Protein AF-0000000086525522 (afdb_homodimer)

InterPro domains:
  IPR031339 Domain of unknown function DUF4942 [PF13708] (82-260)

Nearest PDB structures (foldseek):
  6p7e-assembly4_D  TM=1.520E-01  e=8.022E+00  Escherichia phage T7

Foldseek 3Di:
DLPLPQPPLVNLQVLQVVLVVVLVVVLVVLVVLVVVCVVCVVVVHDDDWDWDPDQQLNPDTQTSDDDPHDSVSNSVVVSLLVQLVSVVVSCVVRLLVLLAAPVRVVVSVVCSSNSPADRSHSVSVVVVSCVSVVCSVVRLLVLLVVLLVQWADPVVDLDASADDQKTKQPQCDDPRAGDPVSQVSQLSVQSSLCVLVVHGRDDPCPTSRCQCVVCVVVPHQWGDDPFWIWGDDPNNMIMIGGPDVVSRVVSRVSSCVVCVPRNVVVVD/DLPLPQPPLVNLQVLQVVLVVVLVVVLVVLVVLVVVCVVCVVVVHDDDWDWDPDCQLNPDTQTSDDDPHDSVSNSVVVSLLVQLVSVVVSCVVRLLVLLAAPVRVVVSVVCSSNSPADRSHSVSVVVVSCVSVVCSVVRLLVLLVVLLVQWAPPVPPLDASADDQKTKQPQCDDPRAGDPVSQVSQLSVQSSLCVLVVHGRDDPCPTSRCQCVVCVVVPHQWGDDPFWIWGDDPNNMIMIGGPDVVSRVVSRVSSCVVVVPRNVVVVD

Solvent-accessible surface area (backbone atoms only — not comparable to full-atom values): 28432 Å² total; per-residue (Å²): 132,86,74,73,63,52,64,52,66,68,54,42,49,48,48,22,50,51,47,49,53,26,51,53,28,46,51,52,20,51,51,30,43,51,51,22,43,54,51,20,52,75,64,51,30,29,65,57,34,31,26,41,70,62,56,65,58,39,93,58,63,52,34,62,35,52,95,81,37,44,73,67,57,31,49,52,56,43,50,42,39,25,29,40,36,32,50,54,41,48,36,63,71,30,48,56,53,56,48,42,27,71,67,55,45,51,51,48,50,49,26,52,48,50,52,66,62,73,68,62,39,51,66,49,50,51,50,51,50,49,52,51,61,68,42,28,64,61,28,47,49,50,40,50,53,49,40,40,62,72,48,57,58,52,80,83,49,92,59,70,79,54,78,63,68,55,40,59,36,71,50,38,30,48,97,88,34,78,24,66,69,44,24,49,49,46,38,51,45,52,36,53,50,20,58,77,66,74,41,77,60,72,63,78,80,66,30,46,52,45,50,54,52,56,32,43,72,72,73,41,56,57,42,84,50,93,56,30,39,42,35,52,49,92,86,17,32,26,43,37,34,59,65,46,64,71,59,50,50,51,51,35,52,51,46,40,71,76,38,55,67,59,51,51,58,65,80,97,133,86,75,72,63,54,63,54,66,69,56,42,49,49,47,22,50,50,46,51,54,26,50,53,27,45,51,52,18,50,51,28,44,51,50,22,42,53,51,20,54,76,63,49,30,28,64,58,35,31,27,40,70,63,55,65,56,38,94,57,64,53,35,61,34,51,97,81,36,44,74,68,59,30,49,51,56,43,49,40,38,24,30,40,36,32,49,52,42,48,35,63,72,31,49,56,53,57,49,42,27,72,66,56,45,51,51,48,50,50,26,51,49,51,50,66,64,73,69,60,37,51,66,50,49,52,51,50,50,47,52,53,60,70,42,28,62,61,28,47,51,51,40,49,53,49,39,40,61,73,48,58,59,50,79,81,50,92,57,72,79,55,78,60,66,57,41,59,36,72,49,38,29,49,96,87,35,76,24,67,69,46,25,49,48,45,37,51,46,51,37,53,51,21,59,77,67,73,41,76,59,72,62,77,80,67,29,47,53,46,50,53,51,57,32,43,72,73,72,41,56,56,42,83,51,93,57,30,40,40,34,50,50,93,86,17,31,25,43,38,34,60,65,48,64,72,59,49,50,53,52,36,51,52,44,40,70,77,39,56,67,59,50,50,58,65,81,95

Structure (mmCIF, N/CA/C/O backbone):
data_AF-0000000086525522-model_v1
#
loop_
_entity.id
_entity.type
_entity.pdbx_description
1 polymer 'DUF4942 domain-containing protein'
#
loop_
_atom_site.group_PDB
_atom_site.id
_atom_site.type_symbol
_atom_site.label_atom_id
_atom_site.label_alt_id
_atom_site.label_comp_id
_atom_site.label_asym_id
_atom_site.label_entity_id
_atom_site.label_seq_id
_atom_site.pdbx_PDB_ins_code
_atom_site.Cartn_x
_atom_site.Cartn_y
_atom_site.Cartn_z
_atom_site.occupancy
_atom_site.B_iso_or_equiv
_atom_site.auth_seq_id
_atom_site.auth_comp_id
_atom_site.auth_asym_id
_atom_site.auth_atom_id
_atom_site.pdbx_PDB_model_num
ATOM 1 N N . MET A 1 1 ? -6.059 37.469 34.656 1 26.36 1 MET A N 1
ATOM 2 C CA . MET A 1 1 ? -6.137 36.031 34.594 1 26.36 1 MET A CA 1
ATOM 3 C C . MET A 1 1 ? -5.684 35.531 33.219 1 26.36 1 MET A C 1
ATOM 5 O O . MET A 1 1 ? -6.234 35.938 32.188 1 26.36 1 MET A O 1
ATOM 9 N N . GLU A 1 2 ? -4.359 35.5 32.844 1 33.72 2 GLU A N 1
ATOM 10 C CA . GLU A 1 2 ? -3.547 35.25 31.672 1 33.72 2 GLU A CA 1
ATOM 11 C C . GLU A 1 2 ? -3.965 33.969 30.969 1 33.72 2 GLU A C 1
ATOM 13 O O . GLU A 1 2 ? -3.713 32.875 31.469 1 33.72 2 GLU A O 1
ATOM 18 N N . SER A 1 3 ? -5.125 33.781 30.547 1 36.09 3 SER A N 1
ATOM 19 C CA . SER A 1 3 ? -5.832 32.656 29.953 1 36.09 3 SER A CA 1
ATOM 20 C C . SER A 1 3 ? -5.035 32.031 28.797 1 36.09 3 SER A C 1
ATOM 22 O O . SER A 1 3 ? -5.445 32.125 27.641 1 36.09 3 SER A O 1
ATOM 24 N N . ASN A 1 4 ? -3.744 32.344 28.594 1 40.38 4 ASN A N 1
ATOM 25 C CA . ASN A 1 4 ? -2.885 31.719 27.594 1 40.38 4 ASN A CA 1
ATOM 26 C C . ASN A 1 4 ? -3.025 30.203 27.594 1 40.38 4 ASN A C 1
ATOM 28 O O . ASN A 1 4 ? -2.457 29.516 28.453 1 40.38 4 ASN A O 1
ATOM 32 N N . THR A 1 5 ? -4.148 29.641 27.453 1 48.38 5 THR A N 1
ATOM 33 C CA . THR A 1 5 ? -4.523 28.234 27.453 1 48.38 5 THR A CA 1
ATOM 34 C C . THR A 1 5 ? -3.5 27.406 26.688 1 48.38 5 THR A C 1
ATOM 36 O O . THR A 1 5 ? -3.668 27.141 25.484 1 48.38 5 THR A O 1
ATOM 39 N N . LEU A 1 6 ? -2.225 27.75 26.797 1 52.38 6 LEU A N 1
ATOM 40 C CA . LEU A 1 6 ? -1.183 26.812 26.391 1 52.38 6 LEU A CA 1
ATOM 41 C C . LEU A 1 6 ? -1.535 25.391 26.812 1 52.38 6 LEU A C 1
ATOM 43 O O . LEU A 1 6 ? -2.193 25.188 27.828 1 52.38 6 LEU A O 1
ATOM 47 N N . VAL A 1 7 ? -1.693 24.438 25.906 1 56.91 7 VAL A N 1
ATOM 48 C CA . VAL A 1 7 ? -1.968 23.047 26.203 1 56.91 7 VAL A CA 1
ATOM 49 C C . VAL A 1 7 ? -1.336 22.656 27.547 1 56.91 7 VAL A C 1
ATOM 51 O O . VAL A 1 7 ? -0.128 22.812 27.734 1 56.91 7 VAL A O 1
ATOM 54 N N . PRO A 1 8 ? -2.262 22.422 28.578 1 59.78 8 PRO A N 1
ATOM 55 C CA . PRO A 1 8 ? -1.713 22 29.875 1 59.78 8 PRO A CA 1
ATOM 56 C C . PRO A 1 8 ? -0.683 20.891 29.734 1 59.78 8 PRO A C 1
ATOM 58 O O . PRO A 1 8 ? -0.757 20.078 28.812 1 59.78 8 PRO A O 1
ATOM 61 N N . SER A 1 9 ? 0.451 21.094 30.375 1 57.75 9 SER A N 1
ATOM 62 C CA . SER A 1 9 ? 1.548 20.141 30.438 1 57.75 9 SER A CA 1
ATOM 63 C C . SER A 1 9 ? 1.026 18.703 30.531 1 57.75 9 SER A C 1
ATOM 65 O O . SER A 1 9 ? 1.605 17.797 29.953 1 57.75 9 SER A O 1
ATOM 67 N N . VAL A 1 10 ? -0.063 18.531 31.281 1 59.81 10 VAL A N 1
ATOM 68 C CA . VAL A 1 10 ? -0.667 17.203 31.453 1 59.81 10 VAL A CA 1
ATOM 69 C C . VAL A 1 10 ? -1.126 16.672 30.094 1 59.81 10 VAL A C 1
ATOM 71 O O . VAL A 1 10 ? -0.962 15.484 29.797 1 59.81 10 VAL A O 1
ATOM 74 N N . SER A 1 11 ? -1.438 17.578 29.281 1 82 11 SER A N 1
ATOM 75 C CA . SER A 1 11 ? -1.916 17.188 27.969 1 82 11 SER A CA 1
ATOM 76 C C . SER A 1 11 ? -0.76 16.766 27.062 1 82 11 SER A C 1
ATOM 78 O O . SER A 1 11 ? -0.864 15.789 26.312 1 82 11 SER A O 1
ATOM 80 N N . ILE A 1 12 ? 0.4 17.359 27.469 1 86.94 12 ILE A N 1
ATOM 81 C CA . ILE A 1 12 ? 1.586 17.047 26.672 1 86.94 12 ILE A CA 1
ATOM 82 C C . ILE A 1 12 ? 2.115 15.672 27.062 1 86.94 12 ILE A C 1
ATOM 84 O O . ILE A 1 12 ? 2.426 14.859 26.188 1 86.94 12 ILE A O 1
ATOM 88 N N . ALA A 1 13 ? 2.207 15.445 28.375 1 88.56 13 ALA A N 1
ATOM 89 C CA . ALA A 1 13 ? 2.68 14.148 28.859 1 88.56 13 ALA A CA 1
ATOM 90 C C . ALA A 1 13 ? 1.77 13.016 28.375 1 88.56 13 ALA A C 1
ATOM 92 O O . ALA A 1 13 ? 2.246 11.945 28 1 88.56 13 ALA A O 1
ATOM 93 N N . ASN A 1 14 ? 0.512 13.273 28.406 1 90.75 14 ASN A N 1
ATOM 94 C CA . ASN A 1 14 ? -0.448 12.273 27.969 1 90.75 14 ASN A CA 1
ATOM 95 C C . ASN A 1 14 ? -0.278 11.953 26.484 1 90.75 14 ASN A C 1
ATOM 97 O O . ASN A 1 14 ? -0.276 10.789 26.078 1 90.75 14 ASN A O 1
ATOM 101 N N . LEU A 1 15 ? -0.152 12.984 25.688 1 92.75 15 LEU A N 1
ATOM 102 C CA . LEU A 1 15 ? 0.043 12.797 24.25 1 92.75 15 LEU A CA 1
ATOM 103 C C . LEU A 1 15 ? 1.319 12.016 23.969 1 92.75 15 LEU A C 1
ATOM 105 O O . LEU A 1 15 ? 1.319 11.086 23.156 1 92.75 15 LEU A O 1
ATOM 109 N N . ALA A 1 16 ? 2.361 12.352 24.688 1 93.69 16 ALA A N 1
ATOM 110 C CA . ALA A 1 16 ? 3.637 11.656 24.531 1 93.69 16 ALA A CA 1
ATOM 111 C C . ALA A 1 16 ? 3.518 10.188 24.922 1 93.69 16 ALA A C 1
ATOM 113 O O . ALA A 1 16 ? 4.086 9.312 24.281 1 93.69 16 ALA A O 1
ATOM 114 N N . ASN A 1 17 ? 2.789 9.945 26 1 94.69 17 ASN A N 1
ATOM 115 C CA . ASN A 1 17 ? 2.59 8.57 26.453 1 94.69 17 ASN A CA 1
ATOM 116 C C . ASN A 1 17 ? 1.774 7.758 25.453 1 94.69 17 ASN A C 1
ATOM 118 O O . ASN A 1 17 ? 2.057 6.578 25.234 1 94.69 17 ASN A O 1
ATOM 122 N N . GLN A 1 18 ? 0.764 8.383 24.953 1 95.75 18 GLN A N 1
ATOM 123 C CA . GLN A 1 18 ? -0.045 7.707 23.938 1 95.75 18 GLN A CA 1
ATOM 124 C C . GLN A 1 18 ? 0.783 7.375 22.703 1 95.75 18 GLN A C 1
ATOM 126 O O . GLN A 1 18 ? 0.638 6.297 22.125 1 95.75 18 GLN A O 1
ATOM 131 N N . ARG A 1 19 ? 1.625 8.312 22.312 1 97.12 19 ARG A N 1
ATOM 132 C CA . ARG A 1 19 ? 2.535 8.047 21.203 1 97.12 19 ARG A CA 1
ATOM 133 C C . ARG A 1 19 ? 3.398 6.82 21.484 1 97.12 19 ARG A C 1
ATOM 135 O O . ARG A 1 19 ? 3.592 5.977 20.609 1 97.12 19 ARG A O 1
ATOM 142 N N . VAL A 1 20 ? 3.939 6.715 22.719 1 97.38 20 VAL A N 1
ATOM 143 C CA . VAL A 1 20 ? 4.777 5.582 23.109 1 97.38 20 VAL A CA 1
ATOM 144 C C . VAL A 1 20 ? 3.98 4.285 22.984 1 97.38 20 VAL A C 1
ATOM 146 O O . VAL A 1 20 ? 4.48 3.289 22.453 1 97.38 20 VAL A O 1
ATOM 149 N N . ALA A 1 21 ? 2.764 4.32 23.422 1 97.75 21 ALA A N 1
ATOM 150 C CA . ALA A 1 21 ? 1.902 3.145 23.359 1 97.75 21 ALA A CA 1
ATOM 151 C C . ALA A 1 21 ? 1.651 2.73 21.906 1 97.75 21 ALA A C 1
ATOM 153 O O . ALA A 1 21 ? 1.698 1.543 21.578 1 97.75 21 ALA A O 1
ATOM 154 N N . VAL A 1 22 ? 1.373 3.672 21.047 1 98.12 22 VAL A N 1
ATOM 155 C CA . VAL A 1 22 ? 1.12 3.41 19.641 1 98.12 22 VAL A CA 1
ATOM 156 C C . VAL A 1 22 ? 2.369 2.818 18.984 1 98.12 22 VAL A C 1
ATOM 158 O O . VAL A 1 22 ? 2.295 1.802 18.297 1 98.12 22 VAL A O 1
ATOM 161 N N . VAL A 1 23 ? 3.537 3.393 19.281 1 98.19 23 VAL A N 1
ATOM 162 C CA . VAL A 1 23 ? 4.789 2.986 18.656 1 98.19 23 VAL A CA 1
ATOM 163 C C . VAL A 1 23 ? 5.172 1.583 19.109 1 98.19 23 VAL A C 1
ATOM 165 O O . VAL A 1 23 ? 5.676 0.778 18.328 1 98.19 23 VAL A O 1
ATOM 168 N N . GLU A 1 24 ? 4.938 1.302 20.375 1 98.19 24 GLU A N 1
ATOM 169 C CA . GLU A 1 24 ? 5.23 -0.033 20.891 1 98.19 24 GLU A CA 1
ATOM 170 C C . GLU A 1 24 ? 4.414 -1.097 20.172 1 98.19 24 GLU A C 1
ATOM 172 O O . GLU A 1 24 ? 4.934 -2.166 19.844 1 98.19 24 GLU A O 1
ATOM 177 N N . ARG A 1 25 ? 3.154 -0.829 19.938 1 98.38 25 ARG A N 1
ATOM 178 C CA . ARG A 1 25 ? 2.295 -1.763 19.219 1 98.38 25 ARG A CA 1
ATOM 179 C C . ARG A 1 25 ? 2.727 -1.894 17.766 1 98.38 25 ARG A C 1
ATOM 181 O O . ARG A 1 25 ? 2.709 -2.99 17.203 1 98.38 25 ARG A O 1
ATOM 188 N N . VAL A 1 26 ? 3.109 -0.8 17.141 1 98.19 26 VAL A N 1
ATOM 189 C CA . VAL A 1 26 ? 3.594 -0.817 15.773 1 98.19 26 VAL A CA 1
ATOM 190 C C . VAL A 1 26 ? 4.848 -1.684 15.672 1 98.19 26 VAL A C 1
ATOM 192 O O . VAL A 1 26 ? 4.961 -2.525 14.781 1 98.19 26 VAL A O 1
ATOM 195 N N . ARG A 1 27 ? 5.75 -1.488 16.656 1 98.12 27 ARG A N 1
ATOM 196 C CA . ARG A 1 27 ? 6.988 -2.262 16.672 1 98.12 27 ARG A CA 1
ATOM 197 C C . ARG A 1 27 ? 6.695 -3.754 16.797 1 98.12 27 ARG A C 1
ATOM 199 O O . ARG A 1 27 ? 7.258 -4.566 16.062 1 98.12 27 ARG A O 1
ATOM 206 N N . ALA A 1 28 ? 5.828 -4.059 17.719 1 98.44 28 ALA A N 1
ATOM 207 C CA . ALA A 1 28 ? 5.473 -5.461 17.922 1 98.44 28 ALA A CA 1
ATOM 208 C C . ALA A 1 28 ? 4.82 -6.055 16.672 1 98.44 28 ALA A C 1
ATOM 210 O O . ALA A 1 28 ? 5.094 -7.203 16.312 1 98.44 28 ALA A O 1
ATOM 211 N N . ALA A 1 29 ? 3.939 -5.297 16.062 1 98.44 29 ALA A N 1
ATOM 212 C CA . ALA A 1 29 ? 3.275 -5.762 14.844 1 98.44 29 ALA A CA 1
ATOM 213 C C . ALA A 1 29 ? 4.285 -6.008 13.727 1 98.44 29 ALA A C 1
ATOM 215 O O . ALA A 1 29 ? 4.203 -7.016 13.023 1 98.44 29 ALA A O 1
ATOM 216 N N . LEU A 1 30 ? 5.207 -5.109 13.57 1 98.19 30 LEU A N 1
ATOM 217 C CA . LEU A 1 30 ? 6.227 -5.242 12.531 1 98.19 30 LEU A CA 1
ATOM 218 C C . LEU A 1 30 ? 7.094 -6.473 12.781 1 98.19 30 LEU A C 1
ATOM 220 O O . LEU A 1 30 ? 7.469 -7.172 11.836 1 98.19 30 LEU A O 1
ATOM 224 N N . ASP A 1 31 ? 7.441 -6.699 14.031 1 98.44 31 ASP A N 1
ATOM 225 C CA . ASP A 1 31 ? 8.219 -7.887 14.367 1 98.44 31 ASP A CA 1
ATOM 226 C C . ASP A 1 31 ? 7.461 -9.164 14 1 98.44 31 ASP A C 1
ATOM 228 O O . ASP A 1 31 ? 8.039 -10.094 13.438 1 98.44 31 ASP A O 1
ATOM 232 N N . LEU A 1 32 ? 6.207 -9.18 14.32 1 98.31 32 LEU A N 1
ATOM 233 C CA . LEU A 1 32 ? 5.383 -10.336 14.008 1 98.31 32 LEU A CA 1
ATOM 234 C C . LEU A 1 32 ? 5.277 -10.539 12.5 1 98.31 32 LEU A C 1
ATOM 236 O O . LEU A 1 32 ? 5.348 -11.672 12.008 1 98.31 32 LEU A O 1
ATOM 240 N N . LEU A 1 33 ? 5.09 -9.461 11.781 1 98.06 33 LEU A N 1
ATOM 241 C CA . LEU A 1 33 ? 5.008 -9.547 10.32 1 98.06 33 LEU A CA 1
ATOM 242 C C . LEU A 1 33 ? 6.32 -10.047 9.734 1 98.06 33 LEU A C 1
ATOM 244 O O . LEU A 1 33 ? 6.32 -10.852 8.805 1 98.06 33 LEU A O 1
ATOM 248 N N . GLY A 1 34 ? 7.383 -9.508 10.281 1 97.38 34 GLY A N 1
ATOM 249 C CA . GLY A 1 34 ? 8.688 -9.984 9.852 1 97.38 34 GLY A CA 1
ATOM 250 C C . GLY A 1 34 ? 8.883 -11.469 10.086 1 97.38 34 GLY A C 1
ATOM 251 O O . GLY A 1 34 ? 9.383 -12.18 9.211 1 97.38 34 GLY A O 1
ATOM 252 N N . GLU A 1 35 ? 8.523 -11.922 11.25 1 97.5 35 GLU A N 1
ATOM 253 C CA . GLU A 1 35 ? 8.609 -13.344 11.578 1 97.5 35 GLU A CA 1
ATOM 254 C C . GLU A 1 35 ? 7.742 -14.18 10.648 1 97.5 35 GLU A C 1
ATOM 256 O O . GLU A 1 35 ? 8.172 -15.234 10.18 1 97.5 35 GLU A O 1
ATOM 261 N N . ALA A 1 36 ? 6.539 -13.695 10.469 1 97.94 36 ALA A N 1
ATOM 262 C CA . ALA A 1 36 ? 5.613 -14.406 9.586 1 97.94 36 ALA A CA 1
ATOM 263 C C . ALA A 1 36 ? 6.188 -14.531 8.18 1 97.94 36 ALA A C 1
ATOM 265 O O . ALA A 1 36 ? 6.105 -15.602 7.559 1 97.94 36 ALA A O 1
ATOM 266 N N . GLN A 1 37 ? 6.723 -13.477 7.688 1 97.31 37 GLN A N 1
ATOM 267 C CA . GLN A 1 37 ? 7.301 -13.469 6.348 1 97.31 37 GLN A CA 1
ATOM 268 C C . GLN A 1 37 ? 8.453 -14.461 6.242 1 97.31 37 GLN A C 1
ATOM 270 O O . GLN A 1 37 ? 8.578 -15.18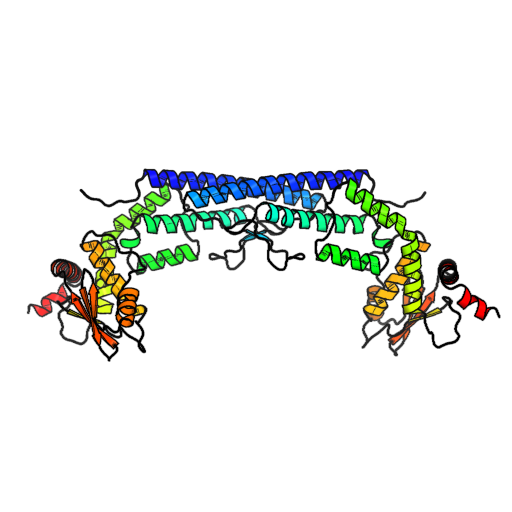 5.246 1 97.31 37 GLN A O 1
ATOM 275 N N . GLU A 1 38 ? 9.352 -14.492 7.203 1 96.81 38 GLU A N 1
ATOM 276 C CA . GLU A 1 38 ? 10.477 -15.422 7.211 1 96.81 38 GLU A CA 1
ATOM 277 C C . GLU A 1 38 ? 9.992 -16.875 7.23 1 96.81 38 GLU A C 1
ATOM 279 O O . GLU A 1 38 ? 10.539 -17.719 6.523 1 96.81 38 GLU A O 1
ATOM 284 N N . LEU A 1 39 ? 8.984 -17.109 8.055 1 96.75 39 LEU A N 1
ATOM 285 C CA . LEU A 1 39 ? 8.406 -18.438 8.125 1 96.75 39 LEU A CA 1
ATOM 286 C C . LEU A 1 39 ? 7.797 -18.844 6.785 1 96.75 39 LEU A C 1
ATOM 288 O O . LEU A 1 39 ? 7.988 -19.969 6.324 1 96.75 39 LEU A O 1
ATOM 292 N N . ALA A 1 40 ? 7.043 -17.922 6.219 1 96.69 40 ALA A N 1
ATOM 293 C CA . ALA A 1 40 ? 6.402 -18.203 4.934 1 96.69 40 ALA A CA 1
ATOM 294 C C . ALA A 1 40 ? 7.438 -18.5 3.855 1 96.69 40 ALA A C 1
ATOM 296 O O . ALA A 1 40 ? 7.281 -19.453 3.082 1 96.69 40 ALA A O 1
ATOM 297 N N . LYS A 1 41 ? 8.422 -17.688 3.801 1 94.44 41 LYS A N 1
ATOM 298 C CA . LYS A 1 41 ? 9.484 -17.875 2.822 1 94.44 41 LYS A CA 1
ATOM 299 C C . LYS A 1 41 ? 10.148 -19.25 2.992 1 94.44 41 LYS A C 1
ATOM 301 O O . LYS A 1 41 ? 10.359 -19.969 2.016 1 94.44 41 LYS A O 1
ATOM 306 N N . ALA A 1 42 ? 10.461 -19.609 4.18 1 93.69 42 ALA A N 1
ATOM 307 C CA . ALA A 1 42 ? 11.102 -20.891 4.48 1 93.69 42 ALA A CA 1
ATOM 308 C C . ALA A 1 42 ? 10.203 -22.062 4.098 1 93.69 42 ALA A C 1
ATOM 310 O O . ALA A 1 42 ? 10.688 -23.125 3.713 1 93.69 42 ALA A O 1
ATOM 311 N N . ALA A 1 43 ? 8.914 -21.859 4.141 1 92.94 43 ALA A N 1
ATOM 312 C CA . ALA A 1 43 ? 7.949 -22.922 3.875 1 92.94 43 ALA A CA 1
ATOM 313 C C . ALA A 1 43 ? 7.453 -22.875 2.432 1 92.94 43 ALA A C 1
ATOM 315 O O . ALA A 1 43 ? 6.555 -23.625 2.049 1 92.94 43 ALA A O 1
ATOM 316 N N . HIS A 1 44 ? 7.977 -21.938 1.636 1 90.62 44 HIS A N 1
ATOM 317 C CA . HIS A 1 44 ? 7.598 -21.75 0.24 1 90.62 44 HIS A CA 1
ATOM 318 C C . HIS A 1 44 ? 6.133 -21.344 0.117 1 90.62 44 HIS A C 1
ATOM 320 O O . HIS A 1 44 ? 5.43 -21.797 -0.788 1 90.62 44 HIS A O 1
ATOM 326 N N . LEU A 1 45 ? 5.738 -20.641 1.172 1 93.31 45 LEU A N 1
ATOM 327 C CA . LEU A 1 45 ? 4.441 -19.984 1.118 1 93.31 45 LEU A CA 1
ATOM 328 C C . LEU A 1 45 ? 4.582 -18.547 0.592 1 93.31 45 LEU A C 1
ATOM 330 O O . LEU A 1 45 ? 5.699 -18.062 0.412 1 93.31 45 LEU A O 1
ATOM 334 N N . GLY A 1 46 ? 3.562 -17.969 0.253 1 90.5 46 GLY A N 1
ATOM 335 C CA . GLY A 1 46 ? 3.592 -16.562 -0.138 1 90.5 46 GLY A CA 1
ATOM 336 C C . GLY A 1 46 ? 3.336 -15.609 1.02 1 90.5 46 GLY A C 1
ATOM 337 O O . GLY A 1 46 ? 2.83 -16.031 2.064 1 90.5 46 GLY A O 1
ATOM 338 N N . PHE A 1 47 ? 3.814 -14.477 0.877 1 94.44 47 PHE A N 1
ATOM 339 C CA . PHE A 1 47 ? 3.512 -13.422 1.836 1 94.44 47 PHE A CA 1
ATOM 340 C C . PHE A 1 47 ? 3.229 -12.109 1.122 1 94.44 47 PHE A C 1
ATOM 342 O O . PHE A 1 47 ? 3.93 -11.75 0.174 1 94.44 47 PHE A O 1
ATOM 349 N N . PRO A 1 48 ? 2.246 -11.445 1.641 1 92.88 48 PRO A N 1
ATOM 350 C CA . PRO A 1 48 ? 1.846 -10.227 0.924 1 92.88 48 PRO A CA 1
ATOM 351 C C . PRO A 1 48 ? 2.838 -9.086 1.105 1 92.88 48 PRO A C 1
ATOM 353 O O . PRO A 1 48 ? 3.484 -8.984 2.152 1 92.88 48 PRO A O 1
ATOM 356 N N . ARG A 1 49 ? 2.91 -8.312 0.039 1 92.69 49 ARG A N 1
ATOM 357 C CA . ARG A 1 49 ? 3.674 -7.066 0.118 1 92.69 49 ARG A CA 1
ATOM 358 C C . ARG A 1 49 ? 2.807 -5.926 0.636 1 92.69 49 ARG A C 1
ATOM 360 O O . ARG A 1 49 ? 1.851 -5.516 -0.025 1 92.69 49 ARG A O 1
ATOM 367 N N . LEU A 1 50 ? 3.117 -5.48 1.827 1 94 50 LEU A N 1
ATOM 368 C CA . LEU A 1 50 ? 2.426 -4.352 2.436 1 94 50 LEU A CA 1
ATOM 369 C C . LEU A 1 50 ? 3.193 -3.055 2.199 1 94 50 LEU A C 1
ATOM 371 O O . LEU A 1 50 ? 4.414 -3.01 2.365 1 94 50 LEU A O 1
ATOM 375 N N . VAL A 1 51 ? 2.451 -2.02 1.812 1 91.88 51 VAL A N 1
ATOM 376 C CA . VAL A 1 51 ? 3.082 -0.729 1.554 1 91.88 51 VAL A CA 1
ATOM 377 C C . VAL A 1 51 ? 2.266 0.386 2.203 1 91.88 51 VAL A C 1
ATOM 379 O O . VAL A 1 51 ? 1.087 0.199 2.516 1 91.88 51 VAL A O 1
ATOM 382 N N . LEU A 1 52 ? 2.934 1.456 2.449 1 91.38 52 LEU A N 1
ATOM 383 C CA . LEU A 1 52 ? 2.244 2.658 2.906 1 91.38 52 LEU A CA 1
ATOM 384 C C . LEU A 1 52 ? 1.594 3.391 1.736 1 91.38 52 LEU A C 1
ATOM 386 O O . LEU A 1 52 ? 2.221 3.578 0.69 1 91.38 52 LEU A O 1
ATOM 390 N N . ASP A 1 53 ? 0.405 3.713 1.833 1 85.62 53 ASP A N 1
ATOM 391 C CA . ASP A 1 53 ? -0.322 4.402 0.771 1 85.62 53 ASP A CA 1
ATOM 392 C C . ASP A 1 53 ? -0.127 5.914 0.864 1 85.62 53 ASP A C 1
ATOM 394 O O . ASP A 1 53 ? -0.249 6.625 -0.136 1 85.62 53 ASP A O 1
ATOM 398 N N . GLU A 1 54 ? 0.204 6.414 1.919 1 75.19 54 GLU A N 1
ATOM 399 C CA . GLU A 1 54 ? 0.42 7.852 2.064 1 75.19 54 GLU A CA 1
ATOM 400 C C . GLU A 1 54 ? 1.877 8.219 1.802 1 75.19 54 GLU A C 1
ATOM 402 O O . GLU A 1 54 ? 2.783 7.43 2.078 1 75.19 54 GLU A O 1
ATOM 407 N N . SER A 1 55 ? 2.135 8.961 0.733 1 61.5 55 SER A N 1
ATOM 408 C CA . SER A 1 55 ? 3.518 9.32 0.437 1 61.5 55 SER A CA 1
ATOM 409 C C . SER A 1 55 ? 3.869 10.68 1.031 1 61.5 55 SER A C 1
ATOM 411 O O . SER A 1 55 ? 3.797 11.703 0.346 1 61.5 55 SER A O 1
ATOM 413 N N . TYR A 1 56 ? 3.717 10.758 2.355 1 60.47 56 TYR A N 1
ATOM 414 C CA . TYR A 1 56 ? 4.301 12.016 2.816 1 60.47 56 TYR A CA 1
ATOM 415 C C . TYR A 1 56 ? 5.797 12.062 2.531 1 60.47 56 TYR A C 1
ATOM 417 O O . TYR A 1 56 ? 6.559 11.258 3.072 1 60.47 56 TYR A O 1
ATOM 425 N N . GLY A 1 57 ? 6.234 12.914 1.722 1 55.69 57 GLY A N 1
ATOM 426 C CA . GLY A 1 57 ? 7.641 13.219 1.497 1 55.69 57 GLY A CA 1
ATOM 427 C C . GLY A 1 57 ? 8.383 12.109 0.773 1 55.69 57 GLY A C 1
ATOM 428 O O . GLY A 1 57 ? 9.594 12.188 0.578 1 55.69 57 GLY A O 1
ATOM 429 N N . CYS A 1 58 ? 7.633 10.961 0.671 1 59.78 58 CYS A N 1
ATOM 430 C CA . CYS A 1 58 ? 8.406 9.859 0.121 1 59.78 58 CYS A CA 1
ATOM 431 C C . CYS A 1 58 ? 8.164 9.711 -1.377 1 59.78 58 CYS A C 1
ATOM 433 O O . CYS A 1 58 ? 7.023 9.789 -1.836 1 59.78 58 CYS A O 1
ATOM 435 N N . ARG A 1 59 ? 9.219 9.883 -2.119 1 59.22 59 ARG A N 1
ATOM 436 C CA . ARG A 1 59 ? 9.18 9.617 -3.553 1 59.22 59 ARG A CA 1
ATOM 437 C C . ARG A 1 59 ? 8.742 8.18 -3.828 1 59.22 59 ARG A C 1
ATOM 439 O O . ARG A 1 59 ? 8.07 7.914 -4.828 1 59.22 59 ARG A O 1
ATOM 446 N N . VAL A 1 60 ? 9.148 7.34 -2.934 1 65.5 60 VAL A N 1
ATOM 447 C CA . VAL A 1 60 ? 8.859 5.918 -3.09 1 65.5 60 VAL A CA 1
ATOM 448 C C . VAL A 1 60 ? 7.988 5.438 -1.928 1 65.5 60 VAL A C 1
ATOM 450 O O . VAL A 1 60 ? 8.18 5.867 -0.787 1 65.5 60 VAL A O 1
ATOM 453 N N . ARG A 1 61 ? 7.035 4.738 -2.23 1 77.81 61 ARG A N 1
ATOM 454 C CA . ARG A 1 61 ? 6.176 4.176 -1.192 1 77.81 61 ARG A CA 1
ATOM 455 C C . ARG A 1 61 ? 6.953 3.213 -0.301 1 77.81 61 ARG A C 1
ATOM 457 O O . ARG A 1 61 ? 7.48 2.207 -0.777 1 77.81 61 ARG A O 1
ATOM 464 N N . PRO A 1 62 ? 7.035 3.607 0.88 1 85.94 62 PRO A N 1
ATOM 465 C CA . PRO A 1 62 ? 7.773 2.705 1.768 1 85.94 62 PRO A CA 1
ATOM 466 C C . PRO A 1 62 ? 7.133 1.323 1.87 1 85.94 62 PRO A C 1
ATOM 468 O O . PRO A 1 62 ? 5.906 1.211 1.933 1 85.94 62 PRO A O 1
ATOM 471 N N . THR A 1 63 ? 7.961 0.329 1.878 1 91.38 63 THR A N 1
ATOM 472 C CA . THR A 1 63 ? 7.504 -1.055 1.961 1 91.38 63 THR A CA 1
ATOM 473 C C . THR A 1 63 ? 7.59 -1.565 3.396 1 91.38 63 THR A C 1
ATOM 475 O O . THR A 1 63 ? 8.594 -1.36 4.078 1 91.38 63 THR A O 1
ATOM 478 N N . ILE A 1 64 ? 6.555 -2.172 3.807 1 94.75 64 ILE A N 1
ATOM 479 C CA . ILE A 1 64 ? 6.461 -2.68 5.172 1 94.75 64 ILE A CA 1
ATOM 480 C C . ILE A 1 64 ? 6.883 -4.148 5.203 1 94.75 64 ILE A C 1
ATOM 482 O O . ILE A 1 64 ? 7.57 -4.582 6.133 1 94.75 64 ILE A O 1
ATOM 486 N N . THR A 1 65 ? 6.453 -4.855 4.211 1 95.56 65 THR A N 1
ATOM 487 C CA . THR A 1 65 ? 6.863 -6.238 4.004 1 95.56 65 THR A CA 1
ATOM 488 C C . THR A 1 65 ? 7.273 -6.473 2.555 1 95.56 65 THR A C 1
ATOM 490 O O . THR A 1 65 ? 7.02 -5.633 1.688 1 95.56 65 THR A O 1
ATOM 493 N N . GLY A 1 66 ? 7.918 -7.59 2.355 1 90.88 66 GLY A N 1
ATOM 494 C CA . GLY A 1 66 ? 8.43 -7.914 1.033 1 90.88 66 GLY A CA 1
ATOM 495 C C . GLY A 1 66 ? 9.93 -8.133 1.013 1 90.88 66 GLY A C 1
ATOM 496 O O . GLY A 1 66 ? 10.617 -7.855 1.998 1 90.88 66 GLY A O 1
ATOM 497 N N . ASP A 1 67 ? 10.43 -8.484 -0.073 1 87.25 67 ASP A N 1
ATOM 498 C CA . ASP A 1 67 ? 11.82 -8.93 -0.195 1 87.25 67 ASP A CA 1
ATOM 499 C C . ASP A 1 67 ? 12.789 -7.777 0.06 1 87.25 67 ASP A C 1
ATOM 501 O O . ASP A 1 67 ? 13.891 -7.988 0.564 1 87.25 67 ASP A O 1
ATOM 505 N N . TYR A 1 68 ? 12.344 -6.598 -0.174 1 87.44 68 TYR A N 1
ATOM 506 C CA . TYR A 1 68 ? 13.266 -5.469 -0.078 1 87.44 68 TYR A CA 1
ATOM 507 C C . TYR A 1 68 ? 12.898 -4.566 1.094 1 87.44 68 TYR A C 1
ATOM 509 O O . TYR A 1 68 ? 13.477 -3.488 1.259 1 87.44 68 TYR A O 1
ATOM 517 N N . ALA A 1 69 ? 11.953 -5.035 1.84 1 91.75 69 ALA A N 1
ATOM 518 C CA . ALA A 1 69 ? 11.539 -4.238 2.99 1 91.75 69 ALA A CA 1
ATOM 519 C C . ALA A 1 69 ? 12.594 -4.273 4.094 1 91.75 69 ALA A C 1
ATOM 521 O O . ALA A 1 69 ? 13.18 -5.324 4.367 1 91.75 69 ALA A O 1
ATOM 522 N N . LYS A 1 70 ? 12.922 -3.113 4.578 1 93.25 70 LYS A N 1
ATOM 523 C CA . LYS A 1 70 ? 13.82 -2.996 5.723 1 93.25 70 LYS A CA 1
ATOM 524 C C . LYS A 1 70 ? 13.047 -2.646 6.992 1 93.25 70 LYS A C 1
ATOM 526 O O . LYS A 1 70 ? 12.328 -1.646 7.035 1 93.25 70 LYS A O 1
ATOM 531 N N . ARG A 1 71 ? 13.305 -3.406 8.039 1 95.25 71 ARG A N 1
ATOM 532 C CA . ARG A 1 71 ? 12.562 -3.307 9.289 1 95.25 71 ARG A CA 1
ATOM 533 C C . ARG A 1 71 ? 12.664 -1.903 9.875 1 95.25 71 ARG A C 1
ATOM 535 O O . ARG A 1 71 ? 11.664 -1.341 10.328 1 95.25 71 ARG A O 1
ATOM 542 N N . ASP A 1 72 ? 13.789 -1.34 9.891 1 94.69 72 ASP A N 1
ATOM 543 C CA . ASP A 1 72 ? 14.008 -0.029 10.492 1 94.69 72 ASP A CA 1
ATOM 544 C C . ASP A 1 72 ? 13.344 1.072 9.664 1 94.69 72 ASP A C 1
ATOM 546 O O . ASP A 1 72 ? 12.789 2.023 10.219 1 94.69 72 ASP A O 1
ATOM 550 N N . GLU A 1 73 ? 13.422 0.92 8.367 1 92.56 73 GLU A N 1
ATOM 551 C CA . GLU A 1 73 ? 12.812 1.914 7.492 1 92.56 73 GLU A CA 1
ATOM 552 C C . GLU A 1 73 ? 11.289 1.878 7.598 1 92.56 73 GLU A C 1
ATOM 554 O O . GLU A 1 73 ? 10.633 2.922 7.555 1 92.56 73 GLU A O 1
ATOM 559 N N . ALA A 1 74 ? 10.758 0.667 7.715 1 94.12 74 ALA A N 1
ATOM 560 C CA . ALA A 1 74 ? 9.32 0.505 7.867 1 94.12 74 ALA A CA 1
ATOM 561 C C . ALA A 1 74 ? 8.82 1.188 9.141 1 94.12 74 ALA A C 1
ATOM 563 O O . ALA A 1 74 ? 7.844 1.937 9.109 1 94.12 74 ALA A O 1
ATOM 564 N N . GLU A 1 75 ? 9.531 0.975 10.195 1 95.88 75 GLU A N 1
ATOM 565 C CA . GLU A 1 75 ? 9.156 1.596 11.461 1 95.88 75 GLU A CA 1
ATOM 566 C C . GLU A 1 75 ? 9.242 3.117 11.383 1 95.88 75 GLU A C 1
ATOM 568 O O . GLU A 1 75 ? 8.32 3.82 11.812 1 95.88 75 GLU A O 1
ATOM 573 N N . ALA A 1 76 ? 10.352 3.561 10.844 1 92.94 76 ALA A N 1
ATOM 574 C CA . ALA A 1 76 ? 10.57 5.004 10.75 1 92.94 76 ALA A CA 1
ATOM 575 C C . ALA A 1 76 ? 9.461 5.672 9.938 1 92.94 76 ALA A C 1
ATOM 577 O O . ALA A 1 76 ? 8.953 6.73 10.32 1 92.94 76 ALA A O 1
ATOM 578 N N . ALA A 1 77 ? 9.102 5.051 8.867 1 91.5 77 ALA A N 1
ATOM 579 C CA . ALA A 1 77 ? 8.062 5.609 7.996 1 91.5 77 ALA A CA 1
ATOM 580 C C . ALA A 1 77 ? 6.719 5.664 8.711 1 91.5 77 ALA A C 1
ATOM 582 O O . ALA A 1 77 ? 5.992 6.656 8.609 1 91.5 77 ALA A O 1
ATOM 583 N N . MET A 1 78 ? 6.383 4.641 9.445 1 94.06 78 MET A N 1
ATOM 584 C CA . MET A 1 78 ? 5.098 4.582 10.133 1 94.06 78 MET A CA 1
ATOM 585 C C . MET A 1 78 ? 5.055 5.578 11.289 1 94.06 78 MET A C 1
ATOM 587 O O . MET A 1 78 ? 4.078 6.312 11.438 1 94.06 78 MET A O 1
ATOM 591 N N . VAL A 1 79 ? 6.125 5.613 12.008 1 94.88 79 VAL A N 1
ATOM 592 C CA . VAL A 1 79 ? 6.172 6.473 13.188 1 94.88 79 VAL A CA 1
ATOM 593 C C . VAL A 1 79 ? 6.176 7.938 12.758 1 94.88 79 VAL A C 1
ATOM 595 O O . VAL A 1 79 ? 5.582 8.789 13.43 1 94.88 79 VAL A O 1
ATOM 598 N N . ARG A 1 80 ? 6.805 8.18 11.664 1 92.56 80 ARG A N 1
ATOM 599 C CA . ARG A 1 80 ? 6.828 9.539 11.141 1 92.56 80 ARG A CA 1
ATOM 600 C C . ARG A 1 80 ? 5.414 10.062 10.914 1 92.56 80 ARG A C 1
ATOM 602 O O . ARG A 1 80 ? 5.125 11.227 11.219 1 92.56 80 ARG A O 1
ATOM 609 N N . ILE A 1 81 ? 4.551 9.266 10.422 1 92.31 81 ILE A N 1
ATOM 610 C CA . ILE A 1 81 ? 3.172 9.664 10.164 1 92.31 81 ILE A CA 1
ATOM 611 C C . ILE A 1 81 ? 2.451 9.93 11.477 1 92.31 81 ILE A C 1
ATOM 613 O O . ILE A 1 81 ? 1.671 10.875 11.586 1 92.31 81 ILE A O 1
ATOM 617 N N . VAL A 1 82 ? 2.742 9.094 12.461 1 94.75 82 VAL A N 1
ATOM 618 C CA . VAL A 1 82 ? 2.176 9.281 13.797 1 94.75 82 VAL A CA 1
ATOM 619 C C . VAL A 1 82 ? 2.588 10.648 14.344 1 94.75 82 VAL A C 1
ATOM 621 O O . VAL A 1 82 ? 1.743 11.422 14.805 1 94.75 82 VAL A O 1
ATOM 624 N N . ASP A 1 83 ? 3.844 10.898 14.148 1 94.62 83 ASP A N 1
ATOM 625 C CA . ASP A 1 83 ? 4.391 12.133 14.703 1 94.62 83 ASP A CA 1
ATOM 626 C C . ASP A 1 83 ? 3.875 13.352 13.945 1 94.62 83 ASP A C 1
ATOM 628 O O . ASP A 1 83 ? 3.533 14.367 14.547 1 94.62 83 ASP A O 1
ATOM 632 N N . ILE A 1 84 ? 3.873 13.273 12.648 1 92.38 84 ILE A N 1
ATOM 633 C CA . ILE A 1 84 ? 3.451 14.383 11.805 1 92.38 84 ILE A CA 1
ATOM 634 C C . ILE A 1 84 ? 2.055 14.844 12.219 1 92.38 84 ILE A C 1
ATOM 636 O O . ILE A 1 84 ? 1.827 16.031 12.43 1 92.38 84 ILE A O 1
ATOM 640 N N . ARG A 1 85 ? 1.166 13.961 12.359 1 91.88 85 ARG A N 1
ATOM 641 C CA . ARG A 1 85 ? -0.212 14.305 12.695 1 91.88 85 ARG A CA 1
ATOM 642 C C . ARG A 1 85 ? -0.321 14.773 14.141 1 91.88 85 ARG A C 1
ATOM 644 O O . ARG A 1 85 ? -1.14 15.641 14.461 1 91.88 85 ARG A O 1
ATOM 651 N N . GLY A 1 86 ? 0.468 14.164 14.984 1 92.75 86 GLY A N 1
ATOM 652 C CA . GLY A 1 86 ? 0.517 14.648 16.359 1 92.75 86 GLY A CA 1
ATOM 653 C C . GLY A 1 86 ? 0.948 16.109 16.453 1 92.75 86 GLY A C 1
ATOM 654 O O . GLY A 1 86 ? 0.342 16.891 17.203 1 92.75 86 GLY A O 1
ATOM 655 N N . TRP A 1 87 ? 1.942 16.438 15.672 1 92.25 87 TRP A N 1
ATOM 656 C CA . TRP A 1 87 ? 2.434 17.797 15.656 1 92.25 87 TRP A CA 1
ATOM 657 C C . TRP A 1 87 ? 1.398 18.75 15.055 1 92.25 87 TRP A C 1
ATOM 659 O O . TRP A 1 87 ? 1.179 19.844 15.562 1 92.25 87 TRP A O 1
ATOM 669 N N . ASP A 1 88 ? 0.833 18.297 14.023 1 88 88 ASP A N 1
ATOM 670 C CA . ASP A 1 88 ? -0.214 19.094 13.406 1 88 88 ASP A CA 1
ATOM 671 C C . ASP A 1 88 ? -1.35 19.375 14.383 1 88 88 ASP A C 1
ATOM 673 O O . ASP A 1 88 ? -1.814 20.516 14.5 1 88 88 ASP A O 1
ATOM 677 N N . TYR A 1 89 ? -1.722 18.438 15.188 1 88.56 89 TYR A N 1
ATOM 678 C CA . TYR A 1 89 ? -2.758 18.562 16.203 1 88.56 89 TYR A CA 1
ATOM 679 C C . TYR A 1 89 ? -2.332 19.516 17.312 1 88.56 89 TYR A C 1
ATOM 681 O O . TYR A 1 89 ? -3.094 20.406 17.688 1 88.56 89 TYR A O 1
ATOM 689 N N . LEU A 1 90 ? -1.153 19.391 17.703 1 87.88 90 LEU A N 1
ATOM 690 C CA . LEU A 1 90 ? -0.641 20.203 18.812 1 87.88 90 LEU A CA 1
ATOM 691 C C . LEU A 1 90 ? -0.586 21.688 18.406 1 87.88 90 LEU A C 1
ATOM 693 O O . LEU A 1 90 ? -0.986 22.547 19.188 1 87.88 90 LEU A O 1
ATOM 697 N N . LEU A 1 91 ? -0.15 21.859 17.203 1 84.5 91 LEU A N 1
ATOM 698 C CA . LEU A 1 91 ? -0.022 23.25 16.766 1 84.5 91 LEU A CA 1
ATOM 699 C C . LEU A 1 91 ? -1.394 23.891 16.578 1 84.5 91 LEU A C 1
ATOM 701 O O . LEU A 1 91 ? -1.582 25.062 16.891 1 84.5 91 LEU A O 1
ATOM 705 N N . SER A 1 92 ? -2.25 23.094 16.188 1 80.62 92 SER A N 1
ATOM 706 C CA . SER A 1 92 ? -3.598 23.594 15.945 1 80.62 92 SER A CA 1
ATOM 707 C C . SER A 1 92 ? -4.348 23.812 17.25 1 80.62 92 SER A C 1
ATOM 709 O O . SER A 1 92 ? -4.988 24.844 17.453 1 80.62 92 SER A O 1
ATOM 711 N N . GLU A 1 93 ? -4.195 22.922 18.203 1 81.25 93 GLU A N 1
ATOM 712 C CA . GLU A 1 93 ? -4.992 22.938 19.438 1 81.25 93 GLU A CA 1
ATOM 713 C C . GLU A 1 93 ? -4.367 23.859 20.484 1 81.25 93 GLU A C 1
ATOM 715 O O . GLU A 1 93 ? -5.07 24.406 21.328 1 81.25 93 GLU A O 1
ATOM 720 N N . SER A 1 94 ? -3.076 24.016 20.438 1 79.56 94 SER A N 1
ATOM 721 C CA . SER A 1 94 ? -2.379 24.812 21.438 1 79.56 94 SER A CA 1
ATOM 722 C C . SER A 1 94 ? -2.516 26.297 21.172 1 79.56 94 SER A C 1
ATOM 724 O O . SER A 1 94 ? -2.229 27.125 22.031 1 79.56 94 SER A O 1
ATOM 726 N N . GLY A 1 95 ? -2.963 26.688 20 1 75.69 95 GLY A N 1
ATOM 727 C CA . GLY A 1 95 ? -3.031 28.094 19.625 1 75.69 95 GLY A CA 1
ATOM 728 C C . GLY A 1 95 ? -1.688 28.672 19.203 1 75.69 95 GLY A C 1
ATOM 729 O O . GLY A 1 95 ? -1.598 29.828 18.828 1 75.69 95 GLY A O 1
ATOM 730 N N . LEU A 1 96 ? -0.641 27.844 19.234 1 79.25 96 LEU A N 1
ATOM 731 C CA . LEU A 1 96 ? 0.693 28.328 18.891 1 79.25 96 LEU A CA 1
ATOM 732 C C . LEU A 1 96 ? 0.75 28.781 17.438 1 79.25 96 LEU A C 1
ATOM 734 O O . LEU A 1 96 ? 1.569 29.625 17.078 1 79.25 96 LEU A O 1
ATOM 738 N N . ARG A 1 97 ? -0.083 28.141 16.719 1 79.5 97 ARG A N 1
ATOM 739 C CA . ARG A 1 97 ? -0.137 28.531 15.312 1 79.5 97 ARG A CA 1
ATOM 740 C C . ARG A 1 97 ? -0.474 30 15.156 1 79.5 97 ARG A C 1
ATOM 742 O O . ARG A 1 97 ? 0 30.672 14.234 1 79.5 97 ARG A O 1
ATOM 749 N N . THR A 1 98 ? -1.181 30.516 16.078 1 77 98 THR A N 1
ATOM 750 C CA . THR A 1 98 ? -1.614 31.906 16.047 1 77 98 THR A CA 1
ATOM 751 C C . THR A 1 98 ? -0.418 32.844 16.156 1 77 98 THR A C 1
ATOM 753 O O . THR A 1 98 ? -0.423 33.938 15.578 1 77 98 THR A O 1
ATOM 756 N N . PHE A 1 99 ? 0.612 32.375 16.797 1 79.06 99 PHE A N 1
ATOM 757 C CA . PHE A 1 99 ? 1.771 33.219 17.031 1 79.06 99 PHE A CA 1
ATOM 758 C C . PHE A 1 99 ? 2.752 33.156 15.875 1 79.06 99 PHE A C 1
ATOM 760 O O . PHE A 1 99 ? 3.693 33.938 15.797 1 79.06 99 PHE A O 1
ATOM 767 N N . MET A 1 100 ? 2.451 32.25 15.023 1 85.06 100 MET A N 1
ATOM 768 C CA . MET A 1 100 ? 3.361 32.062 13.891 1 85.06 100 MET A CA 1
ATOM 769 C C . MET A 1 100 ? 3.008 33.031 12.758 1 85.06 100 MET A C 1
ATOM 771 O O . MET A 1 100 ? 1.841 33.156 12.383 1 85.06 100 MET A O 1
ATOM 775 N N . ASP A 1 101 ? 4.039 33.719 12.32 1 84.94 101 ASP A N 1
ATOM 776 C CA . ASP A 1 101 ? 3.809 34.531 11.141 1 84.94 101 ASP A CA 1
ATOM 777 C C . ASP A 1 101 ? 3.76 33.688 9.875 1 84.94 101 ASP A C 1
ATOM 779 O O . ASP A 1 101 ? 3.871 32.469 9.945 1 84.94 101 ASP A O 1
ATOM 783 N N . ALA A 1 102 ? 3.537 34.312 8.805 1 83.31 102 ALA A N 1
ATOM 784 C CA . ALA A 1 102 ? 3.355 33.594 7.539 1 83.31 102 ALA A CA 1
ATOM 785 C C . ALA A 1 102 ? 4.578 32.75 7.199 1 83.31 102 ALA A C 1
ATOM 787 O O . ALA A 1 102 ? 4.449 31.609 6.758 1 83.31 102 ALA A O 1
ATOM 788 N N . LYS A 1 103 ? 5.734 33.312 7.434 1 84.94 103 LYS A N 1
ATOM 789 C CA . LYS A 1 103 ? 6.973 32.594 7.129 1 84.94 103 LYS A CA 1
ATOM 790 C C . LYS A 1 103 ? 7.121 31.344 8 1 84.94 103 LYS A C 1
ATOM 792 O O . LYS A 1 103 ? 7.438 30.266 7.5 1 84.94 103 LYS A O 1
ATOM 797 N N . ALA A 1 104 ? 6.941 31.516 9.242 1 88.12 104 ALA A N 1
ATOM 798 C CA . ALA A 1 104 ? 7.039 30.391 10.18 1 88.12 104 ALA A CA 1
ATOM 799 C C . ALA A 1 104 ? 6.004 29.312 9.859 1 88.12 104 ALA A C 1
ATOM 801 O O . ALA A 1 104 ? 6.297 28.125 9.938 1 88.12 104 ALA A O 1
ATOM 802 N N . ARG A 1 105 ? 4.859 29.719 9.5 1 87.44 105 ARG A N 1
ATOM 803 C CA . ARG A 1 105 ? 3.801 28.781 9.133 1 87.44 105 ARG A CA 1
ATOM 804 C C . ARG A 1 105 ? 4.168 28 7.875 1 87.44 105 ARG A C 1
ATOM 806 O O . ARG A 1 105 ? 3.953 26.797 7.809 1 87.44 105 ARG A O 1
ATOM 813 N N . GLU A 1 106 ? 4.629 28.719 6.953 1 88.19 106 GLU A N 1
ATOM 814 C CA . GLU A 1 106 ? 5.07 28.062 5.723 1 88.19 106 GLU A CA 1
ATOM 815 C C . GLU A 1 106 ? 6.18 27.047 6 1 88.19 106 GLU A C 1
ATOM 817 O O . GLU A 1 106 ? 6.176 25.953 5.445 1 88.19 106 GLU A O 1
ATOM 822 N N . GLN A 1 107 ? 7.066 27.484 6.785 1 89.5 107 GLN A N 1
ATOM 823 C CA . GLN A 1 107 ? 8.164 26.594 7.152 1 89.5 107 GLN A CA 1
ATOM 824 C C . GLN A 1 107 ? 7.648 25.344 7.84 1 89.5 107 GLN A C 1
ATOM 826 O O . GLN A 1 107 ? 8.078 24.234 7.512 1 89.5 107 GLN A O 1
ATOM 831 N N . TRP A 1 108 ? 6.742 25.516 8.703 1 87.94 108 TRP A N 1
ATOM 832 C CA . TRP A 1 108 ? 6.184 24.391 9.43 1 87.94 108 TRP A CA 1
ATOM 833 C C . TRP A 1 108 ? 5.371 23.484 8.508 1 87.94 108 TRP A C 1
ATOM 835 O O . TRP A 1 108 ? 5.469 22.266 8.578 1 87.94 108 TRP A O 1
ATOM 845 N N . SER A 1 109 ? 4.613 24.031 7.672 1 87.38 109 SER A N 1
ATOM 846 C CA . SER A 1 109 ? 3.832 23.266 6.707 1 87.38 109 SER A CA 1
ATOM 847 C C . SER A 1 109 ? 4.73 22.438 5.801 1 87.38 109 SER A C 1
ATOM 849 O O . SER A 1 109 ? 4.414 21.281 5.5 1 87.38 109 SER A O 1
ATOM 851 N N . SER A 1 110 ? 5.82 23.047 5.41 1 89.56 110 SER A N 1
ATOM 852 C CA . SER A 1 110 ? 6.793 22.328 4.594 1 89.56 110 SER A CA 1
ATOM 853 C C . SER A 1 110 ? 7.406 21.172 5.367 1 89.56 110 SER A C 1
ATOM 855 O O . SER A 1 110 ? 7.578 20.078 4.824 1 89.56 110 SER A O 1
ATOM 857 N N . GLN A 1 111 ? 7.711 21.422 6.602 1 88.06 111 GLN A N 1
ATOM 858 C CA . GLN A 1 111 ? 8.273 20.375 7.445 1 88.06 111 GLN A CA 1
ATOM 859 C C . GLN A 1 111 ? 7.297 19.219 7.609 1 88.06 111 GLN A C 1
ATOM 861 O O . GLN A 1 111 ? 7.688 18.047 7.527 1 88.06 111 GLN A O 1
ATOM 866 N N . ILE A 1 112 ? 6.062 19.516 7.805 1 85.56 112 ILE A N 1
ATOM 867 C CA . ILE A 1 112 ? 5.012 18.516 7.945 1 85.56 112 ILE A CA 1
ATOM 868 C C . ILE A 1 112 ? 4.859 17.734 6.641 1 85.56 112 ILE A C 1
ATOM 870 O O . ILE A 1 112 ? 4.824 16.5 6.641 1 85.56 112 ILE A O 1
ATOM 874 N N . ALA A 1 113 ? 4.895 18.438 5.551 1 83.69 113 ALA A N 1
ATOM 875 C CA . ALA A 1 113 ? 4.73 17.812 4.234 1 83.69 113 ALA A CA 1
ATOM 876 C C . ALA A 1 113 ? 5.902 16.891 3.91 1 83.69 113 ALA A C 1
ATOM 878 O O . ALA A 1 113 ? 5.719 15.844 3.289 1 83.69 113 ALA A O 1
ATOM 879 N N . GLU A 1 114 ? 7.051 17.266 4.336 1 85.12 114 GLU A N 1
ATOM 880 C CA . GLU A 1 114 ? 8.258 16.5 4.055 1 85.12 114 GLU A CA 1
ATOM 881 C C . GLU A 1 114 ? 8.492 15.43 5.117 1 85.12 114 GLU A C 1
ATOM 883 O O . GLU A 1 114 ? 9.367 14.57 4.965 1 85.12 114 GLU A O 1
ATOM 888 N N . GLY A 1 115 ? 7.727 15.578 6.156 1 84.5 115 GLY A N 1
ATOM 889 C CA . GLY A 1 115 ? 7.879 14.625 7.246 1 84.5 115 GLY A CA 1
ATOM 890 C C . GLY A 1 115 ? 9.102 14.891 8.102 1 84.5 115 GLY A C 1
ATOM 891 O O . GLY A 1 115 ? 9.617 13.984 8.758 1 84.5 115 GLY A O 1
ATOM 892 N N . ASP A 1 116 ? 9.594 16.062 8.023 1 88.69 116 ASP A N 1
ATOM 893 C CA . ASP A 1 116 ? 10.781 16.438 8.781 1 88.69 116 ASP A CA 1
ATOM 894 C C . ASP A 1 116 ? 10.398 17.109 10.102 1 88.69 116 ASP A C 1
ATOM 896 O O . ASP A 1 116 ? 10.609 18.312 10.273 1 88.69 116 ASP A O 1
ATOM 900 N N . VAL A 1 117 ? 9.781 16.359 11.016 1 92.31 117 VAL A N 1
ATOM 901 C CA . VAL A 1 117 ? 9.375 16.859 12.328 1 92.31 117 VAL A CA 1
ATOM 902 C C . VAL A 1 117 ? 10.125 16.109 13.422 1 92.31 117 VAL A C 1
ATOM 904 O O . VAL A 1 117 ? 10.508 14.945 13.234 1 92.31 117 VAL A O 1
ATOM 907 N N . PRO A 1 118 ? 10.367 16.781 14.555 1 94.06 118 PRO A N 1
ATOM 908 C CA . PRO A 1 118 ? 10.984 16.047 15.672 1 94.06 118 PRO A CA 1
ATOM 909 C C . PRO A 1 118 ? 10.102 14.914 16.188 1 94.06 118 PRO A C 1
ATOM 911 O O . PRO A 1 118 ? 8.883 14.945 16 1 94.06 118 PRO A O 1
ATOM 914 N N . GLU A 1 119 ? 10.773 13.93 16.859 1 95.62 119 GLU A N 1
ATOM 915 C CA . GLU A 1 119 ? 10 12.898 17.547 1 95.62 119 GLU A CA 1
ATOM 916 C C . GLU A 1 119 ? 9.047 13.516 18.562 1 95.62 119 GLU A C 1
ATOM 918 O O . GLU A 1 119 ? 9.414 14.445 19.281 1 95.62 119 GLU A O 1
ATOM 923 N N . LEU A 1 120 ? 7.848 13.023 18.594 1 95.31 120 LEU A N 1
ATOM 924 C CA . LEU A 1 120 ? 6.82 13.586 19.453 1 95.31 120 LEU A CA 1
ATOM 925 C C . LEU A 1 120 ? 7.004 13.125 20.891 1 95.31 120 LEU A C 1
ATOM 927 O O . LEU A 1 120 ? 6.184 12.367 21.422 1 95.31 120 LEU A O 1
ATOM 931 N N . THR A 1 121 ? 8.031 13.508 21.531 1 94.81 121 THR A N 1
ATOM 932 C CA . THR A 1 121 ? 8.289 13.273 22.953 1 94.81 121 THR A CA 1
ATOM 933 C C . THR A 1 121 ? 7.953 14.516 23.781 1 94.81 121 THR A C 1
ATOM 935 O O . THR A 1 121 ? 7.871 15.617 23.234 1 94.81 121 THR A O 1
ATOM 938 N N . ALA A 1 122 ? 7.742 14.305 25.047 1 93.56 122 ALA A N 1
ATOM 939 C CA . ALA A 1 122 ? 7.445 15.43 25.938 1 93.56 122 ALA A CA 1
ATOM 940 C C . ALA A 1 122 ? 8.547 16.484 25.859 1 93.56 122 ALA A C 1
ATOM 942 O O . ALA A 1 122 ? 8.266 17.688 25.812 1 93.56 122 ALA A O 1
ATOM 943 N N . ALA A 1 123 ? 9.797 16.047 25.828 1 94.88 123 ALA A N 1
ATOM 944 C CA . ALA A 1 123 ? 10.938 16.953 25.781 1 94.88 123 ALA A CA 1
ATOM 945 C C . ALA A 1 123 ? 10.945 17.766 24.5 1 94.88 123 ALA A C 1
ATOM 947 O O . ALA A 1 123 ? 11.148 18.984 24.531 1 94.88 123 ALA A O 1
ATOM 948 N N . ASN A 1 124 ? 10.742 17.172 23.375 1 95.31 124 ASN A N 1
ATOM 949 C CA . ASN A 1 124 ? 10.734 17.859 22.078 1 95.31 124 ASN A CA 1
ATOM 950 C C . ASN A 1 124 ? 9.57 18.828 21.969 1 95.31 124 ASN A C 1
ATOM 952 O O . ASN A 1 124 ? 9.703 19.906 21.391 1 95.31 124 ASN A O 1
ATOM 956 N N . ILE A 1 125 ? 8.406 18.406 22.5 1 93.25 125 ILE A N 1
ATOM 957 C CA . ILE A 1 125 ? 7.23 19.281 22.484 1 93.25 125 ILE A CA 1
ATOM 958 C C . ILE A 1 125 ? 7.504 20.531 23.297 1 93.25 125 ILE A C 1
ATOM 960 O O . ILE A 1 125 ? 7.297 21.656 22.812 1 93.25 125 ILE A O 1
ATOM 964 N N . GLU A 1 126 ? 8.023 20.312 24.438 1 91.75 126 GLU A N 1
ATOM 965 C CA . GLU A 1 126 ? 8.32 21.438 25.328 1 91.75 126 GLU A CA 1
ATOM 966 C C . GLU A 1 126 ? 9.367 22.359 24.703 1 91.75 126 GLU A C 1
ATOM 968 O O . GLU A 1 126 ? 9.25 23.578 24.781 1 91.75 126 GLU A O 1
ATOM 973 N N . ALA A 1 127 ? 10.375 21.766 24.141 1 93.19 127 ALA A N 1
ATOM 974 C CA . ALA A 1 127 ? 11.43 22.547 23.5 1 93.19 127 ALA A CA 1
ATOM 975 C C . ALA A 1 127 ? 10.883 23.359 22.328 1 93.19 127 ALA A C 1
ATOM 977 O O . ALA A 1 127 ? 11.203 24.547 22.188 1 93.19 127 ALA A O 1
ATOM 978 N N . THR A 1 128 ? 10.07 22.797 21.516 1 90.56 128 THR A N 1
ATOM 979 C CA . THR A 1 128 ? 9.469 23.469 20.375 1 90.56 128 THR A CA 1
ATOM 980 C C . THR A 1 128 ? 8.539 24.594 20.828 1 90.56 128 THR A C 1
ATOM 982 O O . THR A 1 128 ? 8.586 25.703 20.297 1 90.56 128 THR A O 1
ATOM 985 N N . PHE A 1 129 ? 7.762 24.297 21.844 1 87.94 129 PHE A N 1
ATOM 986 C CA . PHE A 1 129 ? 6.844 25.297 22.375 1 87.94 129 PHE A CA 1
ATOM 987 C C . PHE A 1 129 ? 7.609 26.484 22.953 1 87.94 129 PHE A C 1
ATOM 989 O O . PHE A 1 129 ? 7.242 27.641 22.719 1 87.94 129 PHE A O 1
ATOM 996 N N . ALA A 1 130 ? 8.664 26.094 23.625 1 90.25 130 ALA A N 1
ATOM 997 C CA . ALA A 1 130 ? 9.492 27.141 24.203 1 90.25 130 ALA A CA 1
ATOM 998 C C . ALA A 1 130 ? 10.125 28.016 23.125 1 90.25 130 ALA A C 1
ATOM 1000 O O . ALA A 1 130 ? 10.164 29.234 23.25 1 90.25 130 ALA A O 1
ATOM 1001 N N . GLN A 1 131 ? 10.57 27.391 22.125 1 90.56 131 GLN A N 1
ATOM 1002 C CA . GLN A 1 131 ? 11.188 28.109 21.016 1 90.56 131 GLN A CA 1
ATOM 1003 C C . GLN A 1 131 ? 10.18 29.016 20.312 1 90.56 131 GLN A C 1
ATOM 1005 O O . GLN A 1 131 ? 10.469 30.188 20.062 1 90.56 131 GLN A O 1
ATOM 1010 N N . LEU A 1 132 ? 9.016 28.562 20.062 1 86.75 132 LEU A N 1
ATOM 1011 C CA . LEU A 1 132 ? 7.98 29.328 19.375 1 86.75 132 LEU A CA 1
ATOM 1012 C C . LEU A 1 132 ? 7.477 30.469 20.266 1 86.75 132 LEU A C 1
ATOM 1014 O O . LEU A 1 132 ? 7.312 31.594 19.797 1 86.75 132 LEU A O 1
ATOM 1018 N N . TYR A 1 133 ? 7.316 30.141 21.5 1 84.31 133 TYR A N 1
ATOM 1019 C CA . TYR A 1 133 ? 6.844 31.156 22.438 1 84.31 133 TYR A CA 1
ATOM 1020 C C . TYR A 1 133 ? 7.895 32.25 22.641 1 84.31 133 TYR A C 1
ATOM 1022 O O . TYR A 1 133 ? 7.559 33.438 22.734 1 84.31 133 TYR A O 1
ATOM 1030 N N . GLY A 1 134 ? 9.117 31.797 22.688 1 88.19 134 GLY A N 1
ATOM 1031 C CA . GLY A 1 134 ? 10.203 32.75 22.844 1 88.19 134 GLY A CA 1
ATOM 1032 C C . GLY A 1 134 ? 10.352 33.688 21.656 1 88.19 134 GLY A C 1
ATOM 1033 O O . GLY A 1 134 ? 10.766 34.812 21.812 1 88.19 134 GLY A O 1
ATOM 1034 N N . ALA A 1 135 ? 10.008 33.188 20.531 1 90.81 135 ALA A N 1
ATOM 1035 C CA . ALA A 1 135 ? 10.18 33.938 19.297 1 90.81 135 ALA A CA 1
ATOM 1036 C C . ALA A 1 135 ? 8.914 34.719 18.953 1 90.81 135 ALA A C 1
ATOM 1038 O O . ALA A 1 135 ? 8.852 35.406 17.922 1 90.81 135 ALA A O 1
ATOM 1039 N N . ARG A 1 136 ? 7.91 34.688 19.781 1 86.94 136 ARG A N 1
ATOM 1040 C CA . ARG A 1 136 ? 6.586 35.188 19.438 1 86.94 136 ARG A CA 1
ATOM 1041 C C . ARG A 1 136 ? 6.641 36.688 19.188 1 86.94 136 ARG A C 1
ATOM 1043 O O . ARG A 1 136 ? 5.949 37.188 18.297 1 86.94 136 ARG A O 1
ATOM 1050 N N . GLY A 1 137 ? 7.402 37.438 19.953 1 87.81 137 GLY A N 1
ATOM 1051 C CA . GLY A 1 137 ? 7.543 38.875 19.75 1 87.81 137 GLY A CA 1
ATOM 1052 C C . GLY A 1 137 ? 8.133 39.25 18.391 1 87.81 137 GLY A C 1
ATOM 1053 O O . GLY A 1 137 ? 7.582 40.062 17.656 1 87.81 137 GLY A O 1
ATOM 1054 N N . ASP A 1 138 ? 9.211 38.594 18.125 1 91.94 138 ASP A N 1
ATOM 1055 C CA . ASP A 1 138 ? 9.867 38.812 16.844 1 91.94 138 ASP A CA 1
ATOM 1056 C C . ASP A 1 138 ? 8.93 38.469 15.688 1 91.94 138 ASP A C 1
ATOM 1058 O O . ASP A 1 138 ? 8.891 39.188 14.688 1 91.94 138 ASP A O 1
ATOM 1062 N N . MET A 1 139 ? 8.242 37.469 15.867 1 90.88 139 MET A N 1
ATOM 1063 C CA . MET A 1 139 ? 7.336 37.031 14.805 1 90.88 139 MET A CA 1
ATOM 1064 C C . MET A 1 139 ? 6.195 38.031 14.617 1 90.88 139 MET A C 1
ATOM 1066 O O . MET A 1 139 ? 5.773 38.281 13.492 1 90.88 139 MET A O 1
ATOM 1070 N N . LEU A 1 140 ? 5.695 38.531 15.664 1 89.88 140 LEU A N 1
ATOM 1071 C CA . LEU A 1 140 ? 4.664 39.562 15.586 1 89.88 140 LEU A CA 1
ATOM 1072 C C . LEU A 1 140 ? 5.168 40.781 14.828 1 89.88 140 LEU A C 1
ATOM 1074 O O . LEU A 1 140 ? 4.5 41.25 13.914 1 89.88 140 LEU A O 1
ATOM 1078 N N . GLU A 1 141 ? 6.336 41.25 15.219 1 92.88 141 GLU A N 1
ATOM 1079 C CA . GLU A 1 141 ? 6.898 42.438 14.578 1 92.88 141 GLU A CA 1
ATOM 1080 C C . GLU A 1 141 ? 7.137 42.188 13.094 1 92.88 141 GLU A C 1
ATOM 1082 O O . GLU A 1 141 ? 6.809 43.031 12.266 1 92.88 141 GLU A O 1
ATOM 1087 N N . ARG A 1 142 ? 7.68 41.031 12.82 1 91.31 142 ARG A N 1
ATOM 1088 C CA . ARG A 1 142 ? 7.879 40.688 11.422 1 91.31 142 ARG A CA 1
ATOM 1089 C C . ARG A 1 142 ? 6.547 40.625 10.68 1 91.31 142 ARG A C 1
ATOM 1091 O O . ARG A 1 142 ? 6.461 41.031 9.523 1 91.31 142 ARG A O 1
ATOM 1098 N N . GLY A 1 143 ? 5.555 40.062 11.336 1 89.62 143 GLY A N 1
ATOM 1099 C CA . GLY A 1 143 ? 4.227 40.031 10.742 1 89.62 143 GLY A CA 1
ATOM 1100 C C . GLY A 1 143 ? 3.672 41.406 10.422 1 89.62 143 GLY A C 1
ATOM 1101 O O . GLY A 1 143 ? 3.111 41.625 9.344 1 89.62 143 GLY A O 1
ATOM 1102 N N . VAL A 1 144 ? 3.85 42.281 11.297 1 89.62 144 VAL A N 1
ATOM 1103 C CA . VAL A 1 144 ? 3.389 43.656 11.102 1 89.62 144 VAL A CA 1
ATOM 1104 C C . VAL A 1 144 ? 4.125 44.312 9.93 1 89.62 144 VAL A C 1
ATOM 1106 O O . VAL A 1 144 ? 3.504 44.906 9.055 1 89.62 144 VAL A O 1
ATOM 1109 N N . LEU A 1 145 ? 5.391 44.156 9.898 1 89.19 145 LEU A N 1
ATOM 1110 C CA . LEU A 1 145 ? 6.203 44.719 8.828 1 89.19 145 LEU A CA 1
ATOM 1111 C C . LEU A 1 145 ? 5.781 44.156 7.473 1 89.19 145 LEU A C 1
ATOM 1113 O O . LEU A 1 145 ? 5.672 44.875 6.492 1 89.19 145 LEU A O 1
ATOM 1117 N N . GLN A 1 146 ? 5.555 42.875 7.5 1 88.06 146 GLN A N 1
ATOM 1118 C CA . GLN A 1 146 ? 5.145 42.219 6.258 1 88.06 146 GLN A CA 1
ATOM 1119 C C . GLN A 1 146 ? 3.781 42.75 5.797 1 88.06 146 GLN A C 1
ATOM 1121 O O . GLN A 1 146 ? 3.566 42.969 4.605 1 88.06 146 GLN A O 1
ATOM 1126 N N . CYS A 1 147 ? 2.875 42.812 6.723 1 87.06 147 CYS A N 1
ATOM 1127 C CA . CYS A 1 147 ? 1.566 43.375 6.395 1 87.06 147 CYS A CA 1
ATOM 1128 C C . CYS A 1 147 ? 1.698 44.781 5.812 1 87.06 147 CYS A C 1
ATOM 1130 O O . CYS A 1 147 ? 1.04 45.125 4.824 1 87.06 147 CYS A O 1
ATOM 1132 N N . PHE A 1 148 ? 2.562 45.531 6.426 1 86.12 148 PHE A N 1
ATOM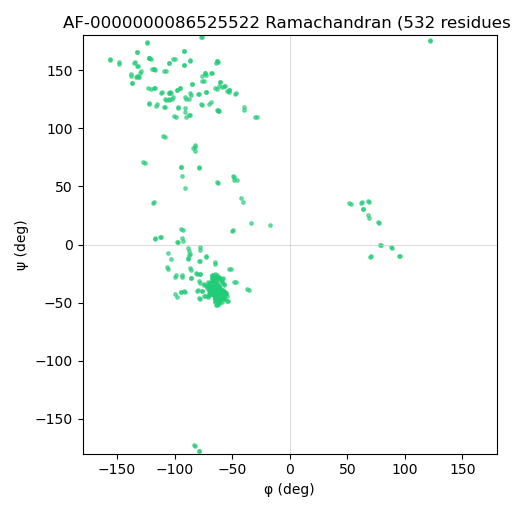 1133 C CA . PHE A 1 148 ? 2.764 46.906 5.98 1 86.12 148 PHE A CA 1
ATOM 1134 C C . PHE A 1 148 ? 3.328 46.938 4.562 1 86.12 148 PHE A C 1
ATOM 1136 O O . PHE A 1 148 ? 2.844 47.688 3.713 1 86.12 148 PHE A O 1
ATOM 1143 N N . LYS A 1 149 ? 4.234 46.156 4.27 1 83.69 149 LYS A N 1
ATOM 1144 C CA . LYS A 1 149 ? 4.879 46.125 2.957 1 83.69 149 LYS A CA 1
ATOM 1145 C C . LYS A 1 149 ? 3.9 45.656 1.884 1 83.69 149 LYS A C 1
ATOM 1147 O O . LYS A 1 149 ? 3.936 46.125 0.751 1 83.69 149 LYS A O 1
ATOM 1152 N N . ARG A 1 150 ? 2.971 44.812 2.281 1 82.38 150 ARG A N 1
ATOM 1153 C CA . ARG A 1 150 ? 2.088 44.188 1.301 1 82.38 150 ARG A CA 1
ATOM 1154 C C . ARG A 1 150 ? 0.825 45.031 1.096 1 82.38 150 ARG A C 1
ATOM 1156 O O . ARG A 1 150 ? 0.291 45.094 -0.014 1 82.38 150 ARG A O 1
ATOM 1163 N N . LEU A 1 151 ? 0.266 45.562 2.16 1 76.94 151 LEU A N 1
ATOM 1164 C CA . LEU A 1 151 ? -1.038 46.219 2.098 1 76.94 151 LEU A CA 1
ATOM 1165 C C . LEU A 1 151 ? -0.886 47.719 1.995 1 76.94 151 LEU A C 1
ATOM 1167 O O . LEU A 1 151 ? -1.79 48.406 1.516 1 76.94 151 LEU A O 1
ATOM 1171 N N . SER A 1 152 ? -0.113 48.344 2.686 1 61.91 152 SER A N 1
ATOM 1172 C CA . SER A 1 152 ? -0.148 49.781 2.836 1 61.91 152 SER A CA 1
ATOM 1173 C C . SER A 1 152 ? 0.955 50.438 2.021 1 61.91 152 SER A C 1
ATOM 1175 O O . SER A 1 152 ? 0.852 51.625 1.674 1 61.91 152 SER A O 1
ATOM 1177 N N . TRP A 1 153 ? 1.916 49.594 1.528 1 59.12 153 TRP A N 1
ATOM 1178 C CA . TRP A 1 153 ? 3.043 50.406 1.081 1 59.12 153 TRP A CA 1
ATOM 1179 C C . TRP A 1 153 ? 2.795 50.969 -0.32 1 59.12 153 TRP A C 1
ATOM 1181 O O . TRP A 1 153 ? 2.49 50.219 -1.245 1 59.12 153 TRP A O 1
ATOM 1191 N N . ASN A 1 154 ? 2.082 52.156 -0.271 1 54.5 154 ASN A N 1
ATOM 1192 C CA . ASN A 1 154 ? 2.275 52.875 -1.523 1 54.5 154 ASN A CA 1
ATOM 1193 C C . ASN A 1 154 ? 3.562 53.688 -1.504 1 54.5 154 ASN A C 1
ATOM 1195 O O . ASN A 1 154 ? 3.6 54.781 -0.934 1 54.5 154 ASN A O 1
ATOM 1199 N N . TYR A 1 155 ? 4.602 53.062 -1.785 1 47.88 155 TYR A N 1
ATOM 1200 C CA . TYR A 1 155 ? 5.895 53.75 -1.791 1 47.88 155 TYR A CA 1
ATOM 1201 C C . TYR A 1 155 ? 5.828 55.062 -2.578 1 47.88 155 TYR A C 1
ATOM 1203 O O . TYR A 1 155 ? 6.625 55.969 -2.346 1 47.88 155 TYR A O 1
ATOM 1211 N N . LYS A 1 156 ? 5.023 55 -3.529 1 48.78 156 LYS A N 1
ATOM 1212 C CA . LYS A 1 156 ? 5.086 56.125 -4.457 1 48.78 156 LYS A CA 1
ATOM 1213 C C . LYS A 1 156 ? 4.555 57.406 -3.812 1 48.78 156 LYS A C 1
ATOM 1215 O O . LYS A 1 156 ? 4.875 58.5 -4.254 1 48.78 156 LYS A O 1
ATOM 1220 N N . THR A 1 157 ? 3.561 57.188 -2.979 1 50.06 157 THR A N 1
ATOM 1221 C CA . THR A 1 157 ? 3.02 58.438 -2.467 1 50.06 157 THR A CA 1
ATOM 1222 C C . THR A 1 157 ? 3.717 58.844 -1.17 1 50.06 157 THR A C 1
ATOM 1224 O O . THR A 1 157 ? 4.289 58 -0.478 1 50.06 157 THR A O 1
ATOM 1227 N N . ASN A 1 158 ? 4.277 60.062 -1.007 1 46.59 158 ASN A N 1
ATOM 1228 C CA . ASN A 1 158 ? 4.805 60.75 0.171 1 46.59 158 ASN A CA 1
ATOM 1229 C C . ASN A 1 158 ? 4.023 60.375 1.429 1 46.59 158 ASN A C 1
ATOM 1231 O O . ASN A 1 158 ? 3.877 61.188 2.338 1 46.59 158 ASN A O 1
ATOM 1235 N N . GLN A 1 159 ? 3.328 59.281 1.337 1 54.81 159 GLN A N 1
ATOM 1236 C CA . GLN A 1 159 ? 2.498 59 2.504 1 54.81 159 GLN A CA 1
ATOM 1237 C C . GLN A 1 159 ? 3.336 58.469 3.658 1 54.81 159 GLN A C 1
ATOM 1239 O O . GLN A 1 159 ? 4.367 57.844 3.438 1 54.81 159 GLN A O 1
ATOM 1244 N N . PRO A 1 160 ? 2.902 58.875 4.926 1 60.19 160 PRO A N 1
ATOM 1245 C CA . PRO A 1 160 ? 3.6 58.5 6.152 1 60.19 160 PRO A CA 1
ATOM 1246 C C . PRO A 1 160 ? 3.775 57 6.285 1 60.19 160 PRO A C 1
ATOM 1248 O O . PRO A 1 160 ? 2.971 56.219 5.754 1 60.19 160 PRO A O 1
ATOM 1251 N N . PHE A 1 161 ? 4.953 56.688 6.59 1 75.31 161 PHE A N 1
ATOM 1252 C CA . PHE A 1 161 ? 5.332 55.312 6.867 1 75.31 161 PHE A CA 1
ATOM 1253 C C . PHE A 1 161 ? 4.582 54.75 8.078 1 75.31 161 PHE A C 1
ATOM 1255 O O . PHE A 1 161 ? 5.184 54.5 9.125 1 75.31 161 PHE A O 1
ATOM 1262 N N . LYS A 1 162 ? 3.234 54.844 8.07 1 85.06 162 LYS A N 1
ATOM 1263 C CA . LYS A 1 162 ? 2.379 54.344 9.141 1 85.06 162 LYS A CA 1
ATOM 1264 C C . LYS A 1 162 ? 1.04 53.875 8.594 1 85.06 162 LYS A C 1
ATOM 1266 O O . LYS A 1 162 ? 0.616 54.281 7.512 1 85.06 162 LYS A O 1
ATOM 1271 N N . PHE A 1 163 ? 0.454 53 9.312 1 88.56 163 PHE A N 1
ATOM 1272 C CA . PHE A 1 163 ? -0.927 52.656 9.016 1 88.56 163 PHE A CA 1
ATOM 1273 C C . PHE A 1 163 ? -1.869 53.812 9.336 1 88.56 163 PHE A C 1
ATOM 1275 O O . PHE A 1 163 ? -1.842 54.344 10.445 1 88.56 163 PHE A O 1
ATOM 1282 N N . GLY A 1 164 ? -2.539 54.188 8.367 1 85.94 164 GLY A N 1
ATOM 1283 C CA . GLY A 1 164 ? -3.572 55.188 8.594 1 85.94 164 GLY A CA 1
ATOM 1284 C C . GLY A 1 164 ? -4.879 54.594 9.086 1 85.94 164 GLY A C 1
ATOM 1285 O O . GLY A 1 164 ? -4.941 53.406 9.422 1 85.94 164 GLY A O 1
ATOM 1286 N N . ARG A 1 165 ? -5.875 55.469 9.141 1 88.94 165 ARG A N 1
ATOM 1287 C CA . ARG A 1 165 ? -7.203 55 9.547 1 88.94 165 ARG A CA 1
ATOM 1288 C C . ARG A 1 165 ? -7.805 54.062 8.5 1 88.94 165 ARG A C 1
ATOM 1290 O O . ARG A 1 165 ? -8.555 53.156 8.844 1 88.94 165 ARG A O 1
ATOM 1297 N N . ARG A 1 166 ? -7.367 54.375 7.301 1 91 166 ARG A N 1
ATOM 1298 C CA . ARG A 1 166 ? -7.852 53.562 6.168 1 91 166 ARG A CA 1
ATOM 1299 C C . ARG A 1 166 ? -6.699 53.125 5.273 1 91 166 ARG A C 1
ATOM 1301 O O . ARG A 1 166 ? -5.734 53.875 5.086 1 91 166 ARG A O 1
ATOM 1308 N N . ILE A 1 167 ? -6.883 51.875 4.754 1 89.62 167 ILE A N 1
ATOM 1309 C CA . ILE A 1 167 ? -5.895 51.469 3.771 1 89.62 167 ILE A CA 1
ATOM 1310 C C . ILE A 1 167 ? -6.602 50.938 2.518 1 89.62 167 ILE A C 1
ATOM 1312 O O . ILE A 1 167 ? -7.738 50.469 2.59 1 89.62 167 ILE A O 1
ATOM 1316 N N . ILE A 1 168 ? -5.914 51.188 1.425 1 89.44 168 ILE A N 1
ATOM 1317 C CA . ILE A 1 168 ? -6.422 50.688 0.152 1 89.44 168 ILE A CA 1
ATOM 1318 C C . ILE A 1 168 ? -5.91 49.25 -0.084 1 89.44 168 ILE A C 1
ATOM 1320 O O . ILE A 1 168 ? -4.707 49 0.022 1 89.44 168 ILE A O 1
ATOM 1324 N N . VAL A 1 169 ? -6.766 48.312 -0.311 1 91.69 169 VAL A N 1
ATOM 1325 C CA . VAL A 1 169 ? -6.43 46.938 -0.648 1 91.69 169 VAL A CA 1
ATOM 1326 C C . VAL A 1 169 ? -6.543 46.75 -2.156 1 91.69 169 VAL A C 1
ATOM 1328 O O . VAL A 1 169 ? -7.648 46.594 -2.688 1 91.69 169 VAL A O 1
ATOM 1331 N N . ARG A 1 170 ? -5.445 46.594 -2.715 1 90.31 170 ARG A N 1
ATOM 1332 C CA . ARG A 1 170 ? -5.445 46.5 -4.172 1 90.31 170 ARG A CA 1
ATOM 1333 C C . ARG A 1 170 ? -5.723 45.062 -4.605 1 90.31 170 ARG A C 1
ATOM 1335 O O . ARG A 1 170 ? -5.25 44.094 -3.979 1 90.31 170 ARG A O 1
ATOM 1342 N N . TYR A 1 171 ? -6.555 44.938 -5.645 1 92.31 171 TYR A N 1
ATOM 1343 C CA . TYR A 1 171 ? -6.836 43.656 -6.289 1 92.31 171 TYR A CA 1
ATOM 1344 C C . TYR A 1 171 ? -7.484 42.688 -5.316 1 92.31 171 TYR A C 1
ATOM 1346 O O . TYR A 1 171 ? -7.148 41.5 -5.301 1 92.31 171 TYR A O 1
ATOM 1354 N N . LEU A 1 172 ? -8.242 43.219 -4.52 1 93.75 172 LEU A N 1
ATOM 1355 C CA . LEU A 1 172 ? -9.016 42.375 -3.625 1 93.75 172 LEU A CA 1
ATOM 1356 C C . LEU A 1 172 ? -9.852 41.375 -4.414 1 93.75 172 LEU A C 1
ATOM 1358 O O . LEU A 1 172 ? -9.969 40.219 -4.027 1 93.75 172 LEU A O 1
ATOM 1362 N N . LEU A 1 173 ? -10.391 41.875 -5.457 1 93.69 173 LEU A N 1
ATOM 1363 C CA . LEU A 1 173 ? -11.117 41.031 -6.402 1 93.69 173 LEU A CA 1
ATOM 1364 C C . LEU A 1 173 ? -10.375 40.938 -7.73 1 93.69 173 LEU A C 1
ATOM 1366 O O . LEU A 1 173 ? -9.805 41.906 -8.203 1 93.69 173 LEU A O 1
ATOM 1370 N N . SER A 1 174 ? -10.242 39.75 -8.141 1 90.25 174 SER A N 1
ATOM 1371 C CA . SER A 1 174 ? -9.68 39.469 -9.461 1 90.25 174 SER A CA 1
ATOM 1372 C C . SER A 1 174 ? -10.641 38.656 -10.312 1 90.25 174 SER A C 1
ATOM 1374 O O . SER A 1 174 ? -11.016 37.531 -9.945 1 90.25 174 SER A O 1
ATOM 1376 N N . SER A 1 175 ? -10.977 39.25 -11.461 1 87.88 175 SER A N 1
ATOM 1377 C CA . SER A 1 175 ? -11.93 38.594 -12.375 1 87.88 175 SER A CA 1
ATOM 1378 C C . SER A 1 175 ? -13.219 38.219 -11.656 1 87.88 175 SER A C 1
ATOM 1380 O O . SER A 1 175 ? -13.719 37.094 -11.828 1 87.88 175 SER A O 1
ATOM 1382 N N . GLY A 1 176 ? -13.625 39.031 -10.719 1 82.69 176 GLY A N 1
ATOM 1383 C CA . GLY A 1 176 ? -14.906 38.875 -10.047 1 82.69 176 GLY A CA 1
ATOM 1384 C C . GLY A 1 176 ? -14.844 37.969 -8.836 1 82.69 176 GLY A C 1
ATOM 1385 O O . GLY A 1 176 ? -15.836 37.812 -8.125 1 82.69 176 GLY A O 1
ATOM 1386 N N . SER A 1 177 ? -13.75 37.438 -8.578 1 91.38 177 SER A N 1
ATOM 1387 C CA . SER A 1 177 ? -13.602 36.562 -7.418 1 91.38 177 SER A CA 1
ATOM 1388 C C . SER A 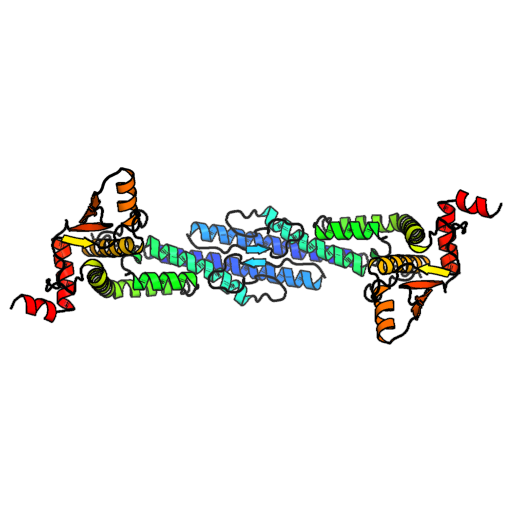1 177 ? -12.562 37.094 -6.441 1 91.38 177 SER A C 1
ATOM 1390 O O . SER A 1 177 ? -11.648 37.844 -6.84 1 91.38 177 SER A O 1
ATOM 1392 N N . PRO A 1 178 ? -12.781 36.75 -5.215 1 93.5 178 PRO A N 1
ATOM 1393 C CA . PRO A 1 178 ? -11.766 37.188 -4.262 1 93.5 178 PRO A CA 1
ATOM 1394 C C . PRO A 1 178 ? -10.375 36.656 -4.59 1 93.5 178 PRO A C 1
ATOM 1396 O O . PRO A 1 178 ? -10.234 35.469 -4.953 1 93.5 178 PRO A O 1
ATOM 1399 N N . ASN A 1 179 ? -9.438 37.531 -4.492 1 92.75 179 ASN A N 1
ATOM 1400 C CA . ASN A 1 179 ? -8.047 37.188 -4.738 1 92.75 179 ASN A CA 1
ATOM 1401 C C . ASN A 1 179 ? -7.449 36.406 -3.553 1 92.75 179 ASN A C 1
ATOM 1403 O O . ASN A 1 179 ? -7.336 36.969 -2.455 1 92.75 179 ASN A O 1
ATOM 1407 N N . PHE A 1 180 ? -6.988 35.219 -3.777 1 89.31 180 PHE A N 1
ATOM 1408 C CA . PHE A 1 180 ? -6.504 34.344 -2.713 1 89.31 180 PHE A CA 1
ATOM 1409 C C . PHE A 1 180 ? -5.277 34.938 -2.037 1 89.31 180 PHE A C 1
ATOM 1411 O O . PHE A 1 180 ? -5.156 34.906 -0.812 1 89.31 180 PHE A O 1
ATOM 1418 N N . ARG A 1 181 ? -4.418 35.5 -2.783 1 87.06 181 ARG A N 1
ATOM 1419 C CA . ARG A 1 181 ? -3.197 36.062 -2.234 1 87.06 181 ARG A CA 1
ATOM 1420 C C . ARG A 1 181 ? -3.516 37.25 -1.306 1 87.06 181 ARG A C 1
ATOM 1422 O O . ARG A 1 181 ? -2.994 37.312 -0.191 1 87.06 181 ARG A O 1
ATOM 1429 N N . VAL A 1 182 ? -4.355 38.094 -1.789 1 89.88 182 VAL A N 1
ATOM 1430 C CA . VAL A 1 182 ? -4.688 39.281 -1.043 1 89.88 182 VAL A CA 1
ATOM 1431 C C . VAL A 1 182 ? -5.477 38.906 0.213 1 89.88 182 VAL A C 1
ATOM 1433 O O . VAL A 1 182 ? -5.242 39.469 1.286 1 89.88 182 VAL A O 1
ATOM 1436 N N . THR A 1 183 ? -6.363 37.969 0.101 1 90.88 183 THR A N 1
ATOM 1437 C CA . THR A 1 183 ? -7.129 37.562 1.273 1 90.88 183 THR A CA 1
ATOM 1438 C C . THR A 1 183 ? -6.219 36.875 2.297 1 90.88 183 THR A C 1
ATOM 1440 O O . THR A 1 183 ? -6.445 37 3.504 1 90.88 183 THR A O 1
ATOM 1443 N N . ASN A 1 184 ? -5.219 36.312 1.814 1 86.94 184 ASN A N 1
ATOM 1444 C CA . ASN A 1 184 ? -4.23 35.75 2.73 1 86.94 184 ASN A CA 1
ATOM 1445 C C . ASN A 1 184 ? -3.479 36.844 3.48 1 86.94 184 ASN A C 1
ATOM 1447 O O . ASN A 1 184 ? -3.158 36.688 4.66 1 86.94 184 ASN A O 1
ATOM 1451 N N . GLU A 1 185 ? -3.16 37.906 2.797 1 88.12 185 GLU A N 1
ATOM 1452 C CA . GLU A 1 185 ? -2.516 39.062 3.438 1 88.12 185 GLU A CA 1
ATOM 1453 C C . GLU A 1 185 ? -3.428 39.688 4.484 1 88.12 185 GLU A C 1
ATOM 1455 O O . GLU A 1 185 ? -2.965 40.094 5.543 1 88.12 185 GLU A O 1
ATOM 1460 N N . LEU A 1 186 ? -4.652 39.656 4.152 1 90.62 186 LEU A N 1
ATOM 1461 C CA . LEU A 1 186 ? -5.617 40.156 5.113 1 90.62 186 LEU A CA 1
ATOM 1462 C C . LEU A 1 186 ? -5.715 39.25 6.336 1 90.62 186 LEU A C 1
ATOM 1464 O O . LEU A 1 186 ? -5.875 39.75 7.461 1 90.62 186 LEU A O 1
ATOM 1468 N N . ASP A 1 187 ? -5.629 38.031 6.078 1 89.69 187 ASP A N 1
ATOM 1469 C CA . ASP A 1 187 ? -5.617 37.094 7.199 1 89.69 187 ASP A CA 1
ATOM 1470 C C . ASP A 1 187 ? -4.414 37.344 8.109 1 89.69 187 ASP A C 1
ATOM 1472 O O . ASP A 1 187 ? -4.512 37.219 9.328 1 89.69 187 ASP A O 1
ATOM 1476 N N . ASP A 1 188 ? -3.299 37.719 7.48 1 87.81 188 ASP A N 1
ATOM 1477 C CA . ASP A 1 188 ? -2.121 38.062 8.266 1 87.81 188 ASP A CA 1
ATOM 1478 C C . ASP A 1 188 ? -2.393 39.281 9.148 1 87.81 188 ASP A C 1
ATOM 1480 O O . ASP A 1 188 ? -1.987 39.312 10.312 1 87.81 188 ASP A O 1
ATOM 1484 N N . LEU A 1 189 ? -3.041 40.156 8.57 1 90.62 189 LEU A N 1
ATOM 1485 C CA . LEU A 1 189 ? -3.402 41.375 9.312 1 90.62 189 LEU A CA 1
ATOM 1486 C C . LEU A 1 189 ? -4.34 41.031 10.469 1 90.62 189 LEU A C 1
ATOM 1488 O O . LEU A 1 189 ? -4.152 41.531 11.586 1 90.62 189 LEU A O 1
ATOM 1492 N N . ILE A 1 190 ? -5.324 40.219 10.203 1 90.69 190 ILE A N 1
ATOM 1493 C CA . ILE A 1 190 ? -6.273 39.781 11.227 1 90.69 190 ILE A CA 1
ATOM 1494 C C . ILE A 1 190 ? -5.531 39.094 12.367 1 90.69 190 ILE A C 1
ATOM 1496 O O . ILE A 1 190 ? -5.801 39.344 13.539 1 90.69 190 ILE A O 1
ATOM 1500 N N . ARG A 1 191 ? -4.629 38.312 12.031 1 89.06 191 ARG A N 1
ATOM 1501 C CA . ARG A 1 191 ? -3.846 37.594 13.023 1 89.06 191 ARG A CA 1
ATOM 1502 C C . ARG A 1 191 ? -3.062 38.531 13.914 1 89.06 191 ARG A C 1
ATOM 1504 O O . ARG A 1 191 ? -3.029 38.375 15.133 1 89.06 191 ARG A O 1
ATOM 1511 N N . VAL A 1 192 ? -2.414 39.531 13.305 1 90.94 192 VAL A N 1
ATOM 1512 C CA . VAL A 1 192 ? -1.662 40.531 14.055 1 90.94 192 VAL A CA 1
ATOM 1513 C C . VAL A 1 192 ? -2.582 41.25 15.047 1 90.94 192 VAL A C 1
ATOM 1515 O O . VAL A 1 192 ? -2.23 41.406 16.219 1 90.94 192 VAL A O 1
ATOM 1518 N N . PHE A 1 193 ? -3.729 41.562 14.609 1 92.75 193 PHE A N 1
ATOM 1519 C CA . PHE A 1 193 ? -4.688 42.219 15.477 1 92.75 193 PHE A CA 1
ATOM 1520 C C . PHE A 1 193 ? -5.105 41.312 16.625 1 92.75 193 PHE A C 1
ATOM 1522 O O . PHE A 1 193 ? -5.234 41.75 17.766 1 92.75 193 PHE A O 1
ATOM 1529 N N . CYS A 1 194 ? -5.332 40.094 16.344 1 90.06 194 CYS A N 1
ATOM 1530 C CA . CYS A 1 194 ? -5.715 39.156 17.375 1 90.06 194 CYS A CA 1
ATOM 1531 C C . CYS A 1 194 ? -4.645 39.031 18.453 1 90.06 194 CYS A C 1
ATOM 1533 O O . CYS A 1 194 ? -4.953 39.031 19.641 1 90.06 194 CYS A O 1
ATOM 1535 N N . ILE A 1 195 ? -3.416 38.969 18 1 87.88 195 ILE A N 1
ATOM 1536 C CA . ILE A 1 195 ? -2.293 38.844 18.922 1 87.88 195 ILE A CA 1
ATOM 1537 C C . ILE A 1 195 ? -2.201 40.094 19.797 1 87.88 195 ILE A C 1
ATOM 1539 O O . ILE A 1 195 ? -2.092 40 21.031 1 87.88 195 ILE A O 1
ATOM 1543 N N . LEU A 1 196 ? -2.289 41.25 19.188 1 92.12 196 LEU A N 1
ATOM 1544 C CA . LEU A 1 196 ? -2.193 42.5 19.922 1 92.12 196 LEU A CA 1
ATOM 1545 C C . LEU A 1 196 ? -3.371 42.656 20.875 1 92.12 196 LEU A C 1
ATOM 1547 O O . LEU A 1 196 ? -3.229 43.281 21.938 1 92.12 196 LEU A O 1
ATOM 1551 N N . ASP A 1 197 ? -4.465 42.062 20.422 1 91.56 197 ASP A N 1
ATOM 1552 C CA . ASP A 1 197 ? -5.684 42.188 21.219 1 91.56 197 ASP A CA 1
ATOM 1553 C C . ASP A 1 197 ? -5.754 41.062 22.266 1 91.56 197 ASP A C 1
ATOM 1555 O O . ASP A 1 197 ? -6.684 41.031 23.078 1 91.56 197 ASP A O 1
ATOM 1559 N N . GLY A 1 198 ? -4.84 40.188 22.266 1 85.12 198 GLY A N 1
ATOM 1560 C CA . GLY A 1 198 ? -4.828 39.094 23.203 1 85.12 198 GLY A CA 1
ATOM 1561 C C . GLY A 1 198 ? -5.957 38.094 22.969 1 85.12 198 GLY A C 1
ATOM 1562 O O . GLY A 1 198 ? -6.5 37.531 23.922 1 85.12 198 GLY A O 1
ATOM 1563 N N . LYS A 1 199 ? -6.43 38.031 21.781 1 82.5 199 LYS A N 1
ATOM 1564 C CA . LYS A 1 199 ? -7.516 37.125 21.406 1 82.5 199 LYS A CA 1
ATOM 1565 C C . LYS A 1 199 ? -7.008 36 20.531 1 82.5 199 LYS A C 1
ATOM 1567 O O . LYS A 1 199 ? -6.012 36.125 19.828 1 82.5 199 LYS A O 1
ATOM 1572 N N . PRO A 1 200 ? -7.676 34.875 20.672 1 76.25 200 PRO A N 1
ATOM 1573 C CA . PRO A 1 200 ? -7.285 33.781 19.812 1 76.25 200 PRO A CA 1
ATOM 1574 C C . PRO A 1 200 ? -7.621 34.031 18.344 1 76.25 200 PRO A C 1
ATOM 1576 O O . PRO A 1 200 ? -8.547 34.781 18.031 1 76.25 200 PRO A O 1
ATOM 1579 N N . GLU A 1 201 ? -6.754 33.469 17.547 1 75.69 201 GLU A N 1
ATOM 1580 C CA . GLU A 1 201 ? -7.035 33.562 16.109 1 75.69 201 GLU A CA 1
ATOM 1581 C C . GLU A 1 201 ? -8.328 3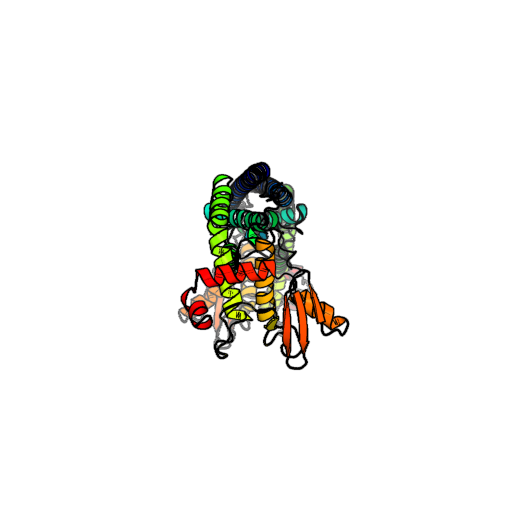2.844 15.75 1 75.69 201 GLU A C 1
ATOM 1583 O O . GLU A 1 201 ? -8.602 31.75 16.266 1 75.69 201 GLU A O 1
ATOM 1588 N N . PRO A 1 202 ? -9.133 33.5 14.977 1 67.62 202 PRO A N 1
ATOM 1589 C CA . PRO A 1 202 ? -10.336 32.812 14.516 1 67.62 202 PRO A CA 1
ATOM 1590 C C . PRO A 1 202 ? -10.016 31.578 13.672 1 67.62 202 PRO A C 1
ATOM 1592 O O . PRO A 1 202 ? -8.898 31.422 13.18 1 67.62 202 PRO A O 1
ATOM 1595 N N . ASP A 1 203 ? -11.023 30.688 13.664 1 65.56 203 ASP A N 1
ATOM 1596 C CA . ASP A 1 203 ? -10.922 29.5 12.82 1 65.56 203 ASP A CA 1
ATOM 1597 C C . ASP A 1 203 ? -10.609 29.875 11.375 1 65.56 203 ASP A C 1
ATOM 1599 O O . ASP A 1 203 ? -11.141 30.859 10.859 1 65.56 203 ASP A O 1
ATOM 1603 N N . HIS A 1 204 ? -9.68 29.234 10.781 1 60.25 204 HIS A N 1
ATOM 1604 C CA . HIS A 1 204 ? -9.227 29.5 9.422 1 60.25 204 HIS A CA 1
ATOM 1605 C C . HIS A 1 204 ? -10.398 29.531 8.445 1 60.25 204 HIS A C 1
ATOM 1607 O O . HIS A 1 204 ? -10.328 30.156 7.387 1 60.25 204 HIS A O 1
ATOM 1613 N N . ARG A 1 205 ? -11.516 28.922 8.812 1 59.34 205 ARG A N 1
ATOM 1614 C CA . ARG A 1 205 ? -12.703 28.859 7.965 1 59.34 205 ARG A CA 1
ATOM 1615 C C . ARG A 1 205 ? -13.398 30.219 7.902 1 59.34 205 ARG A C 1
ATOM 1617 O O . ARG A 1 205 ? -14.203 30.469 6.996 1 59.34 205 ARG A O 1
ATOM 1624 N N . THR A 1 206 ? -12.961 30.938 8.672 1 67.56 206 THR A N 1
ATOM 1625 C CA . THR A 1 206 ? -13.617 32.25 8.758 1 67.56 206 THR A CA 1
ATOM 1626 C C . THR A 1 206 ? -12.641 33.344 8.398 1 67.56 206 THR A C 1
ATOM 1628 O O . THR A 1 206 ? -12.734 34.469 8.93 1 67.56 206 THR A O 1
ATOM 1631 N N . GLY A 1 207 ? -11.828 33 7.457 1 84.62 207 GLY A N 1
ATOM 1632 C CA . GLY A 1 207 ? -10.828 33.969 7.066 1 84.62 207 GLY A CA 1
ATOM 1633 C C . GLY A 1 207 ? -11.367 35.062 6.145 1 84.62 207 GLY A C 1
ATOM 1634 O O . GLY A 1 207 ? -12.578 35.188 5.957 1 84.62 207 GLY A O 1
ATOM 1635 N N . ALA A 1 208 ? -10.531 35.906 5.73 1 90 208 ALA A N 1
ATOM 1636 C CA . ALA A 1 208 ? -10.867 37.062 4.891 1 90 208 ALA A CA 1
ATOM 1637 C C . ALA A 1 208 ? -11.516 36.625 3.586 1 90 208 ALA A C 1
ATOM 1639 O O . ALA A 1 208 ? -12.43 37.281 3.076 1 90 208 ALA A O 1
ATOM 1640 N N . TYR A 1 209 ? -11.07 35.438 3.125 1 90.5 209 TYR A N 1
ATOM 1641 C CA . TYR A 1 209 ? -11.648 34.938 1.889 1 90.5 209 TYR A CA 1
ATOM 1642 C C . TYR A 1 209 ? -13.141 34.656 2.057 1 90.5 209 TYR A C 1
ATOM 1644 O O . TYR A 1 209 ? -13.953 35.094 1.242 1 90.5 209 TYR A O 1
ATOM 1652 N N . SER A 1 210 ? -13.461 33.906 3.072 1 91.25 210 SER A N 1
ATOM 1653 C CA . SER A 1 210 ? -14.859 33.594 3.344 1 91.25 210 SER A CA 1
ATOM 1654 C C . SER A 1 210 ? -15.68 34.844 3.604 1 91.25 210 SER A C 1
ATOM 1656 O O . SER A 1 210 ? -16.828 34.938 3.178 1 91.25 210 SER A O 1
ATOM 1658 N N . LEU A 1 211 ? -15.133 35.719 4.289 1 92.12 211 LEU A N 1
ATOM 1659 C CA . LEU A 1 211 ? -15.805 37 4.598 1 92.12 211 LEU A CA 1
ATOM 1660 C C . LEU A 1 211 ? -16.234 37.719 3.324 1 92.12 211 LEU A C 1
ATOM 1662 O O . LEU A 1 211 ? -17.391 38.094 3.189 1 92.12 211 LEU A O 1
ATOM 1666 N N . VAL A 1 212 ? -15.328 37.812 2.342 1 94 212 VAL A N 1
ATOM 1667 C CA . VAL A 1 212 ? -15.602 38.5 1.096 1 94 212 VAL A CA 1
ATOM 1668 C C . VAL A 1 212 ? -16.531 37.688 0.218 1 94 212 VAL A C 1
ATOM 1670 O O . VAL A 1 212 ? -17.516 38.188 -0.31 1 94 212 VAL A O 1
ATOM 1673 N N . SER A 1 213 ? -16.25 36.438 0.149 1 92.94 213 SER A N 1
ATOM 1674 C CA . SER A 1 213 ? -17.016 35.531 -0.706 1 92.94 213 SER A CA 1
ATOM 1675 C C . SER A 1 213 ? -18.469 35.469 -0.252 1 92.94 213 SER A C 1
ATOM 1677 O O . SER A 1 213 ? -19.391 35.562 -1.066 1 92.94 213 SER A O 1
ATOM 1679 N N . ASP A 1 214 ? -18.672 35.25 1.015 1 92.06 214 ASP A N 1
ATOM 1680 C CA . ASP A 1 214 ? -20.016 35.125 1.563 1 92.06 214 ASP A CA 1
ATOM 1681 C C . ASP A 1 214 ? -20.812 36.438 1.368 1 92.06 214 ASP A C 1
ATOM 1683 O O . ASP A 1 214 ? -22 36.406 1.077 1 92.06 214 ASP A O 1
ATOM 1687 N N . THR A 1 215 ? -20.188 37.5 1.598 1 92.69 215 THR A N 1
ATOM 1688 C CA . THR A 1 215 ? -20.812 38.781 1.445 1 92.69 215 THR A CA 1
ATOM 1689 C C . THR A 1 215 ? -21.234 39.031 -0.004 1 92.69 215 THR A C 1
ATOM 1691 O O . THR A 1 215 ? -22.312 39.562 -0.269 1 92.69 215 THR A O 1
ATOM 1694 N N . ARG A 1 216 ? -20.422 38.594 -0.888 1 91.19 216 ARG A N 1
ATOM 1695 C CA . ARG A 1 216 ? -20.703 38.75 -2.311 1 91.19 216 ARG A CA 1
ATOM 1696 C C . ARG A 1 216 ? -21.875 37.875 -2.744 1 91.19 216 ARG A C 1
ATOM 1698 O O . ARG A 1 216 ? -22.625 38.25 -3.648 1 91.19 216 ARG A O 1
ATOM 1705 N N . GLN A 1 217 ? -21.953 36.812 -2.115 1 91.44 217 GLN A N 1
ATOM 1706 C CA . GLN A 1 217 ? -23.031 35.906 -2.449 1 91.44 217 GLN A CA 1
ATOM 1707 C C . GLN A 1 217 ? -24.391 36.531 -2.168 1 91.44 217 GLN A C 1
ATOM 1709 O O . GLN A 1 217 ? -25.375 36.219 -2.844 1 91.44 217 GLN A O 1
ATOM 1714 N N . VAL A 1 218 ? -24.453 37.312 -1.208 1 92.56 218 VAL A N 1
ATOM 1715 C CA . VAL A 1 218 ? -25.719 37.969 -0.877 1 92.56 218 VAL A CA 1
ATOM 1716 C C . VAL A 1 218 ? -25.766 39.344 -1.54 1 92.56 218 VAL A C 1
ATOM 1718 O O . VAL A 1 218 ? -26.547 40.219 -1.134 1 92.56 218 VAL A O 1
ATOM 1721 N N . ARG A 1 219 ? -24.906 39.688 -2.486 1 90.06 219 ARG A N 1
ATOM 1722 C CA . ARG A 1 219 ? -24.859 40.844 -3.367 1 90.06 219 ARG A CA 1
ATOM 1723 C C . ARG A 1 219 ? -24.562 42.094 -2.58 1 90.06 219 ARG A C 1
ATOM 1725 O O . ARG A 1 219 ? -25.141 43.156 -2.842 1 90.06 219 ARG A O 1
ATOM 1732 N N . ARG A 1 220 ? -23.734 41.938 -1.623 1 93.19 220 ARG A N 1
ATOM 1733 C CA . ARG A 1 220 ? -23.219 43.094 -0.896 1 93.19 220 ARG A CA 1
ATOM 1734 C C . ARG A 1 220 ? -21.781 43.375 -1.308 1 93.19 220 ARG A C 1
ATOM 1736 O O . ARG A 1 220 ? -21.094 42.531 -1.857 1 93.19 220 ARG A O 1
ATOM 1743 N N . THR A 1 221 ? -21.453 44.656 -1.09 1 94.56 221 THR A N 1
ATOM 1744 C CA . THR A 1 221 ? -20.125 45.062 -1.51 1 94.56 221 THR A CA 1
ATOM 1745 C C . THR A 1 221 ? -19.281 45.5 -0.307 1 94.56 221 THR A C 1
ATOM 1747 O O . THR A 1 221 ? -18.219 46.125 -0.467 1 94.56 221 THR A O 1
ATOM 1750 N N . GLU A 1 222 ? -19.844 45.344 0.891 1 96 222 GLU A N 1
ATOM 1751 C CA . GLU A 1 222 ? -19.109 45.688 2.109 1 96 222 GLU A CA 1
ATOM 1752 C C . GLU A 1 222 ? -19.328 44.625 3.184 1 96 222 GLU A C 1
ATOM 1754 O O . GLU A 1 222 ? -20.391 44 3.254 1 96 222 GLU A O 1
ATOM 1759 N N . ALA A 1 223 ? -18.328 44.375 3.945 1 95.25 223 ALA A N 1
ATOM 1760 C CA . ALA A 1 223 ? -18.344 43.375 5.004 1 95.25 223 ALA A CA 1
ATOM 1761 C C . ALA A 1 223 ? -17.812 43.938 6.312 1 95.25 223 ALA A C 1
ATOM 1763 O O . ALA A 1 223 ? -16.906 44.781 6.309 1 95.25 223 ALA A O 1
ATOM 1764 N N . GLU A 1 224 ? -18.422 43.469 7.383 1 93.88 224 GLU A N 1
ATOM 1765 C CA . GLU A 1 224 ? -18.016 43.906 8.711 1 93.88 224 GLU A CA 1
ATOM 1766 C C . GLU A 1 224 ? -17.188 42.812 9.414 1 93.88 224 GLU A C 1
ATOM 1768 O O . GLU A 1 224 ? -17.531 41.625 9.344 1 93.88 224 GLU A O 1
ATOM 1773 N N . HIS A 1 225 ? -16.109 43.219 9.93 1 93.25 225 HIS A N 1
ATOM 1774 C CA . HIS A 1 225 ? -15.281 42.406 10.805 1 93.25 225 HIS A CA 1
ATOM 1775 C C . HIS A 1 225 ? -15.07 43.062 12.156 1 93.25 225 HIS A C 1
ATOM 1777 O O . HIS A 1 225 ? -15.273 44.281 12.281 1 93.25 225 HIS A O 1
ATOM 1783 N N . ASP A 1 226 ? -14.703 42.375 13.133 1 92.12 226 ASP A N 1
ATOM 1784 C CA . ASP A 1 226 ? -14.516 42.938 14.469 1 92.12 226 ASP A CA 1
ATOM 1785 C C . ASP A 1 226 ? -13.438 44 14.469 1 92.12 226 ASP A C 1
ATOM 1787 O O . ASP A 1 226 ? -13.523 44.969 15.219 1 92.12 226 ASP A O 1
ATOM 1791 N N . TYR A 1 227 ? -12.477 43.844 13.523 1 95 227 TYR A N 1
ATOM 1792 C CA . TYR A 1 227 ? -11.32 44.75 13.578 1 95 227 TYR A CA 1
ATOM 1793 C C . TYR A 1 227 ? -11.383 45.781 12.469 1 95 227 TYR A C 1
ATOM 1795 O O . TYR A 1 227 ? -10.68 46.781 12.516 1 95 227 TYR A O 1
ATOM 1803 N N . PHE A 1 228 ? -12.156 45.5 11.445 1 95.25 228 PHE A N 1
ATOM 1804 C CA . PHE A 1 228 ? -12.172 46.469 10.336 1 95.25 228 PHE A CA 1
ATOM 1805 C C . PHE A 1 228 ? -13.469 46.344 9.547 1 95.25 228 PHE A C 1
ATOM 1807 O O . PHE A 1 228 ? -14.219 45.375 9.711 1 95.25 228 PHE A O 1
ATOM 1814 N N . HIS A 1 229 ? -13.75 47.406 8.852 1 96.81 229 HIS A N 1
ATOM 1815 C CA . HIS A 1 229 ? -14.773 47.469 7.809 1 96.81 229 HIS A CA 1
ATOM 1816 C C . HIS A 1 229 ? -14.148 47.406 6.418 1 96.81 229 HIS A C 1
ATOM 1818 O O . HIS A 1 229 ? -13.195 48.125 6.121 1 96.81 229 HIS A O 1
ATOM 1824 N N . LEU A 1 230 ? -14.641 46.406 5.578 1 96.19 230 LEU A N 1
ATOM 1825 C CA . LEU A 1 230 ? -14.094 46.188 4.246 1 96.19 230 LEU A CA 1
ATOM 1826 C C . LEU A 1 230 ? -15.141 46.469 3.174 1 96.19 230 LEU A C 1
ATOM 1828 O O . LEU A 1 230 ? -16.234 45.906 3.205 1 96.19 230 LEU A O 1
ATOM 1832 N N . ARG A 1 231 ? -14.828 47.438 2.33 1 96.38 231 ARG A N 1
ATOM 1833 C CA . ARG A 1 231 ? -15.68 47.75 1.187 1 96.38 231 ARG A CA 1
ATOM 1834 C C . ARG A 1 231 ? -14.914 47.594 -0.123 1 96.38 231 ARG A C 1
ATOM 1836 O O . ARG A 1 231 ? -13.742 47.969 -0.213 1 96.38 231 ARG A O 1
ATOM 1843 N N . TRP A 1 232 ? -15.539 46.938 -1.074 1 95.19 232 TRP A N 1
ATOM 1844 C CA . TRP A 1 232 ? -14.844 46.781 -2.348 1 95.19 232 TRP A CA 1
ATOM 1845 C C . TRP A 1 232 ? -15.648 47.406 -3.484 1 95.19 232 TRP A C 1
ATOM 1847 O O . TRP A 1 232 ? -16.844 47.656 -3.346 1 95.19 232 TRP A O 1
ATOM 1857 N N . PHE A 1 233 ? -14.953 47.688 -4.57 1 94.25 233 PHE A N 1
ATOM 1858 C CA . PHE A 1 233 ? -15.5 48.5 -5.668 1 94.25 233 PHE A CA 1
ATOM 1859 C C . PHE A 1 233 ? -15.422 47.719 -6.977 1 94.25 233 PHE A C 1
ATOM 1861 O O . PHE A 1 233 ? -14.875 46.594 -7.02 1 94.25 233 PHE A O 1
ATOM 1868 N N . LYS A 1 234 ? -15.969 48.25 -7.949 1 92.25 234 LYS A N 1
ATOM 1869 C CA . LYS A 1 234 ? -16.062 47.594 -9.25 1 92.25 234 LYS A CA 1
ATOM 1870 C C . LYS A 1 234 ? -14.68 47.375 -9.859 1 92.25 234 LYS A C 1
ATOM 1872 O O . LYS A 1 234 ? -14.469 46.406 -10.609 1 92.25 234 LYS A O 1
ATOM 1877 N N . ASN A 1 235 ? -13.758 48.219 -9.492 1 92.25 235 ASN A N 1
ATOM 1878 C CA . ASN A 1 235 ? -12.422 48.094 -10.062 1 92.25 235 ASN A CA 1
ATOM 1879 C C . ASN A 1 235 ? -11.625 46.969 -9.422 1 92.25 235 ASN A C 1
ATOM 1881 O O . ASN A 1 235 ? -10.469 46.75 -9.766 1 92.25 235 ASN A O 1
ATOM 1885 N N . GLY A 1 236 ? -12.227 46.312 -8.438 1 93.12 236 GLY A N 1
ATOM 1886 C CA . GLY A 1 236 ? -11.586 45.156 -7.812 1 93.12 236 GLY A CA 1
ATOM 1887 C C . GLY A 1 236 ? -10.812 45.5 -6.559 1 93.12 236 GLY A C 1
ATOM 1888 O O . GLY A 1 236 ? -10.352 44.625 -5.832 1 93.12 236 GLY A O 1
ATOM 1889 N N . ASN A 1 237 ? -10.641 46.844 -6.312 1 93.25 237 ASN A N 1
ATOM 1890 C CA . ASN A 1 237 ? -9.945 47.312 -5.113 1 93.25 237 ASN A CA 1
ATOM 1891 C C . ASN A 1 237 ? -10.898 47.438 -3.932 1 93.25 237 ASN A C 1
ATOM 1893 O O . ASN A 1 237 ? -12.117 47.438 -4.109 1 93.25 237 ASN A O 1
ATOM 1897 N N . GLY A 1 238 ? -10.312 47.406 -2.781 1 93.38 238 GLY A N 1
ATOM 1898 C CA . GLY A 1 238 ? -11.117 47.594 -1.581 1 93.38 238 GLY A CA 1
ATOM 1899 C C . GLY A 1 238 ? -10.547 48.594 -0.616 1 93.38 238 GLY A C 1
ATOM 1900 O O . GLY A 1 238 ? -9.375 48.969 -0.707 1 93.38 238 GLY A O 1
ATOM 1901 N N . HIS A 1 239 ? -11.438 49.188 0.155 1 93.38 239 HIS A N 1
ATOM 1902 C CA . HIS A 1 239 ? -11.055 50.062 1.263 1 93.38 239 HIS A CA 1
ATOM 1903 C C . HIS A 1 239 ? -11.258 49.375 2.605 1 93.38 239 HIS A C 1
ATOM 1905 O O . HIS A 1 239 ? -12.352 48.875 2.887 1 93.38 239 HIS A O 1
ATOM 1911 N N . LEU A 1 240 ? -10.18 49.344 3.334 1 95.19 240 LEU A N 1
ATOM 1912 C CA . LEU A 1 240 ? -10.258 48.781 4.676 1 95.19 240 LEU A CA 1
ATOM 1913 C C . LEU A 1 240 ? -10.148 49.875 5.734 1 95.19 240 LEU A C 1
ATOM 1915 O O . LEU A 1 240 ? -9.164 50.625 5.77 1 95.19 240 LEU A O 1
ATOM 1919 N N . THR A 1 241 ? -11.203 50 6.52 1 95.19 241 THR A N 1
ATOM 1920 C CA . THR A 1 241 ? -11.211 50.969 7.602 1 95.19 241 THR A CA 1
ATOM 1921 C C . THR A 1 241 ? -11.086 50.281 8.953 1 95.19 241 THR A C 1
ATOM 1923 O O . THR A 1 241 ? -11.93 49.469 9.32 1 95.19 241 THR A O 1
ATOM 1926 N N . PHE A 1 242 ? -10.086 50.719 9.656 1 96.06 242 PHE A N 1
ATOM 1927 C CA . PHE A 1 242 ? -9.828 50.094 10.938 1 96.06 242 PHE A CA 1
ATOM 1928 C C . PHE A 1 242 ? -10.836 50.531 11.984 1 96.06 242 PHE A C 1
ATOM 1930 O O . PHE A 1 242 ? -11.195 51.719 12.039 1 96.06 242 PHE A O 1
ATOM 1937 N N . LYS A 1 243 ? -11.266 49.625 12.82 1 96.31 243 LYS A N 1
ATOM 1938 C CA . LYS A 1 243 ? -12.219 49.938 13.891 1 96.31 243 LYS A CA 1
ATOM 1939 C C . LYS A 1 243 ? -11.5 50.125 15.219 1 96.31 243 LYS A C 1
ATOM 1941 O O . LYS A 1 243 ? -12.008 50.812 16.109 1 96.31 243 LYS A O 1
ATOM 1946 N N . ARG A 1 244 ? -10.375 49.469 15.352 1 96.12 244 ARG A N 1
ATOM 1947 C CA . ARG A 1 244 ? -9.617 49.531 16.594 1 96.12 244 ARG A CA 1
ATOM 1948 C C . ARG A 1 244 ? -8.352 50.344 16.453 1 96.12 244 ARG A C 1
ATOM 1950 O O . ARG A 1 244 ? -7.273 49.812 16.203 1 96.12 244 ARG A O 1
ATOM 1957 N N . ALA A 1 245 ? -8.477 51.656 16.781 1 94.38 245 ALA A N 1
ATOM 1958 C CA . ALA A 1 245 ? -7.383 52.594 16.609 1 94.38 245 ALA A CA 1
ATOM 1959 C C . ALA A 1 245 ? -6.23 52.312 17.562 1 94.38 245 ALA A C 1
ATOM 1961 O O . ALA A 1 245 ? -5.066 52.531 17.219 1 94.38 245 ALA A O 1
ATOM 1962 N N . ASP A 1 246 ? -6.59 51.781 18.703 1 95.75 246 ASP A N 1
ATOM 1963 C CA . ASP A 1 246 ? -5.562 51.438 19.688 1 95.75 246 ASP A CA 1
ATOM 1964 C C . ASP A 1 246 ? -4.613 50.375 19.141 1 95.75 246 ASP A C 1
ATOM 1966 O O . ASP A 1 246 ? -3.4 50.438 19.359 1 95.75 246 ASP A O 1
ATOM 1970 N N . LEU A 1 247 ? -5.125 49.438 18.406 1 96.25 247 LEU A N 1
ATOM 1971 C CA . LEU A 1 247 ? -4.305 48.375 17.828 1 96.25 247 LEU A CA 1
ATOM 1972 C C . LEU A 1 247 ? -3.48 48.906 16.656 1 96.25 247 LEU A C 1
ATOM 1974 O O . LEU A 1 247 ? -2.336 48.5 16.469 1 96.25 247 LEU A O 1
ATOM 1978 N N . VAL A 1 248 ? -4.027 49.812 15.938 1 94.38 248 VAL A N 1
ATOM 1979 C CA . VAL A 1 248 ? -3.297 50.438 14.844 1 94.38 248 VAL A CA 1
ATOM 1980 C C . VAL A 1 248 ? -2.105 51.219 15.391 1 94.38 248 VAL A C 1
ATOM 1982 O O . VAL A 1 248 ? -1.007 51.156 14.836 1 94.38 248 VAL A O 1
ATOM 1985 N N . ASP A 1 249 ? -2.318 51.875 16.516 1 94.56 249 ASP A N 1
ATOM 1986 C CA . ASP A 1 249 ? -1.24 52.594 17.156 1 94.56 249 ASP A CA 1
ATOM 1987 C C . ASP A 1 249 ? -0.108 51.688 17.578 1 94.56 249 ASP A C 1
ATOM 1989 O O . ASP A 1 249 ? 1.068 52 17.438 1 94.56 249 ASP A O 1
ATOM 1993 N N . GLN A 1 250 ? -0.499 50.594 18.016 1 95.44 250 GLN A N 1
ATOM 1994 C CA . GLN A 1 250 ? 0.502 49.594 18.422 1 95.44 250 GLN A CA 1
ATOM 1995 C C . GLN A 1 250 ? 1.307 49.094 17.219 1 95.44 250 GLN A C 1
ATOM 1997 O O . GLN A 1 250 ? 2.527 48.969 17.312 1 95.44 250 GLN A O 1
ATOM 2002 N N . MET A 1 251 ? 0.626 48.906 16.141 1 94.25 251 MET A N 1
ATOM 2003 C CA . MET A 1 251 ? 1.324 48.5 14.914 1 94.25 251 MET A CA 1
ATOM 2004 C C . MET A 1 251 ? 2.299 49.594 14.469 1 94.25 251 MET A C 1
ATOM 2006 O O . MET A 1 251 ? 3.432 49.281 14.086 1 94.25 251 MET A O 1
ATOM 2010 N N . ASN A 1 252 ? 1.812 50.75 14.57 1 91.31 252 ASN A N 1
ATOM 2011 C CA . ASN A 1 252 ? 2.646 51.875 14.141 1 91.31 252 ASN A CA 1
ATOM 2012 C C . ASN A 1 252 ? 3.846 52.062 15.062 1 91.31 252 ASN A C 1
ATOM 2014 O O . ASN A 1 252 ? 4.914 52.5 14.617 1 91.31 252 ASN A O 1
ATOM 2018 N N . LEU A 1 253 ? 3.664 51.781 16.312 1 92.94 253 LEU A N 1
ATOM 2019 C CA . LEU A 1 253 ? 4.793 51.812 17.234 1 92.94 253 LEU A CA 1
ATOM 2020 C C . LEU A 1 253 ? 5.852 50.781 16.828 1 92.94 253 LEU A C 1
ATOM 2022 O O . LEU A 1 253 ? 7.051 51.062 16.922 1 92.94 253 LEU A O 1
ATOM 2026 N N . ILE A 1 254 ? 5.383 49.656 16.391 1 92.81 254 ILE A N 1
ATOM 2027 C CA . ILE A 1 254 ? 6.289 48.594 15.938 1 92.81 254 ILE A CA 1
ATOM 2028 C C . ILE A 1 254 ? 7.02 49.062 14.68 1 92.81 254 ILE A C 1
ATOM 2030 O O . ILE A 1 254 ? 8.227 48.875 14.547 1 92.81 254 ILE A O 1
ATOM 2034 N N . LEU A 1 255 ? 6.328 49.688 13.75 1 89.44 255 LEU A N 1
ATOM 2035 C CA . LEU A 1 255 ? 6.938 50.219 12.539 1 89.44 255 LEU A CA 1
ATOM 2036 C C . LEU A 1 255 ? 7.996 51.281 12.867 1 89.44 255 LEU A C 1
ATOM 2038 O O . LEU A 1 255 ? 9.086 51.281 12.281 1 89.44 255 LEU A O 1
ATOM 2042 N N . ALA A 1 256 ? 7.676 52.094 13.836 1 88.94 256 ALA A N 1
ATOM 2043 C CA . ALA A 1 256 ? 8.586 53.156 14.25 1 88.94 256 ALA A CA 1
ATOM 2044 C C . ALA A 1 256 ? 9.867 52.594 14.844 1 88.94 256 ALA A C 1
ATOM 2046 O O . ALA A 1 256 ? 10.945 53.156 14.664 1 88.94 256 ALA A O 1
ATOM 2047 N N . LYS A 1 257 ? 9.641 51.594 15.508 1 90.19 257 LYS A N 1
ATOM 2048 C CA . LYS A 1 257 ? 10.781 50.906 16.109 1 90.19 257 LYS A CA 1
ATOM 2049 C C . LYS A 1 257 ? 11.75 50.406 15.047 1 90.19 257 LYS A C 1
ATOM 2051 O O . LYS A 1 257 ? 12.969 50.469 15.219 1 90.19 257 LYS A O 1
ATOM 2056 N N . HIS A 1 258 ? 11.242 49.938 13.945 1 88.06 258 HIS A N 1
ATOM 2057 C CA . HIS A 1 258 ? 12.07 49.312 12.922 1 88.06 258 HIS A CA 1
ATOM 2058 C C . HIS A 1 258 ? 12.5 50.312 11.859 1 88.06 258 HIS A C 1
ATOM 2060 O O . HIS A 1 258 ? 13.484 50.094 11.156 1 88.06 258 HIS A O 1
ATOM 2066 N N . TYR A 1 259 ? 11.711 51.312 11.719 1 83.44 259 TYR A N 1
ATOM 2067 C CA . TYR A 1 259 ? 12.039 52.344 10.758 1 83.44 259 TYR A CA 1
ATOM 2068 C C . TYR A 1 259 ? 12.008 53.719 11.43 1 83.44 259 TYR A C 1
ATOM 2070 O O . TYR A 1 259 ? 11.195 54.594 11.062 1 83.44 259 TYR A O 1
ATOM 2078 N N . PRO A 1 260 ? 12.93 54.031 12.258 1 77.31 260 PRO A N 1
ATOM 2079 C CA . PRO A 1 260 ? 12.906 55.281 13.008 1 77.31 260 PRO A CA 1
ATOM 2080 C C . PRO A 1 260 ? 13.086 56.5 12.102 1 77.31 260 PRO A C 1
ATOM 2082 O O . PRO A 1 260 ? 12.508 57.562 12.367 1 77.31 260 PRO A O 1
ATOM 2085 N N . ASN A 1 261 ? 13.82 56.375 11.062 1 70.62 261 ASN A N 1
ATOM 2086 C CA . ASN A 1 261 ? 14.133 57.5 10.203 1 70.62 261 ASN A CA 1
ATOM 2087 C C . ASN A 1 261 ? 13 57.781 9.219 1 70.62 261 ASN A C 1
ATOM 2089 O O . ASN A 1 261 ? 12.953 58.875 8.602 1 70.62 261 ASN A O 1
ATOM 2093 N N . ALA A 1 262 ? 12.266 56.906 8.938 1 63.19 262 ALA A N 1
ATOM 2094 C CA . ALA A 1 262 ? 11.156 57.125 8.008 1 63.19 262 ALA A CA 1
ATOM 2095 C C . ALA A 1 262 ? 10.102 58.031 8.633 1 63.19 262 ALA A C 1
ATOM 2097 O O . ALA A 1 262 ? 9.5 58.875 7.949 1 63.19 262 ALA A O 1
ATOM 2098 N N . LEU A 1 263 ? 9.852 57.938 9.891 1 55.75 263 LEU A N 1
ATOM 2099 C CA . LEU A 1 263 ? 8.867 58.75 10.594 1 55.75 263 LEU A CA 1
ATOM 2100 C C . LEU A 1 263 ? 9.406 60.125 10.867 1 55.75 263 LEU A C 1
ATOM 2102 O O . LEU A 1 263 ? 8.648 61.094 10.906 1 55.75 263 LEU A O 1
ATOM 2106 N N . ALA A 1 264 ? 10.695 60.344 11.109 1 54.5 264 ALA A N 1
ATOM 2107 C CA . ALA A 1 264 ? 11.312 61.656 11.352 1 54.5 264 ALA A CA 1
ATOM 2108 C C . ALA A 1 264 ? 11.195 62.562 10.117 1 54.5 264 ALA A C 1
ATOM 2110 O O . ALA A 1 264 ? 11.055 63.781 10.242 1 54.5 264 ALA A O 1
ATOM 2111 N N . SER A 1 265 ? 11.344 62 9.148 1 47.38 265 SER A N 1
ATOM 2112 C CA . SER A 1 265 ? 11.273 62.844 7.969 1 47.38 265 SER A CA 1
ATOM 2113 C C . SER A 1 265 ? 9.891 63.469 7.82 1 47.38 265 SER A C 1
ATOM 2115 O O . SER A 1 265 ? 9.734 64.5 7.141 1 47.38 265 SER A O 1
ATOM 2117 N N . GLU A 1 266 ? 8.914 62.906 8.297 1 49.28 266 GLU A N 1
ATOM 2118 C CA . GLU A 1 266 ? 7.574 63.469 8.195 1 49.28 266 GLU A CA 1
ATOM 2119 C C . GLU A 1 266 ? 7.355 64.562 9.25 1 49.28 266 GLU A C 1
ATOM 2121 O O . GLU A 1 266 ? 6.609 65.5 9.023 1 49.28 266 GLU A O 1
ATOM 2126 N N . ALA A 1 267 ? 7.812 64.438 10.484 1 44.16 267 ALA A N 1
ATOM 2127 C CA . ALA A 1 267 ? 7.719 65.5 11.492 1 44.16 267 ALA A CA 1
ATOM 2128 C C . ALA A 1 267 ? 8.555 66.75 11.102 1 44.16 267 ALA A C 1
ATOM 2130 O O . ALA A 1 267 ? 8.422 67.812 11.703 1 44.16 267 ALA A O 1
ATOM 2131 N N . ARG A 1 268 ? 9.453 66.688 10.172 1 39.97 268 ARG A N 1
ATOM 2132 C CA . ARG A 1 268 ? 10.109 67.875 9.719 1 39.97 268 ARG A CA 1
ATOM 2133 C C . ARG A 1 268 ? 9.383 68.5 8.523 1 39.97 268 ARG A C 1
ATOM 2135 O O . ARG A 1 268 ? 8.953 67.75 7.621 1 39.97 268 ARG A O 1
ATOM 2142 N N . MET B 1 1 ? 9.375 -50.375 -8.398 1 26.58 1 MET B N 1
ATOM 2143 C CA . MET B 1 1 ? 9.539 -49.375 -7.344 1 26.58 1 MET B CA 1
ATOM 2144 C C . MET B 1 1 ? 8.875 -48.062 -7.734 1 26.58 1 MET B C 1
ATOM 2146 O O . MET B 1 1 ? 9.188 -47.5 -8.781 1 26.58 1 MET B O 1
ATOM 2150 N N . GLU B 1 2 ? 7.488 -47.906 -7.645 1 34 2 GLU B N 1
ATOM 2151 C CA . GLU B 1 2 ? 6.48 -46.906 -8.023 1 34 2 GLU B CA 1
ATOM 2152 C C . GLU B 1 2 ? 6.875 -45.5 -7.566 1 34 2 GLU B C 1
ATOM 2154 O O . GLU B 1 2 ? 6.82 -45.219 -6.371 1 34 2 GLU B O 1
ATOM 2159 N N . SER B 1 3 ? 7.914 -44.969 -7.926 1 36.47 3 SER B N 1
ATOM 2160 C CA . SER B 1 3 ? 8.586 -43.719 -7.594 1 36.47 3 SER B CA 1
ATOM 2161 C C . SER B 1 3 ? 7.625 -42.531 -7.695 1 36.47 3 SER B C 1
ATOM 2163 O O . SER B 1 3 ? 7.805 -41.656 -8.539 1 36.47 3 SER B O 1
ATOM 2165 N N . ASN B 1 4 ? 6.297 -42.719 -7.824 1 40.62 4 ASN B N 1
ATOM 2166 C CA . ASN B 1 4 ? 5.316 -41.625 -7.809 1 40.62 4 ASN B CA 1
ATOM 2167 C C . ASN B 1 4 ? 5.551 -40.688 -6.641 1 40.62 4 ASN B C 1
ATOM 2169 O O . ASN B 1 4 ? 5.176 -40.969 -5.504 1 40.62 4 ASN B O 1
ATOM 2173 N N . THR B 1 5 ? 6.66 -40.125 -6.461 1 48 5 THR B N 1
ATOM 2174 C CA . THR B 1 5 ? 7.105 -39.219 -5.406 1 48 5 THR B CA 1
ATOM 2175 C C . THR B 1 5 ? 6.02 -38.188 -5.082 1 48 5 THR B C 1
ATOM 2177 O O . THR B 1 5 ? 5.984 -37.125 -5.672 1 48 5 THR B O 1
ATOM 2180 N N . LEU B 1 6 ? 4.766 -38.625 -5.055 1 52.09 6 LEU B N 1
ATOM 2181 C CA . LEU B 1 6 ? 3.744 -37.812 -4.402 1 52.09 6 LEU B CA 1
ATOM 2182 C C . LEU B 1 6 ? 4.281 -37.188 -3.125 1 52.09 6 LEU B C 1
ATOM 2184 O O . LEU B 1 6 ? 5.125 -37.75 -2.445 1 52.09 6 LEU B O 1
ATOM 2188 N N . VAL B 1 7 ? 4.379 -35.875 -3.027 1 56.97 7 VAL B N 1
ATOM 2189 C CA . VAL B 1 7 ? 4.809 -35.156 -1.823 1 56.97 7 VAL B CA 1
ATOM 2190 C C . VAL B 1 7 ? 4.441 -36 -0.589 1 56.97 7 VAL B C 1
ATOM 2192 O O . VAL B 1 7 ? 3.271 -36.312 -0.384 1 56.97 7 VAL B O 1
ATOM 2195 N N . PRO B 1 8 ? 5.543 -36.562 0.077 1 59.69 8 PRO B N 1
ATOM 2196 C CA . PRO B 1 8 ? 5.254 -37.312 1.296 1 59.69 8 PRO B CA 1
ATOM 2197 C C . PRO B 1 8 ? 4.309 -36.562 2.242 1 59.69 8 PRO B C 1
ATOM 2199 O O . PRO B 1 8 ? 4.289 -35.344 2.26 1 59.69 8 PRO B O 1
ATOM 2202 N N . SER B 1 9 ? 3.273 -37.281 2.662 1 57.88 9 SER B N 1
ATOM 2203 C CA . SER B 1 9 ? 2.283 -36.812 3.623 1 57.88 9 SER B CA 1
ATOM 2204 C C . SER B 1 9 ? 2.926 -35.906 4.684 1 57.88 9 SER B C 1
ATOM 2206 O O . SER B 1 9 ? 2.332 -34.938 5.117 1 57.88 9 SER B O 1
ATOM 2208 N N . VAL B 1 10 ? 4.145 -36.281 5.105 1 59.72 10 VAL B N 1
ATOM 2209 C CA . VAL B 1 10 ? 4.867 -35.531 6.113 1 59.72 10 VAL B CA 1
ATOM 2210 C C . VAL B 1 10 ? 5.137 -34.094 5.602 1 59.72 10 VAL B C 1
ATOM 2212 O O . VAL B 1 10 ? 5.023 -33.125 6.355 1 59.72 10 VAL B O 1
ATOM 2215 N N . SER B 1 11 ? 5.234 -34.031 4.355 1 82 11 SER B N 1
ATOM 2216 C CA . SER B 1 11 ? 5.516 -32.75 3.75 1 82 11 SER B CA 1
ATOM 2217 C C . SER B 1 11 ? 4.262 -31.875 3.693 1 82 11 SER B C 1
ATOM 2219 O O . SER B 1 11 ? 4.316 -30.672 3.969 1 82 11 SER B O 1
ATOM 2221 N N . ILE B 1 12 ? 3.143 -32.656 3.689 1 87.06 12 ILE B N 1
ATOM 2222 C CA . ILE B 1 12 ? 1.87 -31.953 3.623 1 87.06 12 ILE B CA 1
ATOM 2223 C C . ILE B 1 12 ? 1.518 -31.391 5 1 87.06 12 ILE B C 1
ATOM 2225 O O . ILE B 1 12 ? 1.132 -30.234 5.129 1 87.06 12 ILE B O 1
ATOM 2229 N N . ALA B 1 13 ? 1.657 -32.25 6.02 1 88.69 13 ALA B N 1
ATOM 2230 C CA . ALA B 1 13 ? 1.372 -31.828 7.387 1 88.69 13 ALA B CA 1
ATOM 2231 C C . ALA B 1 13 ? 2.275 -30.672 7.797 1 88.69 13 ALA B C 1
ATOM 2233 O O . ALA B 1 13 ? 1.829 -29.734 8.453 1 88.69 13 ALA B O 1
ATOM 2234 N N . ASN B 1 14 ? 3.5 -30.766 7.418 1 90.75 14 ASN B N 1
ATOM 2235 C CA . ASN B 1 14 ? 4.449 -29.719 7.742 1 90.75 14 ASN B CA 1
ATOM 2236 C C . ASN B 1 14 ? 4.062 -28.391 7.086 1 90.75 14 ASN B C 1
ATOM 2238 O O . ASN B 1 14 ? 4.086 -27.344 7.73 1 90.75 14 ASN B O 1
ATOM 2242 N N . LEU B 1 15 ? 3.717 -28.453 5.816 1 92.81 15 LEU B N 1
ATOM 2243 C CA . LEU B 1 15 ? 3.303 -27.266 5.098 1 92.81 15 LEU B CA 1
ATOM 2244 C C . LEU B 1 15 ? 2.064 -26.641 5.734 1 92.81 15 LEU B C 1
ATOM 2246 O O . LEU B 1 15 ? 2.002 -25.422 5.926 1 92.81 15 LEU B O 1
ATOM 2250 N N . ALA B 1 16 ? 1.141 -27.469 6.094 1 93.81 16 ALA B N 1
ATOM 2251 C CA . ALA B 1 16 ? -0.085 -27.016 6.734 1 93.81 16 ALA B CA 1
ATOM 2252 C C . ALA B 1 16 ? 0.215 -26.359 8.086 1 93.81 16 ALA B C 1
ATOM 2254 O O . ALA B 1 16 ? -0.383 -25.344 8.445 1 93.81 16 ALA B O 1
ATOM 2255 N N . ASN B 1 17 ? 1.12 -26.969 8.828 1 94.69 17 ASN B N 1
ATOM 2256 C CA . ASN B 1 17 ? 1.498 -26.422 10.125 1 94.69 17 ASN B CA 1
ATOM 2257 C C . ASN B 1 17 ? 2.201 -25.078 9.992 1 94.69 17 ASN B C 1
ATOM 2259 O O . ASN B 1 17 ? 1.981 -24.172 10.797 1 94.69 17 ASN B O 1
ATOM 2263 N N . GLN B 1 18 ? 3.061 -25 9.023 1 95.69 18 GLN B N 1
ATOM 2264 C CA . GLN B 1 18 ? 3.742 -23.734 8.773 1 95.69 18 GLN B CA 1
ATOM 2265 C C . GLN B 1 18 ? 2.748 -22.641 8.391 1 95.69 18 GLN B C 1
ATOM 2267 O O . GLN B 1 18 ? 2.879 -21.5 8.836 1 95.69 18 GLN B O 1
ATOM 2272 N N . ARG B 1 19 ? 1.779 -23.016 7.582 1 97.19 19 ARG B N 1
ATOM 2273 C CA . ARG B 1 19 ? 0.722 -22.078 7.242 1 97.19 19 ARG B CA 1
ATOM 2274 C C . ARG B 1 19 ? 0.015 -21.562 8.492 1 97.19 19 ARG B C 1
ATOM 2276 O O . ARG B 1 19 ? -0.254 -20.375 8.625 1 97.19 19 ARG B O 1
ATOM 2283 N N . VAL B 1 20 ? -0.293 -22.484 9.445 1 97.38 20 VAL B N 1
ATOM 2284 C CA . VAL B 1 20 ? -0.967 -22.109 10.688 1 97.38 20 VAL B CA 1
ATOM 2285 C C . VAL B 1 20 ? -0.104 -21.125 11.469 1 97.38 20 VAL B C 1
ATOM 2287 O O . VAL B 1 20 ? -0.607 -20.109 11.977 1 97.38 20 VAL B O 1
ATOM 2290 N N . ALA B 1 21 ? 1.158 -21.391 11.508 1 97.81 21 ALA B N 1
ATOM 2291 C CA . ALA B 1 21 ? 2.084 -20.516 12.227 1 97.81 21 ALA B CA 1
ATOM 2292 C C . ALA B 1 21 ? 2.125 -19.125 11.594 1 97.81 21 ALA B C 1
ATOM 2294 O O . ALA B 1 21 ? 2.121 -18.109 12.305 1 97.81 21 ALA B O 1
ATOM 2295 N N . VAL B 1 22 ? 2.184 -19.047 10.289 1 98.06 22 VAL B N 1
ATOM 2296 C CA . VAL B 1 22 ? 2.219 -17.781 9.562 1 98.06 22 VAL B CA 1
ATOM 2297 C C . VAL B 1 22 ? 0.929 -17.016 9.82 1 98.06 22 VAL B C 1
ATOM 2299 O O . VAL B 1 22 ? 0.969 -15.82 10.148 1 98.06 22 VAL B O 1
ATOM 2302 N N . VAL B 1 23 ? -0.213 -17.688 9.758 1 98.19 23 VAL B N 1
ATOM 2303 C CA . VAL B 1 23 ? -1.516 -17.047 9.883 1 98.19 23 VAL B CA 1
ATOM 2304 C C . VAL B 1 23 ? -1.709 -16.531 11.305 1 98.19 23 VAL B C 1
ATOM 2306 O O . VAL B 1 23 ? -2.271 -15.453 11.516 1 98.19 23 VAL B O 1
ATOM 2309 N N . GLU B 1 24 ? -1.241 -17.297 12.281 1 98.19 24 GLU B N 1
ATOM 2310 C CA . GLU B 1 24 ? -1.34 -16.859 13.664 1 98.19 24 GLU B CA 1
ATOM 2311 C C . GLU B 1 24 ? -0.577 -15.555 13.891 1 98.19 24 GLU B C 1
ATOM 2313 O O . GLU B 1 24 ? -1.058 -14.656 14.594 1 98.19 24 GLU B O 1
ATOM 2318 N N . ARG B 1 25 ? 0.6 -15.453 13.336 1 98.31 25 ARG B N 1
ATOM 2319 C CA . ARG B 1 25 ? 1.401 -14.242 13.461 1 98.31 25 ARG B CA 1
ATOM 2320 C C . ARG B 1 25 ? 0.75 -13.078 12.727 1 98.31 25 ARG B C 1
ATOM 2322 O O . ARG B 1 25 ? 0.761 -11.945 13.211 1 98.31 25 ARG B O 1
ATOM 2329 N N . VAL B 1 26 ? 0.182 -13.336 11.562 1 98.19 26 VAL B N 1
ATOM 2330 C CA . VAL B 1 26 ? -0.521 -12.312 10.797 1 98.19 26 VAL B CA 1
ATOM 2331 C C . VAL B 1 26 ? -1.703 -11.789 11.609 1 98.19 26 VAL B C 1
ATOM 2333 O O . VAL B 1 26 ? -1.898 -10.57 11.711 1 98.19 26 VAL B O 1
ATOM 2336 N N . ARG B 1 27 ? -2.445 -12.719 12.211 1 98.12 27 ARG B N 1
ATOM 2337 C CA . ARG B 1 27 ? -3.6 -12.336 13.016 1 98.12 27 ARG B CA 1
ATOM 2338 C C . ARG B 1 27 ? -3.18 -11.461 14.195 1 98.12 27 ARG B C 1
ATOM 2340 O O . ARG B 1 27 ? -3.791 -10.422 14.453 1 98.12 27 ARG B O 1
ATOM 2347 N N . ALA B 1 28 ? -2.154 -11.883 14.852 1 98.44 28 ALA B N 1
ATOM 2348 C CA . ALA B 1 28 ? -1.657 -11.125 16 1 98.44 28 ALA B CA 1
ATOM 2349 C C . ALA B 1 28 ? -1.177 -9.742 15.57 1 98.44 28 ALA B C 1
ATOM 2351 O O . ALA B 1 28 ? -1.415 -8.75 16.266 1 98.44 28 ALA B O 1
ATOM 2352 N N . ALA B 1 29 ? -0.471 -9.688 14.453 1 98.44 29 ALA B N 1
ATOM 2353 C CA . ALA B 1 29 ? 0.021 -8.414 13.938 1 98.44 29 ALA B CA 1
ATOM 2354 C C . ALA B 1 29 ? -1.136 -7.48 13.594 1 98.44 29 ALA B C 1
ATOM 2356 O O . ALA B 1 29 ? -1.096 -6.289 13.914 1 98.44 29 ALA B O 1
ATOM 2357 N N . LEU B 1 30 ? -2.141 -8.008 12.961 1 98.19 30 LEU B N 1
ATOM 2358 C CA . LEU B 1 30 ? -3.303 -7.211 12.586 1 98.19 30 LEU B CA 1
ATOM 2359 C C . LEU B 1 30 ? -4.023 -6.68 13.82 1 98.19 30 LEU B C 1
ATOM 2361 O O . LEU B 1 30 ? -4.496 -5.543 13.828 1 98.19 30 LEU B O 1
ATOM 2365 N N . ASP B 1 31 ? -4.133 -7.504 14.836 1 98.38 31 ASP B N 1
ATOM 2366 C CA . ASP B 1 31 ? -4.75 -7.059 16.078 1 98.38 31 ASP B CA 1
ATOM 2367 C C . ASP B 1 31 ? -3.969 -5.902 16.703 1 98.38 31 ASP B C 1
ATOM 2369 O O . ASP B 1 31 ? -4.559 -4.926 17.156 1 98.38 31 ASP B O 1
ATOM 2373 N N . LEU B 1 32 ? -2.688 -6.039 16.703 1 98.31 32 LEU B N 1
ATOM 2374 C CA . LEU B 1 32 ? -1.836 -4.988 17.25 1 98.31 32 LEU B CA 1
ATOM 2375 C C . LEU B 1 32 ? -1.97 -3.703 16.453 1 98.31 32 LEU B C 1
ATOM 2377 O O . LEU B 1 32 ? -2.029 -2.611 17.016 1 98.31 32 LEU B O 1
ATOM 2381 N N . LEU B 1 33 ? -1.982 -3.834 15.133 1 98.12 33 LEU B N 1
ATOM 2382 C CA . LEU B 1 33 ? -2.137 -2.664 14.273 1 98.12 33 LEU B CA 1
ATOM 2383 C C . LEU B 1 33 ? -3.488 -1.994 14.508 1 98.12 33 LEU B C 1
ATOM 2385 O O . LEU B 1 33 ? -3.58 -0.765 14.539 1 98.12 33 LEU B O 1
ATOM 2389 N N . GLY B 1 34 ? -4.48 -2.842 14.625 1 97.31 34 GLY B N 1
ATOM 2390 C CA . GLY B 1 34 ? -5.797 -2.305 14.93 1 97.31 34 GLY B CA 1
ATOM 2391 C C . GLY B 1 34 ? -5.84 -1.553 16.25 1 97.31 34 GLY B C 1
ATOM 2392 O O . GLY B 1 34 ? -6.426 -0.47 16.328 1 97.31 34 GLY B O 1
ATOM 2393 N N . GLU B 1 35 ? -5.254 -2.117 17.25 1 97.5 35 GLU B N 1
ATOM 2394 C CA . GLU B 1 35 ? -5.176 -1.47 18.562 1 97.5 35 GLU B CA 1
ATOM 2395 C C . GLU B 1 35 ? -4.406 -0.153 18.469 1 97.5 35 GLU B C 1
ATOM 2397 O O . GLU B 1 35 ? -4.824 0.851 19.062 1 97.5 35 GLU B O 1
ATOM 2402 N N . ALA B 1 36 ? -3.293 -0.227 17.797 1 97.94 36 ALA B N 1
ATOM 2403 C CA . ALA B 1 36 ? -2.475 0.972 17.641 1 97.94 36 ALA B CA 1
ATOM 2404 C C . ALA B 1 36 ? -3.262 2.086 16.953 1 97.94 36 ALA B C 1
ATOM 2406 O O . ALA B 1 36 ? -3.195 3.246 17.359 1 97.94 36 ALA B O 1
ATOM 2407 N N . GLN B 1 37 ? -3.953 1.737 15.922 1 97.31 37 GLN B N 1
ATOM 2408 C CA . GLN B 1 37 ? -4.742 2.713 15.18 1 97.31 37 GLN B CA 1
ATOM 2409 C C . GLN B 1 37 ? -5.82 3.338 16.062 1 97.31 37 GLN B C 1
ATOM 2411 O O . GLN B 1 37 ? -6.047 4.547 16.016 1 97.31 37 GLN B O 1
ATOM 2416 N N . GLU B 1 38 ? -6.527 2.561 16.844 1 96.81 38 GLU B N 1
ATOM 2417 C CA . GLU B 1 38 ? -7.559 3.066 17.75 1 96.81 38 GLU B CA 1
ATOM 2418 C C . GLU B 1 38 ? -6.969 4.016 18.781 1 96.81 38 GLU B C 1
ATOM 2420 O O . GLU B 1 38 ? -7.555 5.059 19.078 1 96.81 38 GLU B O 1
ATOM 2425 N N . LEU B 1 39 ? -5.828 3.611 19.297 1 96.81 39 LEU B N 1
ATOM 2426 C CA . LEU B 1 39 ? -5.145 4.457 20.266 1 96.81 39 LEU B CA 1
ATOM 2427 C C . LEU B 1 39 ? -4.734 5.785 19.641 1 96.81 39 LEU B C 1
ATOM 2429 O O . LEU B 1 39 ? -4.914 6.844 20.25 1 96.81 39 LEU B O 1
ATOM 2433 N N . ALA B 1 40 ? -4.168 5.691 18.453 1 96.75 40 ALA B N 1
ATOM 2434 C CA . ALA B 1 40 ? -3.727 6.895 17.75 1 96.75 40 ALA B CA 1
ATOM 2435 C C . ALA B 1 40 ? -4.898 7.832 17.484 1 96.75 40 ALA B C 1
ATOM 2437 O O . ALA B 1 40 ? -4.801 9.039 17.703 1 96.75 40 ALA B O 1
ATOM 2438 N N . LYS B 1 41 ? -5.934 7.273 17 1 94.5 41 LYS B N 1
ATOM 2439 C CA . LYS B 1 41 ? -7.129 8.062 16.719 1 94.5 41 LYS B CA 1
ATOM 2440 C C . LYS B 1 41 ? -7.648 8.75 17.969 1 94.5 41 LYS B C 1
ATOM 2442 O O . LYS B 1 41 ? -7.961 9.945 17.938 1 94.5 41 LYS B O 1
ATOM 2447 N N . ALA B 1 42 ? -7.727 8.062 19.031 1 93.69 42 ALA B N 1
ATOM 2448 C CA . ALA B 1 42 ? -8.211 8.602 20.297 1 93.69 42 ALA B CA 1
ATOM 2449 C C . ALA B 1 42 ? -7.297 9.711 20.812 1 93.69 42 ALA B C 1
ATOM 2451 O O . ALA B 1 42 ? -7.758 10.648 21.469 1 93.69 42 ALA B O 1
ATOM 2452 N N . ALA B 1 43 ? -6.043 9.648 20.469 1 93 43 ALA B N 1
ATOM 2453 C CA . ALA B 1 43 ? -5.051 10.602 20.969 1 93 43 ALA B CA 1
ATOM 2454 C C . ALA B 1 43 ? -4.805 11.711 19.953 1 93 43 ALA B C 1
ATOM 2456 O O . ALA B 1 43 ? -3.92 12.555 20.141 1 93 43 ALA B O 1
ATOM 2457 N N . HIS B 1 44 ? -5.523 11.688 18.812 1 90.69 44 HIS B N 1
ATOM 2458 C CA . HIS B 1 44 ? -5.395 12.664 17.734 1 90.69 44 HIS B CA 1
ATOM 2459 C C . HIS B 1 44 ? -4.004 12.609 17.109 1 90.69 44 HIS B C 1
ATOM 2461 O O . HIS B 1 44 ? -3.424 13.641 16.781 1 90.69 44 HIS B O 1
ATOM 2467 N N . LEU B 1 45 ? -3.502 11.383 17.172 1 93.31 45 LEU B N 1
ATOM 2468 C CA . LEU B 1 45 ? -2.287 11.102 16.422 1 93.31 45 LEU B CA 1
ATOM 2469 C C . LEU B 1 45 ? -2.623 10.578 15.023 1 93.31 45 LEU B C 1
ATOM 2471 O O . LEU B 1 45 ? -3.789 10.328 14.719 1 93.31 45 LEU B O 1
ATOM 2475 N N . GLY B 1 46 ? -1.715 10.539 14.188 1 90.5 46 GLY B N 1
ATOM 2476 C CA . GLY B 1 46 ? -1.916 9.945 12.875 1 90.5 46 GLY B CA 1
ATOM 2477 C C . GLY B 1 46 ? -1.549 8.469 12.828 1 90.5 46 GLY B C 1
ATOM 2478 O O . GLY B 1 46 ? -0.845 7.973 13.711 1 90.5 46 GLY B O 1
ATOM 2479 N N . PHE B 1 47 ? -2.133 7.805 11.961 1 94.44 47 PHE B N 1
ATOM 2480 C CA . PHE B 1 47 ? -1.763 6.418 11.703 1 94.44 47 PHE B CA 1
ATOM 2481 C C . PHE B 1 47 ? -1.704 6.145 10.203 1 94.44 47 PHE B C 1
ATOM 2483 O O . PHE B 1 47 ? -2.574 6.59 9.453 1 94.44 47 PHE B O 1
ATOM 2490 N N . PRO B 1 48 ? -0.704 5.406 9.852 1 92.88 48 PRO B N 1
ATOM 2491 C CA . PRO B 1 48 ? -0.524 5.207 8.414 1 92.88 48 PRO B CA 1
ATOM 2492 C C . PRO B 1 48 ? -1.558 4.258 7.816 1 92.88 48 PRO B C 1
ATOM 2494 O O . PRO B 1 48 ? -2.037 3.348 8.5 1 92.88 48 PRO B O 1
ATOM 2497 N N . ARG B 1 49 ? -1.869 4.57 6.57 1 92.75 49 ARG B N 1
ATOM 2498 C CA . ARG B 1 49 ? -2.701 3.654 5.797 1 92.75 49 ARG B CA 1
ATOM 2499 C C . ARG B 1 49 ? -1.853 2.594 5.105 1 92.75 49 ARG B C 1
ATOM 2501 O O . ARG B 1 49 ? -1.047 2.91 4.23 1 92.75 49 ARG B O 1
ATOM 2508 N N . LEU B 1 50 ? -1.996 1.368 5.566 1 93.81 50 LEU B N 1
ATOM 2509 C CA . LEU B 1 50 ? -1.304 0.231 4.969 1 93.81 50 LEU B CA 1
ATOM 2510 C C . LEU B 1 50 ? -2.197 -0.48 3.957 1 93.81 50 LEU B C 1
ATOM 2512 O O . LEU B 1 50 ? -3.373 -0.73 4.23 1 93.81 50 LEU B O 1
ATOM 2516 N N . VAL B 1 51 ? -1.602 -0.795 2.801 1 91.94 51 VAL B N 1
ATOM 2517 C CA . VAL B 1 51 ? -2.363 -1.476 1.758 1 91.94 51 VAL B CA 1
ATOM 2518 C C . VAL B 1 51 ? -1.538 -2.621 1.178 1 91.94 51 VAL B C 1
ATOM 2520 O O . VAL B 1 51 ? -0.314 -2.65 1.326 1 91.94 51 VAL B O 1
ATOM 2523 N N . LEU B 1 52 ? -2.254 -3.555 0.634 1 91.44 52 LEU B N 1
ATOM 2524 C CA . LEU B 1 52 ? -1.594 -4.621 -0.113 1 91.44 52 LEU B CA 1
ATOM 2525 C C . LEU B 1 52 ? -1.207 -4.145 -1.51 1 91.44 52 LEU B C 1
ATOM 2527 O O . LEU B 1 52 ? -2.01 -3.514 -2.199 1 91.44 52 LEU B O 1
ATOM 2531 N N . ASP B 1 53 ? -0.043 -4.332 -1.902 1 85.69 53 ASP B N 1
ATOM 2532 C CA . ASP B 1 53 ? 0.44 -3.906 -3.213 1 85.69 53 ASP B CA 1
ATOM 2533 C C . ASP B 1 53 ? 0.15 -4.965 -4.273 1 85.69 53 ASP B C 1
ATOM 2535 O O . ASP B 1 53 ? 0.056 -4.648 -5.465 1 85.69 53 ASP B O 1
ATOM 2539 N N . GLU B 1 54 ? -0.068 -6.113 -3.949 1 75.69 54 GLU B N 1
ATOM 2540 C CA . GLU B 1 54 ? -0.361 -7.16 -4.922 1 75.69 54 GLU B CA 1
ATOM 2541 C C . GLU B 1 54 ? -1.862 -7.285 -5.164 1 75.69 54 GLU B C 1
ATOM 2543 O O . GLU B 1 54 ? -2.666 -7.035 -4.266 1 75.69 54 GLU B O 1
ATOM 2548 N N . SER B 1 55 ? -2.295 -7.031 -6.383 1 61.78 55 SER B N 1
ATOM 2549 C CA . SER B 1 55 ? -3.715 -7.074 -6.719 1 61.78 55 SER B CA 1
ATOM 2550 C C . SER B 1 55 ? -4.129 -8.461 -7.203 1 61.78 55 SER B C 1
ATOM 2552 O O . SER B 1 55 ? -4.441 -8.641 -8.383 1 61.78 55 SER B O 1
ATOM 2554 N N . TYR B 1 56 ? -3.736 -9.469 -6.457 1 60.62 56 TYR B N 1
ATOM 2555 C CA . TYR B 1 56 ? -4.336 -10.688 -6.977 1 60.62 56 TYR B CA 1
ATOM 2556 C C . TYR B 1 56 ? -5.859 -10.617 -6.91 1 60.62 56 TYR B C 1
ATOM 2558 O O . TYR B 1 56 ? -6.434 -10.547 -5.82 1 60.62 56 TYR B O 1
ATOM 2566 N N . GLY B 1 57 ? -6.516 -10.609 -7.996 1 56.16 57 GLY B N 1
ATOM 2567 C CA . GLY B 1 57 ? -7.961 -10.75 -8.117 1 56.16 57 GLY B CA 1
ATOM 2568 C C . GLY B 1 57 ? -8.719 -9.539 -7.602 1 56.16 57 GLY B C 1
ATOM 2569 O O . GLY B 1 57 ? -9.953 -9.539 -7.562 1 56.16 57 GLY B O 1
ATOM 2570 N N . CYS B 1 58 ? -7.918 -8.664 -6.926 1 60.53 58 CYS B N 1
ATOM 2571 C CA . CYS B 1 58 ? -8.68 -7.586 -6.301 1 60.53 58 CYS B CA 1
ATOM 2572 C C . CYS B 1 58 ? -8.672 -6.336 -7.168 1 60.53 58 CYS B C 1
ATOM 2574 O O . CYS B 1 58 ? -7.625 -5.953 -7.703 1 60.53 58 CYS B O 1
ATOM 2576 N N . ARG B 1 59 ? -9.852 -5.945 -7.594 1 59.44 59 ARG B N 1
ATOM 2577 C CA . ARG B 1 59 ? -10.016 -4.676 -8.297 1 59.44 59 ARG B CA 1
ATOM 2578 C C . ARG B 1 59 ? -9.508 -3.514 -7.457 1 59.44 59 ARG B C 1
ATOM 2580 O O . ARG B 1 59 ? -8.969 -2.539 -7.992 1 59.44 59 ARG B O 1
ATOM 2587 N N . VAL B 1 60 ? -9.703 -3.67 -6.184 1 65.94 60 VAL B N 1
ATOM 2588 C CA . VAL B 1 60 ? -9.32 -2.615 -5.254 1 65.94 60 VAL B CA 1
ATOM 2589 C C . VAL B 1 60 ? -8.234 -3.133 -4.305 1 65.94 60 VAL B C 1
ATOM 2591 O O . VAL B 1 60 ? -8.281 -4.289 -3.881 1 65.94 60 VAL B O 1
ATOM 2594 N N . ARG B 1 61 ? -7.281 -2.389 -4.125 1 78 61 ARG B N 1
ATOM 2595 C CA . ARG B 1 61 ? -6.227 -2.762 -3.189 1 78 61 ARG B CA 1
ATOM 2596 C C . ARG B 1 61 ? -6.77 -2.885 -1.77 1 78 61 ARG B C 1
ATOM 2598 O O . ARG B 1 61 ? -7.293 -1.915 -1.214 1 78 61 ARG B O 1
ATOM 2605 N N . PRO B 1 62 ? -6.691 -4.039 -1.326 1 86.19 62 PRO B N 1
ATOM 2606 C CA . PRO B 1 62 ? -7.207 -4.195 0.037 1 86.19 62 PRO B CA 1
ATOM 2607 C C . PRO B 1 62 ? -6.453 -3.34 1.053 1 86.19 62 PRO B C 1
ATOM 2609 O O . PRO B 1 62 ? -5.227 -3.225 0.98 1 86.19 62 PRO B O 1
ATOM 2612 N N . THR B 1 63 ? -7.188 -2.768 1.952 1 91.38 63 THR B N 1
ATOM 2613 C CA . THR B 1 63 ? -6.621 -1.909 2.986 1 91.38 63 THR B CA 1
ATOM 2614 C C . THR B 1 63 ? -6.43 -2.684 4.285 1 91.38 63 THR B C 1
ATOM 2616 O O . THR B 1 63 ? -7.324 -3.414 4.719 1 91.38 63 THR B O 1
ATOM 2619 N N . ILE B 1 64 ? -5.293 -2.535 4.84 1 94.81 64 ILE B N 1
ATOM 2620 C CA . ILE B 1 64 ? -4.941 -3.246 6.062 1 94.81 64 ILE B CA 1
ATOM 2621 C C . ILE B 1 64 ? -5.238 -2.365 7.273 1 94.81 64 ILE B C 1
ATOM 2623 O O . ILE B 1 64 ? -5.734 -2.85 8.297 1 94.81 64 ILE B O 1
ATOM 2627 N N . THR B 1 65 ? -4.918 -1.102 7.117 1 95.56 65 THR B N 1
ATOM 2628 C CA . THR B 1 65 ? -5.25 -0.089 8.117 1 95.56 65 THR B CA 1
ATOM 2629 C C . THR B 1 65 ? -5.871 1.137 7.457 1 95.56 65 THR B C 1
ATOM 2631 O O . THR B 1 65 ? -5.828 1.28 6.234 1 95.56 65 THR B O 1
ATOM 2634 N N . GLY B 1 66 ? -6.453 1.94 8.297 1 90.94 66 GLY B N 1
ATOM 2635 C CA . GLY B 1 66 ? -7.148 3.119 7.805 1 90.94 66 GLY B CA 1
ATOM 2636 C C . GLY B 1 66 ? -8.617 3.156 8.195 1 90.94 66 GLY B C 1
ATOM 2637 O O . GLY B 1 66 ? -9.148 2.172 8.711 1 90.94 66 GLY B O 1
ATOM 2638 N N . ASP B 1 67 ? -9.258 4.184 7.883 1 87.38 67 ASP B N 1
ATOM 2639 C CA . ASP B 1 67 ? -10.602 4.453 8.367 1 87.38 67 ASP B CA 1
ATOM 2640 C C . ASP B 1 67 ? -11.602 3.443 7.805 1 87.38 67 ASP B C 1
ATOM 2642 O O . ASP B 1 67 ? -12.594 3.109 8.461 1 87.38 67 ASP B O 1
ATOM 2646 N N . TYR B 1 68 ? -11.297 2.908 6.691 1 87.44 68 TYR B N 1
ATOM 2647 C CA . TYR B 1 68 ? -12.266 2.041 6.039 1 87.44 68 TYR B CA 1
ATOM 2648 C C . TYR B 1 68 ? -11.789 0.596 6.023 1 87.44 68 TYR B C 1
ATOM 2650 O O . TYR B 1 68 ? -12.414 -0.266 5.398 1 87.44 68 TYR B O 1
ATOM 2658 N N . ALA B 1 69 ? -10.703 0.389 6.688 1 91.81 69 ALA B N 1
ATOM 2659 C CA . ALA B 1 69 ? -10.164 -0.969 6.727 1 91.81 69 ALA B CA 1
ATOM 2660 C C . ALA B 1 69 ? -11.016 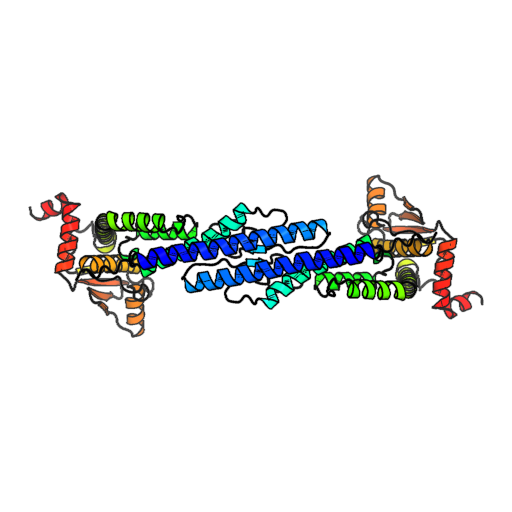-1.869 7.621 1 91.81 69 ALA B C 1
ATOM 2662 O O . ALA B 1 69 ? -11.469 -1.448 8.688 1 91.81 69 ALA B O 1
ATOM 2663 N N . LYS B 1 70 ? -11.344 -3.008 7.102 1 93.31 70 LYS B N 1
ATOM 2664 C CA . LYS B 1 70 ? -12.055 -4.023 7.875 1 93.31 70 LYS B CA 1
ATOM 2665 C C . LYS B 1 70 ? -11.117 -5.16 8.273 1 93.31 70 LYS B C 1
ATOM 2667 O O . LYS B 1 70 ? -10.477 -5.777 7.414 1 93.31 70 LYS B O 1
ATOM 2672 N N . ARG B 1 71 ? -11.141 -5.492 9.547 1 95.25 71 ARG B N 1
ATOM 2673 C CA . ARG B 1 71 ? -10.211 -6.457 10.125 1 95.25 71 ARG B CA 1
ATOM 2674 C C . ARG B 1 71 ? -10.32 -7.812 9.438 1 95.25 71 ARG B C 1
ATOM 2676 O O . ARG B 1 71 ? -9.312 -8.445 9.125 1 95.25 71 ARG B O 1
ATOM 2683 N N . ASP B 1 72 ? -11.469 -8.273 9.203 1 94.75 72 ASP B N 1
ATOM 2684 C CA . ASP B 1 72 ? -11.688 -9.594 8.617 1 94.75 72 ASP B CA 1
ATOM 2685 C C . ASP B 1 72 ? -11.258 -9.617 7.148 1 94.75 72 ASP B C 1
ATOM 2687 O O . ASP B 1 72 ? -10.695 -10.609 6.676 1 94.75 72 ASP B O 1
ATOM 2691 N N . GLU B 1 73 ? -11.547 -8.547 6.465 1 92.56 73 GLU B N 1
ATOM 2692 C CA . GLU B 1 73 ? -11.172 -8.461 5.055 1 92.56 73 GLU B CA 1
ATOM 2693 C C . GLU B 1 73 ? -9.656 -8.398 4.895 1 92.56 73 GLU B C 1
ATOM 2695 O O . GLU B 1 73 ? -9.094 -8.984 3.965 1 92.56 73 GLU B O 1
ATOM 2700 N N . ALA B 1 74 ? -9.016 -7.664 5.805 1 94.12 74 ALA B N 1
ATOM 2701 C CA . ALA B 1 74 ? -7.559 -7.566 5.785 1 94.12 74 ALA B CA 1
ATOM 2702 C C . ALA B 1 74 ? -6.914 -8.938 5.973 1 94.12 74 ALA B C 1
ATOM 2704 O O . ALA B 1 74 ? -6.012 -9.312 5.223 1 94.12 74 ALA B O 1
ATOM 2705 N N . GLU B 1 75 ? -7.426 -9.656 6.914 1 95.88 75 GLU B N 1
ATOM 2706 C CA . GLU B 1 75 ? -6.887 -10.992 7.168 1 95.88 75 GLU B CA 1
ATOM 2707 C C . GLU B 1 75 ? -7.105 -11.914 5.969 1 95.88 75 GLU B C 1
ATOM 2709 O O . GLU B 1 75 ? -6.188 -12.617 5.547 1 95.88 75 GLU B O 1
ATOM 2714 N N . ALA B 1 76 ? -8.328 -11.875 5.48 1 92.94 76 ALA B N 1
ATOM 2715 C CA . ALA B 1 76 ? -8.664 -12.742 4.355 1 92.94 76 ALA B CA 1
ATOM 2716 C C . ALA B 1 76 ? -7.758 -12.461 3.158 1 92.94 76 ALA B C 1
ATOM 2718 O O . ALA B 1 76 ? -7.281 -13.391 2.504 1 92.94 76 ALA B O 1
ATOM 2719 N N . ALA B 1 77 ? -7.535 -11.219 2.906 1 91.56 77 ALA B N 1
ATOM 2720 C CA . ALA B 1 77 ? -6.707 -10.828 1.769 1 91.56 77 ALA B CA 1
ATOM 2721 C C . ALA B 1 77 ? -5.27 -11.305 1.952 1 91.56 77 ALA B C 1
ATOM 2723 O O . ALA B 1 77 ? -4.648 -11.805 1.011 1 91.56 77 ALA B O 1
ATOM 2724 N N . MET B 1 78 ? -4.738 -11.18 3.137 1 94.06 78 MET B N 1
ATOM 2725 C CA . MET B 1 78 ? -3.355 -11.57 3.398 1 94.06 78 MET B CA 1
ATOM 2726 C C . MET B 1 78 ? -3.199 -13.086 3.35 1 94.06 78 MET B C 1
ATOM 2728 O O . MET B 1 78 ? -2.273 -13.602 2.719 1 94.06 78 MET B O 1
ATOM 2732 N N . VAL B 1 79 ? -4.133 -13.742 3.951 1 94.88 79 VAL B N 1
ATOM 2733 C CA . VAL B 1 79 ? -4.047 -15.203 4.039 1 94.88 79 VAL B CA 1
ATOM 2734 C C . VAL B 1 79 ? -4.234 -15.812 2.654 1 94.88 79 VAL B C 1
ATOM 2736 O O . VAL B 1 79 ? -3.604 -16.828 2.324 1 94.88 79 VAL B O 1
ATOM 2739 N N . ARG B 1 80 ? -5.055 -15.188 1.893 1 92.62 80 ARG B N 1
ATOM 2740 C CA . ARG B 1 80 ? -5.27 -15.656 0.529 1 92.62 80 ARG B CA 1
ATOM 2741 C C . ARG B 1 80 ? -3.955 -15.719 -0.243 1 92.62 80 ARG B C 1
ATOM 2743 O O . ARG B 1 80 ? -3.711 -16.672 -0.989 1 92.62 80 ARG B O 1
ATOM 2750 N N . ILE B 1 81 ? -3.129 -14.766 -0.093 1 92.44 81 ILE B N 1
ATOM 2751 C CA . ILE B 1 81 ? -1.847 -14.711 -0.787 1 92.44 81 ILE B CA 1
ATOM 2752 C C . ILE B 1 81 ? -0.94 -15.836 -0.285 1 92.44 81 ILE B C 1
ATOM 2754 O O . ILE B 1 81 ? -0.228 -16.469 -1.071 1 92.44 81 ILE B O 1
ATOM 2758 N N . VAL B 1 82 ? -0.994 -16.062 1.011 1 94.75 82 VAL B N 1
ATOM 2759 C CA . VAL B 1 82 ? -0.232 -17.156 1.604 1 94.75 82 VAL B CA 1
ATOM 2760 C C . VAL B 1 82 ? -0.654 -18.484 0.974 1 94.75 82 VAL B C 1
ATOM 2762 O O . VAL B 1 82 ? 0.192 -19.266 0.529 1 94.75 82 VAL B O 1
ATOM 2765 N N . ASP B 1 83 ? -1.942 -18.594 0.878 1 94.62 83 ASP B N 1
ATOM 2766 C CA . ASP B 1 83 ? -2.484 -19.859 0.37 1 94.62 83 ASP B CA 1
ATOM 2767 C C . ASP B 1 83 ? -2.195 -20.016 -1.12 1 94.62 83 ASP B C 1
ATOM 2769 O O . ASP B 1 83 ? -1.832 -21.109 -1.574 1 94.62 83 ASP B O 1
ATOM 2773 N N . ILE B 1 84 ? -2.41 -18.969 -1.87 1 92.44 84 ILE B N 1
ATOM 2774 C CA . ILE B 1 84 ? -2.217 -19 -3.316 1 92.44 84 ILE B CA 1
ATOM 2775 C C . ILE B 1 84 ? -0.812 -19.5 -3.639 1 92.44 84 ILE B C 1
ATOM 2777 O O . ILE B 1 84 ? -0.645 -20.422 -4.453 1 92.44 84 ILE B O 1
ATOM 2781 N N . ARG B 1 85 ? 0.161 -18.984 -3.021 1 91.94 85 ARG B N 1
ATOM 2782 C CA . ARG B 1 85 ? 1.545 -19.359 -3.301 1 91.94 85 ARG B CA 1
ATOM 2783 C C . ARG B 1 85 ? 1.854 -20.75 -2.775 1 91.94 85 ARG B C 1
ATOM 2785 O O . ARG B 1 85 ? 2.645 -21.484 -3.375 1 91.94 85 ARG B O 1
ATOM 2792 N N . GLY B 1 86 ? 1.265 -21.062 -1.655 1 92.75 86 GLY B N 1
ATOM 2793 C CA . GLY B 1 86 ? 1.406 -22.422 -1.162 1 92.75 86 GLY B CA 1
ATOM 2794 C C . GLY B 1 86 ? 0.89 -23.469 -2.135 1 92.75 86 GLY B C 1
ATOM 2795 O O . GLY B 1 86 ? 1.55 -24.484 -2.373 1 92.75 86 GLY B O 1
ATOM 2796 N N . TRP B 1 87 ? -0.247 -23.156 -2.709 1 92.31 87 TRP B N 1
ATOM 2797 C CA . TRP B 1 87 ? -0.835 -24.078 -3.686 1 92.31 87 TRP B CA 1
ATOM 2798 C C . TRP B 1 87 ? 0.01 -24.125 -4.953 1 92.31 87 TRP B C 1
ATOM 2800 O O . TRP B 1 87 ? 0.225 -25.203 -5.516 1 92.31 87 TRP B O 1
ATOM 2810 N N . ASP B 1 88 ? 0.425 -23 -5.344 1 88 88 ASP B N 1
ATOM 2811 C CA . ASP B 1 88 ? 1.29 -22.969 -6.52 1 88 88 ASP B CA 1
ATOM 2812 C C . ASP B 1 88 ? 2.547 -23.812 -6.305 1 88 88 ASP B C 1
ATOM 2814 O O . ASP B 1 88 ? 2.934 -24.594 -7.176 1 88 88 ASP B O 1
ATOM 2818 N N . TYR B 1 89 ? 3.121 -23.781 -5.156 1 88.5 89 TYR B N 1
ATOM 2819 C CA . TYR B 1 89 ? 4.297 -24.562 -4.781 1 88.5 89 TYR B CA 1
ATOM 2820 C C . TYR B 1 89 ? 3.984 -26.047 -4.758 1 88.5 89 TYR B C 1
ATOM 2822 O O . TYR B 1 89 ? 4.723 -26.859 -5.332 1 88.5 89 TYR B O 1
ATOM 2830 N N . LEU B 1 90 ? 2.904 -26.375 -4.215 1 87.75 90 LEU B N 1
ATOM 2831 C CA . LEU B 1 90 ? 2.518 -27.766 -4.066 1 87.75 90 LEU B CA 1
ATOM 2832 C C . LEU B 1 90 ? 2.283 -28.422 -5.426 1 87.75 90 LEU B C 1
ATOM 2834 O O . LEU B 1 90 ? 2.738 -29.547 -5.672 1 87.75 90 LEU B O 1
ATOM 2838 N N . LEU B 1 91 ? 1.639 -27.656 -6.242 1 84.5 91 LEU B N 1
ATOM 2839 C CA . LEU B 1 91 ? 1.333 -28.219 -7.551 1 84.5 91 LEU B CA 1
ATOM 2840 C C . LEU B 1 91 ? 2.602 -28.391 -8.383 1 84.5 91 LEU B C 1
ATOM 2842 O O . LEU B 1 91 ? 2.75 -29.375 -9.109 1 84.5 91 LEU B O 1
ATOM 2846 N N . SER B 1 92 ? 3.434 -27.5 -8.164 1 80.69 92 SER B N 1
ATOM 2847 C CA . SER B 1 92 ? 4.68 -27.531 -8.93 1 80.69 92 SER B CA 1
ATOM 2848 C C . SER B 1 92 ? 5.617 -28.609 -8.391 1 80.69 92 SER B C 1
ATOM 2850 O O . SER B 1 92 ? 6.191 -29.375 -9.172 1 80.69 92 SER B O 1
ATOM 2852 N N . GLU B 1 93 ? 5.699 -28.781 -7.09 1 81.19 93 GLU B N 1
ATOM 2853 C CA . GLU B 1 93 ? 6.68 -29.672 -6.473 1 81.19 93 GLU B CA 1
ATOM 2854 C C . GLU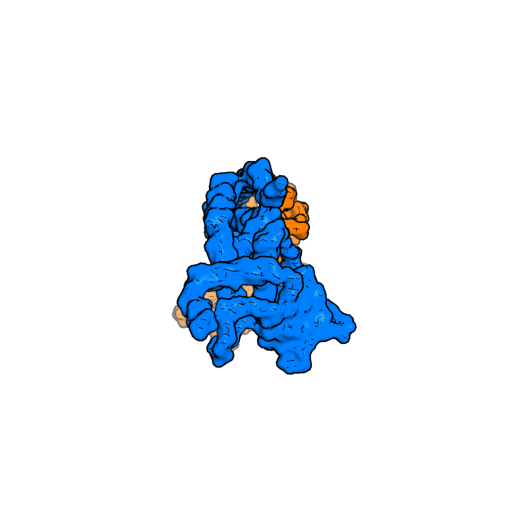 B 1 93 ? 6.168 -31.109 -6.426 1 81.19 93 GLU B C 1
ATOM 2856 O O . GLU B 1 93 ? 6.957 -32.062 -6.434 1 81.19 93 GLU B O 1
ATOM 2861 N N . SER B 1 94 ? 4.879 -31.266 -6.355 1 79.62 94 SER B N 1
ATOM 2862 C CA . SER B 1 94 ? 4.301 -32.594 -6.223 1 79.62 94 SER B CA 1
ATOM 2863 C C . SER B 1 94 ? 4.273 -33.344 -7.559 1 79.62 94 SER B C 1
ATOM 2865 O O . SER B 1 94 ? 4.074 -34.531 -7.605 1 79.62 94 SER B O 1
ATOM 2867 N N . GLY B 1 95 ? 4.473 -32.656 -8.664 1 75.75 95 GLY B N 1
ATOM 2868 C CA . GLY B 1 95 ? 4.371 -33.25 -9.984 1 75.75 95 GLY B CA 1
ATOM 2869 C C . GLY B 1 95 ? 2.939 -33.406 -10.453 1 75.75 95 GLY B C 1
ATOM 2870 O O . GLY B 1 95 ? 2.697 -33.875 -11.57 1 75.75 95 GLY B O 1
ATOM 2871 N N . LEU B 1 96 ? 1.979 -33 -9.633 1 79.25 96 LEU B N 1
ATOM 2872 C CA . LEU B 1 96 ? 0.572 -33.156 -9.992 1 79.25 96 LEU B CA 1
ATOM 2873 C C . LEU B 1 96 ? 0.235 -32.344 -11.234 1 79.25 96 LEU B C 1
ATOM 2875 O O . LEU B 1 96 ? -0.705 -32.656 -11.961 1 79.25 96 LEU B O 1
ATOM 2879 N N . ARG B 1 97 ? 0.983 -31.328 -11.344 1 79.31 97 ARG B N 1
ATOM 2880 C CA . ARG B 1 97 ? 0.768 -30.484 -12.523 1 79.31 97 ARG B CA 1
ATOM 2881 C C . ARG B 1 97 ? 0.953 -31.297 -13.805 1 79.31 97 ARG B C 1
ATOM 2883 O O . ARG B 1 97 ? 0.277 -31.047 -14.805 1 79.31 97 ARG B O 1
ATOM 2890 N N . THR B 1 98 ? 1.766 -32.25 -13.734 1 76.62 98 THR B N 1
ATOM 2891 C CA . THR B 1 98 ? 2.074 -33.094 -14.891 1 76.62 98 THR B CA 1
ATOM 2892 C C . THR B 1 98 ? 0.842 -33.875 -15.336 1 76.62 98 THR B C 1
ATOM 2894 O O . THR B 1 98 ? 0.666 -34.125 -16.531 1 76.62 98 THR B O 1
ATOM 2897 N N . PHE B 1 99 ? -0.02 -34.156 -14.398 1 78.75 99 PHE B N 1
ATOM 2898 C CA . PHE B 1 99 ? -1.188 -34.969 -14.703 1 78.75 99 PHE B CA 1
ATOM 2899 C C . PHE B 1 99 ? -2.336 -34.094 -15.211 1 78.75 99 PHE B C 1
ATOM 2901 O O . PHE B 1 99 ? -3.338 -34.625 -15.711 1 78.75 99 PHE B O 1
ATOM 2908 N N . MET B 1 100 ? -2.111 -32.844 -15.109 1 84.75 100 MET B N 1
ATOM 2909 C CA . MET B 1 100 ? -3.178 -31.953 -15.531 1 84.75 100 MET B CA 1
ATOM 2910 C C . MET B 1 100 ? -3.096 -31.672 -17.031 1 84.75 100 MET B C 1
ATOM 2912 O O . MET B 1 100 ? -2.02 -31.375 -17.547 1 84.75 100 MET B O 1
ATOM 2916 N N . ASP B 1 101 ? -4.238 -31.844 -17.656 1 84.81 101 ASP B N 1
ATOM 2917 C CA . ASP B 1 101 ? -4.273 -31.453 -19.062 1 84.81 101 ASP B CA 1
ATOM 2918 C C . ASP B 1 101 ? -4.367 -29.938 -19.203 1 84.81 101 ASP B C 1
ATOM 2920 O O . ASP B 1 101 ? -4.363 -29.219 -18.203 1 84.81 101 ASP B O 1
ATOM 2924 N N . ALA B 1 102 ? -4.371 -29.5 -20.391 1 83.19 102 ALA B N 1
ATOM 2925 C CA . ALA B 1 102 ? -4.344 -28.062 -20.672 1 83.19 102 ALA B CA 1
ATOM 2926 C C . ALA B 1 102 ? -5.535 -27.359 -20.016 1 83.19 102 ALA B C 1
ATOM 2928 O O . ALA B 1 102 ? -5.391 -26.281 -19.453 1 83.19 102 ALA B O 1
ATOM 2929 N N . LYS B 1 103 ? -6.688 -27.969 -20.094 1 84.81 103 LYS B N 1
ATOM 2930 C CA . LYS B 1 103 ? -7.898 -27.375 -19.531 1 84.81 103 LYS B CA 1
ATOM 2931 C C . LYS B 1 103 ? -7.793 -27.266 -18.016 1 84.81 103 LYS B C 1
ATOM 2933 O O . LYS B 1 103 ? -8.102 -26.219 -17.438 1 84.81 103 LYS B O 1
ATOM 2938 N N . ALA B 1 104 ? -7.414 -28.312 -17.406 1 88 104 ALA B N 1
ATOM 2939 C CA . ALA B 1 104 ? -7.262 -28.312 -15.945 1 88 104 ALA B CA 1
ATOM 2940 C C . ALA B 1 104 ? -6.215 -27.297 -15.5 1 88 104 ALA B C 1
ATOM 2942 O O . ALA B 1 104 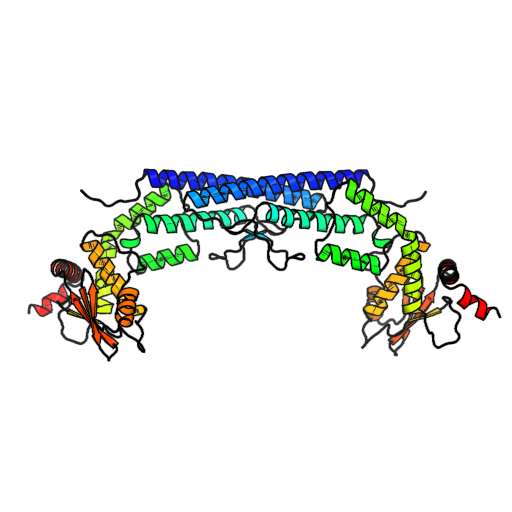? -6.395 -26.625 -14.492 1 88 104 ALA B O 1
ATOM 2943 N N . ARG B 1 105 ? -5.18 -27.203 -16.234 1 87.31 105 ARG B N 1
ATOM 2944 C CA . ARG B 1 105 ? -4.125 -26.234 -15.922 1 87.31 105 ARG B CA 1
ATOM 2945 C C . ARG B 1 105 ? -4.633 -24.797 -16.047 1 87.31 105 ARG B C 1
ATOM 2947 O O . ARG B 1 105 ? -4.34 -23.953 -15.203 1 87.31 105 ARG B O 1
ATOM 2954 N N . GLU B 1 106 ? -5.301 -24.594 -17.078 1 88.06 106 GLU B N 1
ATOM 2955 C CA . GLU B 1 106 ? -5.887 -23.266 -17.281 1 88.06 106 GLU B CA 1
ATOM 2956 C C . GLU B 1 106 ? -6.852 -22.922 -16.156 1 88.06 106 GLU B C 1
ATOM 2958 O O . GLU B 1 106 ? -6.852 -21.797 -15.656 1 88.06 106 GLU B O 1
ATOM 2963 N N . GLN B 1 107 ? -7.625 -23.859 -15.844 1 89.5 107 GLN B N 1
ATOM 2964 C CA . GLN B 1 107 ? -8.578 -23.656 -14.758 1 89.5 107 GLN B CA 1
ATOM 2965 C C . GLN B 1 107 ? -7.855 -23.328 -13.453 1 89.5 107 GLN B C 1
ATOM 2967 O O . GLN B 1 107 ? -8.242 -22.406 -12.734 1 89.5 107 GLN B O 1
ATOM 2972 N N . TRP B 1 108 ? -6.832 -24.047 -13.203 1 88 108 TRP B N 1
ATOM 2973 C CA . TRP B 1 108 ? -6.07 -23.844 -11.977 1 88 108 TRP B CA 1
ATOM 2974 C C . TRP B 1 108 ? -5.355 -22.484 -12.008 1 88 108 TRP B C 1
ATOM 2976 O O . TRP B 1 108 ? -5.336 -21.766 -11.008 1 88 108 TRP B O 1
ATOM 2986 N N . SER B 1 109 ? -4.797 -22.141 -13.07 1 87.38 109 SER B N 1
ATOM 2987 C CA . SER B 1 109 ? -4.129 -20.859 -13.227 1 87.38 109 SER B CA 1
ATOM 2988 C C . SER B 1 109 ? -5.094 -19.703 -13 1 87.38 109 SER B C 1
ATOM 2990 O O . SER B 1 109 ? -4.742 -18.703 -12.359 1 87.38 109 SER B O 1
ATOM 2992 N N . SER B 1 110 ? -6.277 -19.875 -13.523 1 89.69 110 SER B N 1
ATOM 2993 C CA . SER B 1 110 ? -7.312 -18.859 -13.32 1 89.69 110 SER B CA 1
ATOM 2994 C C . SER B 1 110 ? -7.695 -18.766 -11.844 1 89.69 110 SER B C 1
ATOM 2996 O O . SER B 1 110 ? -7.863 -17.656 -11.32 1 89.69 110 SER B O 1
ATOM 2998 N N . GLN B 1 111 ? -7.805 -19.891 -11.211 1 88.25 111 GLN B N 1
ATOM 2999 C CA . GLN B 1 111 ? -8.133 -19.906 -9.797 1 88.25 111 GLN B CA 1
ATOM 3000 C C . GLN B 1 111 ? -7.051 -19.219 -8.969 1 88.25 111 GLN B C 1
ATOM 3002 O O . GLN B 1 111 ? -7.359 -18.438 -8.062 1 88.25 111 GLN B O 1
ATOM 3007 N N . ILE B 1 112 ? -5.836 -19.453 -9.289 1 85.81 112 ILE B N 1
ATOM 3008 C CA . ILE B 1 112 ? -4.699 -18.844 -8.617 1 85.81 112 ILE B CA 1
ATOM 3009 C C . ILE B 1 112 ? -4.703 -17.328 -8.867 1 85.81 112 ILE B C 1
ATOM 3011 O O . ILE B 1 112 ? -4.566 -16.547 -7.93 1 85.81 112 ILE B O 1
ATOM 3015 N N . ALA B 1 113 ? -4.969 -16.953 -10.07 1 83.69 113 ALA B N 1
ATOM 3016 C CA . ALA B 1 113 ? -4.973 -15.539 -10.453 1 83.69 113 ALA B CA 1
ATOM 3017 C C . ALA B 1 113 ? -6.105 -14.789 -9.758 1 83.69 113 ALA B C 1
ATOM 3019 O O . ALA B 1 113 ? -5.941 -13.625 -9.367 1 83.69 113 ALA B O 1
ATOM 3020 N N . GLU B 1 114 ? -7.199 -15.445 -9.578 1 85.25 114 GLU B N 1
ATOM 3021 C CA . GLU B 1 114 ? -8.375 -14.828 -8.969 1 85.25 114 GLU B CA 1
ATOM 3022 C C . GLU B 1 114 ? -8.344 -14.977 -7.445 1 85.25 114 GLU B C 1
ATOM 3024 O O . GLU B 1 114 ? -9.156 -14.375 -6.742 1 85.25 114 GLU B O 1
ATOM 3029 N N . GLY B 1 115 ? -7.434 -15.82 -7.051 1 84.75 115 GLY B N 1
ATOM 3030 C CA . GLY B 1 115 ? -7.332 -16.047 -5.617 1 84.75 115 GLY B CA 1
ATOM 3031 C C . GLY B 1 115 ? -8.414 -16.969 -5.086 1 84.75 115 GLY B C 1
ATOM 3032 O O . GLY B 1 115 ? -8.734 -16.938 -3.896 1 84.75 115 GLY B O 1
ATOM 3033 N N . ASP B 1 116 ? -9.008 -17.688 -5.93 1 88.81 116 ASP B N 1
ATOM 3034 C CA . ASP B 1 116 ? -10.078 -18.594 -5.555 1 88.81 116 ASP B CA 1
ATOM 3035 C C . ASP B 1 116 ? -9.539 -20 -5.309 1 88.81 116 ASP B C 1
ATOM 3037 O O . ASP B 1 116 ? -9.812 -20.922 -6.082 1 88.81 116 ASP B O 1
ATOM 3041 N N . VAL B 1 117 ? -8.727 -20.188 -4.262 1 92.5 117 VAL B N 1
ATOM 3042 C CA . VAL B 1 117 ? -8.148 -21.469 -3.893 1 92.5 117 VAL B CA 1
ATOM 3043 C C . VAL B 1 117 ? -8.648 -21.875 -2.508 1 92.5 117 VAL B C 1
ATOM 3045 O O . VAL B 1 117 ? -8.977 -21.031 -1.682 1 92.5 117 VAL B O 1
ATOM 3048 N N . PRO B 1 118 ? -8.734 -23.188 -2.271 1 94.19 118 PRO B N 1
ATOM 3049 C CA . PRO B 1 118 ? -9.102 -23.625 -0.919 1 94.19 118 PRO B CA 1
ATOM 3050 C C . PRO B 1 118 ? -8.055 -23.234 0.126 1 94.19 118 PRO B C 1
ATOM 3052 O O . PRO B 1 118 ? -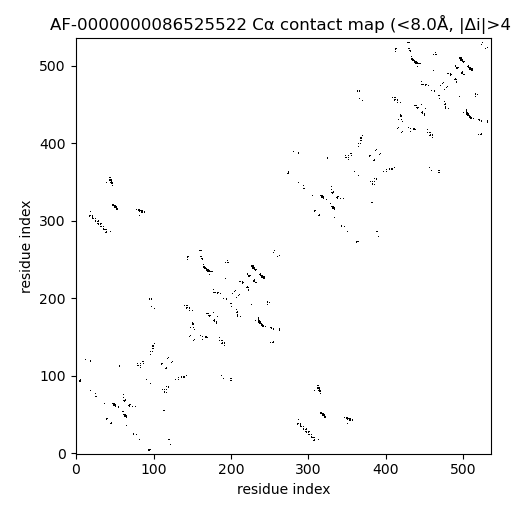6.895 -23 -0.212 1 94.19 118 PRO B O 1
ATOM 3055 N N . GLU B 1 119 ? -8.555 -23.156 1.386 1 95.81 119 GLU B N 1
ATOM 3056 C CA . GLU B 1 119 ? -7.602 -22.969 2.477 1 95.81 119 GLU B CA 1
ATOM 3057 C C . GLU B 1 119 ? -6.539 -24.062 2.488 1 95.81 119 GLU B C 1
ATOM 3059 O O . GLU B 1 119 ? -6.852 -25.234 2.297 1 95.81 119 GLU B O 1
ATOM 3064 N N . LEU B 1 120 ? -5.316 -23.672 2.689 1 95.44 120 LEU B N 1
ATOM 3065 C CA . LEU B 1 120 ? -4.203 -24.609 2.627 1 95.44 120 LEU B CA 1
ATOM 3066 C C . LEU B 1 120 ? -4.109 -25.422 3.912 1 95.44 120 LEU B C 1
ATOM 3068 O O . LEU B 1 120 ? -3.156 -25.281 4.68 1 95.44 120 LEU B O 1
ATOM 3072 N N . THR B 1 121 ? -5.051 -26.25 4.18 1 94.94 121 THR B N 1
ATOM 3073 C CA . THR B 1 121 ? -5.051 -27.188 5.289 1 94.94 121 THR B CA 1
ATOM 3074 C C . THR B 1 121 ? -4.68 -28.594 4.805 1 94.94 121 THR B C 1
ATOM 3076 O O . THR B 1 121 ? -4.77 -28.891 3.609 1 94.94 121 THR B O 1
ATOM 3079 N N . ALA B 1 122 ? -4.246 -29.406 5.719 1 93.69 122 ALA B N 1
ATOM 3080 C CA . ALA B 1 122 ? -3.895 -30.781 5.363 1 93.69 122 ALA B CA 1
ATOM 3081 C C . ALA B 1 122 ? -5.07 -31.484 4.699 1 93.69 122 ALA B C 1
ATOM 3083 O O . ALA B 1 122 ? -4.898 -32.188 3.705 1 93.69 122 ALA B O 1
ATOM 3084 N N . ALA B 1 123 ? -6.273 -31.281 5.211 1 94.94 123 ALA B N 1
ATOM 3085 C CA . ALA B 1 123 ? -7.473 -31.922 4.68 1 94.94 123 ALA B CA 1
ATOM 3086 C C . ALA B 1 123 ? -7.758 -31.453 3.252 1 94.94 123 ALA B C 1
ATOM 3088 O O . ALA B 1 123 ? -8.047 -32.281 2.373 1 94.94 123 ALA B O 1
ATOM 3089 N N . ASN B 1 124 ? -7.699 -30.203 2.988 1 95.31 124 ASN B N 1
ATOM 3090 C CA . ASN B 1 124 ? -7.957 -29.656 1.66 1 95.31 124 ASN B CA 1
ATOM 3091 C C . ASN B 1 124 ? -6.902 -30.094 0.654 1 95.31 124 ASN B C 1
ATOM 3093 O O . ASN B 1 124 ? -7.215 -30.344 -0.51 1 95.31 124 ASN B O 1
ATOM 3097 N N . ILE B 1 125 ? -5.633 -30.141 1.109 1 93.31 125 ILE B N 1
ATOM 3098 C CA . ILE B 1 125 ? -4.551 -30.594 0.241 1 93.31 125 ILE B CA 1
ATOM 3099 C C . ILE B 1 125 ? -4.781 -32.031 -0.168 1 93.31 125 ILE B C 1
ATOM 3101 O O . ILE B 1 125 ? -4.742 -32.375 -1.355 1 93.31 125 ILE B O 1
ATOM 3105 N N . GLU B 1 126 ? -5.094 -32.812 0.803 1 91.81 126 GLU B N 1
ATOM 3106 C CA . GLU B 1 126 ? -5.324 -34.25 0.535 1 91.81 126 GLU B CA 1
ATOM 3107 C C . GLU B 1 126 ? -6.531 -34.438 -0.378 1 91.81 126 GLU B C 1
ATOM 3109 O O . GLU B 1 126 ? -6.496 -35.25 -1.291 1 91.81 126 GLU B O 1
ATOM 3114 N N . ALA B 1 127 ? -7.562 -33.688 -0.116 1 93.25 127 ALA B N 1
ATOM 3115 C CA . ALA B 1 127 ? -8.766 -33.781 -0.937 1 93.25 127 ALA B CA 1
ATOM 3116 C C . ALA B 1 127 ? -8.484 -33.375 -2.377 1 93.25 127 ALA B C 1
ATOM 3118 O O . ALA B 1 127 ? -8.914 -34.062 -3.318 1 93.25 127 ALA B O 1
ATOM 3119 N N . THR B 1 128 ? -7.781 -32.344 -2.572 1 90.62 128 THR B N 1
ATOM 3120 C CA . THR B 1 128 ? -7.438 -31.844 -3.902 1 90.62 128 THR B CA 1
ATOM 3121 C C . THR B 1 128 ? -6.535 -32.844 -4.629 1 90.62 128 THR B C 1
ATOM 3123 O O . THR B 1 128 ? -6.754 -33.156 -5.801 1 90.62 128 THR B O 1
ATOM 3126 N N . PHE B 1 129 ? -5.57 -33.375 -3.902 1 88.06 129 PHE B N 1
ATOM 3127 C CA . PHE B 1 129 ? -4.66 -34.344 -4.484 1 88.06 129 PHE B CA 1
ATOM 3128 C C . PHE B 1 129 ? -5.414 -35.594 -4.902 1 88.06 129 PHE B C 1
ATOM 3130 O O . PHE B 1 129 ? -5.184 -36.125 -5.992 1 88.06 129 PHE B O 1
ATOM 3137 N N . ALA B 1 130 ? -6.305 -35.938 -4.02 1 90.31 130 ALA B N 1
ATOM 3138 C CA . ALA B 1 130 ? -7.105 -37.125 -4.32 1 90.31 130 ALA B CA 1
ATOM 3139 C C . ALA B 1 130 ? -7.977 -36.906 -5.555 1 90.31 130 ALA B C 1
ATOM 3141 O O . ALA B 1 130 ? -8.094 -37.781 -6.406 1 90.31 130 ALA B O 1
ATOM 3142 N N . GLN B 1 131 ? -8.539 -35.781 -5.633 1 90.56 131 GLN B N 1
ATOM 3143 C CA . GLN B 1 131 ? -9.391 -35.438 -6.77 1 90.56 131 GLN B CA 1
ATOM 3144 C C . GLN B 1 131 ? -8.586 -35.406 -8.07 1 90.56 131 GLN B C 1
ATOM 3146 O O . GLN B 1 131 ? -9 -36 -9.07 1 90.56 131 GLN B O 1
ATOM 3151 N N . LEU B 1 132 ? -7.438 -34.844 -8.062 1 86.81 132 LEU B N 1
ATOM 3152 C CA . LEU B 1 132 ? -6.59 -34.719 -9.25 1 86.81 132 LEU B CA 1
ATOM 3153 C C . LEU B 1 132 ? -6.043 -36.094 -9.656 1 86.81 132 LEU B C 1
ATOM 3155 O O . LEU B 1 132 ? -6.051 -36.438 -10.836 1 86.81 132 LEU B O 1
ATOM 3159 N N . TYR B 1 133 ? -5.652 -36.812 -8.648 1 84.25 133 TYR B N 1
ATOM 3160 C CA . TYR B 1 133 ? -5.121 -38.156 -8.914 1 84.25 133 TYR B CA 1
ATOM 3161 C C . TYR B 1 133 ? -6.207 -39.062 -9.445 1 84.25 133 TYR B C 1
ATOM 3163 O O . TYR B 1 133 ? -5.961 -39.875 -10.352 1 84.25 133 TYR B O 1
ATOM 3171 N N . GLY B 1 134 ? -7.359 -38.938 -8.867 1 88.31 134 GLY B N 1
ATOM 3172 C CA . GLY B 1 134 ? -8.477 -39.75 -9.32 1 88.31 134 GLY B CA 1
ATOM 3173 C C . GLY B 1 134 ? -8.898 -39.438 -10.742 1 88.31 134 GLY B C 1
ATOM 3174 O O . GLY B 1 134 ? -9.383 -40.312 -11.453 1 88.31 134 GLY B O 1
ATOM 3175 N N . ALA B 1 135 ? -8.703 -38.219 -11.125 1 90.94 135 ALA B N 1
ATOM 3176 C CA . ALA B 1 135 ? -9.141 -37.781 -12.453 1 90.94 135 ALA B CA 1
ATOM 3177 C C . ALA B 1 135 ? -8.008 -37.906 -13.469 1 90.94 135 ALA B C 1
ATOM 3179 O O . ALA B 1 135 ? -8.18 -37.562 -14.641 1 90.94 135 ALA B O 1
ATOM 3180 N N . ARG B 1 136 ? -6.883 -38.469 -13.094 1 86.88 136 ARG B N 1
ATOM 3181 C CA . ARG B 1 136 ? -5.68 -38.438 -13.922 1 86.88 136 ARG B CA 1
ATOM 3182 C C . ARG B 1 136 ? -5.898 -39.188 -15.227 1 86.88 136 ARG B C 1
ATOM 3184 O O . ARG B 1 136 ? -5.406 -38.781 -16.281 1 86.88 136 ARG B O 1
ATOM 3191 N N . GLY B 1 137 ? -6.582 -40.312 -15.203 1 87.75 137 GLY B N 1
ATOM 3192 C CA . GLY B 1 137 ? -6.871 -41.094 -16.406 1 87.75 137 GLY B CA 1
ATOM 3193 C C . GLY B 1 137 ? -7.703 -40.312 -17.406 1 87.75 137 GLY B C 1
ATOM 3194 O O . GLY B 1 137 ? -7.352 -40.25 -18.594 1 87.75 137 GLY B O 1
ATOM 3195 N N . ASP B 1 138 ? -8.758 -39.781 -16.891 1 91.94 138 ASP B N 1
ATOM 3196 C CA . ASP B 1 138 ? -9.625 -39 -17.75 1 91.94 138 ASP B CA 1
ATOM 3197 C C . ASP B 1 138 ? -8.867 -37.812 -18.375 1 91.94 138 ASP B C 1
ATOM 3199 O O . ASP B 1 138 ? -9.039 -37.5 -19.547 1 91.94 138 ASP B O 1
ATOM 3203 N N . MET B 1 139 ? -8.07 -37.281 -17.594 1 90.88 139 MET B N 1
ATOM 3204 C CA . MET B 1 139 ? -7.32 -36.125 -18.078 1 90.88 139 MET B CA 1
ATOM 3205 C C . MET B 1 139 ? -6.312 -36.531 -19.141 1 90.88 139 MET B C 1
ATOM 3207 O O . MET B 1 139 ? -6.105 -35.781 -20.125 1 90.88 139 MET B O 1
ATOM 3211 N N . LEU B 1 140 ? -5.684 -37.625 -18.969 1 89.69 140 LEU B N 1
ATOM 3212 C CA . LEU B 1 140 ? -4.766 -38.125 -19.984 1 89.69 140 LEU B CA 1
ATOM 3213 C C . LEU B 1 140 ? -5.488 -38.375 -21.297 1 89.69 140 LEU B C 1
ATOM 3215 O O . LEU B 1 140 ? -5.016 -37.938 -22.359 1 89.69 140 LEU B O 1
ATOM 3219 N N . GLU B 1 141 ? -6.613 -39.062 -21.219 1 92.81 141 GLU B N 1
ATOM 3220 C CA . GLU B 1 141 ? -7.371 -39.344 -22.438 1 92.81 141 GLU B CA 1
ATOM 3221 C C . GLU B 1 141 ? -7.824 -38.094 -23.141 1 92.81 141 GLU B C 1
ATOM 3223 O O . GLU B 1 141 ? -7.707 -37.969 -24.359 1 92.81 141 GLU B O 1
ATOM 3228 N N . ARG B 1 142 ? -8.305 -37.188 -22.328 1 91.19 142 ARG B N 1
ATOM 3229 C CA . ARG B 1 142 ? -8.695 -35.906 -22.906 1 91.19 142 ARG B CA 1
ATOM 3230 C C . ARG B 1 142 ? -7.504 -35.188 -23.547 1 91.19 142 ARG B C 1
ATOM 3232 O O . ARG B 1 142 ? -7.641 -34.562 -24.609 1 91.19 142 ARG B O 1
ATOM 3239 N N . GLY B 1 143 ? -6.371 -35.281 -22.875 1 89.5 143 GLY B N 1
ATOM 3240 C CA . GLY B 1 143 ? -5.156 -34.688 -23.438 1 89.5 143 GLY B CA 1
ATOM 3241 C C . GLY B 1 143 ? -4.781 -35.312 -24.781 1 89.5 143 GLY B C 1
ATOM 3242 O O . GLY B 1 143 ? -4.426 -34.562 -25.719 1 89.5 143 GLY B O 1
ATOM 3243 N N . VAL B 1 144 ? -4.895 -36.562 -24.891 1 89.44 144 VAL B N 1
ATOM 3244 C CA . VAL B 1 144 ? -4.59 -37.25 -26.141 1 89.44 144 VAL B CA 1
ATOM 3245 C C . VAL B 1 144 ? -5.559 -36.812 -27.234 1 89.44 144 VAL B C 1
ATOM 3247 O O . VAL B 1 144 ? -5.141 -36.5 -28.344 1 89.44 144 VAL B O 1
ATOM 3250 N N . LEU B 1 145 ? -6.789 -36.781 -26.922 1 89.06 145 LEU B N 1
ATOM 3251 C CA . LEU B 1 145 ? -7.809 -36.375 -27.875 1 89.06 145 LEU B CA 1
ATOM 3252 C C . LEU B 1 145 ? -7.566 -34.938 -28.359 1 89.06 145 LEU B C 1
ATOM 3254 O O . LEU B 1 145 ? -7.68 -34.656 -29.547 1 89.06 145 LEU B O 1
ATOM 3258 N N . GLN B 1 146 ? -7.242 -34.125 -27.422 1 87.88 146 GLN B N 1
ATOM 3259 C CA . GLN B 1 146 ? -6.984 -32.75 -27.766 1 87.88 146 GLN B CA 1
ATOM 3260 C C . GLN B 1 146 ? -5.762 -32.625 -28.672 1 87.88 146 GLN B C 1
ATOM 3262 O O . GLN B 1 146 ? -5.762 -31.844 -29.625 1 87.88 146 GLN B O 1
ATOM 3267 N N . CYS B 1 147 ? -4.727 -33.312 -28.312 1 86.88 147 CYS B N 1
ATOM 3268 C CA . CYS B 1 147 ? -3.539 -33.344 -29.156 1 86.88 147 CYS B CA 1
ATOM 3269 C C . CYS B 1 147 ? -3.881 -33.781 -30.562 1 86.88 147 CYS B C 1
ATOM 3271 O O . CYS B 1 147 ? -3.424 -33.188 -31.547 1 86.88 147 CYS B O 1
ATOM 3273 N N . PHE B 1 148 ? -4.691 -34.812 -30.609 1 85.81 148 PHE B N 1
ATOM 3274 C CA . PHE B 1 148 ? -5.078 -35.344 -31.906 1 85.81 148 PHE B CA 1
ATOM 3275 C C . PHE B 1 148 ? -5.867 -34.344 -32.719 1 85.81 148 PHE B C 1
ATOM 3277 O O . PHE B 1 148 ? -5.594 -34.125 -33.906 1 85.81 148 PHE B O 1
ATOM 3284 N N . LYS B 1 149 ? -6.746 -33.688 -32.156 1 83.5 149 LYS B N 1
ATOM 3285 C CA . LYS B 1 149 ? -7.59 -32.688 -32.812 1 83.5 149 LYS B CA 1
ATOM 3286 C C . LYS B 1 149 ? -6.762 -31.516 -33.312 1 83.5 149 LYS B C 1
ATOM 3288 O O . LYS B 1 149 ? -7.023 -30.953 -34.375 1 83.5 149 LYS B O 1
ATOM 3293 N N . ARG B 1 150 ? -5.719 -31.219 -32.594 1 82.31 150 ARG B N 1
ATOM 3294 C CA . ARG B 1 150 ? -4.957 -30 -32.875 1 82.31 150 ARG B CA 1
ATOM 3295 C C . ARG B 1 150 ? -3.818 -30.281 -33.844 1 82.31 150 ARG B C 1
ATOM 3297 O O . ARG B 1 150 ? -3.48 -29.453 -34.688 1 82.31 150 ARG B O 1
ATOM 3304 N N . LEU B 1 151 ? -3.139 -31.406 -33.688 1 76.75 151 LEU B N 1
ATOM 3305 C CA . LEU B 1 151 ? -1.919 -31.672 -34.438 1 76.75 151 LEU B CA 1
ATOM 3306 C C . LEU B 1 151 ? -2.207 -32.594 -35.625 1 76.75 151 LEU B C 1
ATOM 3308 O O . LEU B 1 151 ? -1.443 -32.594 -36.594 1 76.75 151 LEU B O 1
ATOM 3312 N N . SER B 1 152 ? -2.93 -33.562 -35.531 1 62 152 SER B N 1
ATOM 3313 C CA . SER B 1 152 ? -2.994 -34.594 -36.562 1 62 152 SER B CA 1
ATOM 3314 C C . SER B 1 152 ? -4.277 -34.5 -37.375 1 62 152 SER B C 1
ATOM 3316 O O . SER B 1 152 ? -4.367 -35.031 -38.469 1 62 152 SER B O 1
ATOM 3318 N N . TRP B 1 153 ? -5.203 -33.594 -36.906 1 58.97 153 TRP B N 1
ATOM 3319 C CA . TRP B 1 153 ? -6.465 -33.844 -37.594 1 58.97 153 TRP B CA 1
ATOM 3320 C C . TRP B 1 153 ? -6.48 -33.156 -38.969 1 58.97 153 TRP B C 1
ATOM 3322 O O . TRP B 1 153 ? -6.234 -31.953 -39.062 1 58.97 153 TRP B O 1
ATOM 3332 N N . ASN B 1 154 ? -5.871 -33.906 -39.938 1 54.81 154 ASN B N 1
ATOM 3333 C CA . ASN B 1 154 ? -6.332 -33.469 -41.219 1 54.81 154 ASN B CA 1
ATOM 3334 C C . ASN B 1 154 ? -7.668 -34.094 -41.594 1 54.81 154 ASN B C 1
ATOM 3336 O O . ASN B 1 154 ? -7.711 -35.25 -42.062 1 54.81 154 ASN B O 1
ATOM 3340 N N . TYR B 1 155 ? -8.664 -33.562 -41.094 1 47.81 155 TYR B N 1
ATOM 3341 C CA . TYR B 1 155 ? -10 -34.062 -41.375 1 47.81 155 TYR B CA 1
ATOM 3342 C C . TYR B 1 155 ? -10.18 -34.312 -42.875 1 47.81 155 TYR B C 1
ATOM 3344 O O . TYR B 1 155 ? -10.984 -35.156 -43.281 1 47.81 155 TYR B O 1
ATOM 3352 N N . LYS B 1 156 ? -9.516 -33.5 -43.562 1 48.59 156 LYS B N 1
ATOM 3353 C CA . LYS B 1 156 ? -9.836 -33.531 -45 1 48.59 156 LYS B CA 1
ATOM 3354 C C . LYS B 1 156 ? -9.305 -34.812 -45.656 1 48.59 156 LYS B C 1
ATOM 3356 O O . LYS B 1 156 ? -9.797 -35.219 -46.719 1 48.59 156 LYS B O 1
ATOM 3361 N N . THR B 1 157 ? -8.164 -35.188 -45.188 1 49 157 THR B N 1
ATOM 3362 C CA . THR B 1 157 ? -7.652 -36.312 -45.938 1 49 157 THR B CA 1
ATOM 3363 C C . THR B 1 157 ? -8.117 -37.625 -45.312 1 49 157 THR B C 1
ATOM 3365 O O . THR B 1 157 ? -8.367 -37.688 -44.094 1 49 157 THR B O 1
ATOM 3368 N N . ASN B 1 158 ? -9.039 -38.438 -45.906 1 46.5 158 ASN B N 1
ATOM 3369 C CA . ASN B 1 158 ? -9.43 -39.812 -45.594 1 46.5 158 ASN B CA 1
ATOM 3370 C C . ASN B 1 158 ? -8.391 -40.5 -44.719 1 46.5 158 ASN B C 1
ATOM 3372 O O . ASN B 1 158 ? -8.164 -41.688 -44.844 1 46.5 158 ASN B O 1
ATOM 3376 N N . GLN B 1 159 ? -7.547 -39.75 -44.125 1 55.03 159 GLN B N 1
ATOM 3377 C CA . GLN B 1 159 ? -6.504 -40.438 -43.344 1 55.03 159 GLN B CA 1
ATOM 3378 C C . GLN B 1 159 ? -7.062 -41.031 -42.062 1 55.03 159 GLN B C 1
ATOM 3380 O O . GLN B 1 159 ? -8.039 -40.531 -41.5 1 55.03 159 GLN B O 1
ATOM 3385 N N . PRO B 1 160 ? -6.434 -42.25 -41.688 1 59.72 160 PRO B N 1
ATOM 3386 C CA . PRO B 1 160 ? -6.871 -43 -40.5 1 59.72 160 PRO B CA 1
ATOM 3387 C C . PRO B 1 160 ? -6.891 -42.125 -39.25 1 59.72 160 PRO B C 1
ATOM 3389 O O . PRO B 1 160 ? -6.141 -41.156 -39.125 1 59.72 160 PRO B O 1
ATOM 3392 N N . PHE B 1 161 ? -7.98 -42.25 -38.625 1 74.94 161 PHE B N 1
ATOM 3393 C CA . PHE B 1 161 ? -8.188 -41.594 -37.344 1 74.94 161 PHE B CA 1
ATOM 3394 C C . PHE B 1 161 ? -7.203 -42.125 -36.312 1 74.94 161 PHE B C 1
ATOM 3396 O O . PHE B 1 161 ? -7.605 -42.812 -35.344 1 74.94 161 PHE B O 1
ATOM 3403 N N . LYS B 1 162 ? -5.875 -42.094 -36.594 1 84.88 162 LYS B N 1
ATOM 3404 C CA . LYS B 1 162 ? -4.816 -42.5 -35.688 1 84.88 162 LYS B CA 1
ATOM 3405 C C . LYS B 1 162 ? -3.549 -41.688 -35.906 1 84.88 162 LYS B C 1
ATOM 3407 O O . LYS B 1 162 ? -3.35 -41.094 -36.969 1 84.88 162 LYS B O 1
ATOM 3412 N N . PHE B 1 163 ? -2.766 -41.656 -34.906 1 88.5 163 PHE B N 1
ATOM 3413 C CA . PHE B 1 163 ? -1.426 -41.094 -35.031 1 88.5 163 PHE B CA 1
ATOM 3414 C C . PHE B 1 163 ? -0.545 -42 -35.875 1 88.5 163 PHE B C 1
ATOM 3416 O O . PHE B 1 163 ? -0.438 -43.188 -35.594 1 88.5 163 PHE B O 1
ATOM 3423 N N . GLY B 1 164 ? -0.073 -41.469 -36.906 1 85.88 164 GLY B N 1
ATOM 3424 C CA . GLY B 1 164 ? 0.893 -42.188 -37.688 1 85.88 164 GLY B CA 1
ATOM 3425 C C . GLY B 1 164 ? 2.309 -42.094 -37.156 1 85.88 164 GLY B C 1
ATOM 3426 O O . GLY B 1 164 ? 2.525 -41.594 -36.062 1 85.88 164 GLY B O 1
ATOM 3427 N N . ARG B 1 165 ? 3.225 -42.625 -37.938 1 89 165 ARG B N 1
ATOM 3428 C CA . ARG B 1 165 ? 4.633 -42.562 -37.562 1 89 165 ARG B CA 1
ATOM 3429 C C . ARG B 1 165 ? 5.133 -41.094 -37.594 1 89 165 ARG B C 1
ATOM 3431 O O . ARG B 1 165 ? 6.004 -40.75 -36.812 1 89 165 ARG B O 1
ATOM 3438 N N . ARG B 1 166 ? 4.473 -40.406 -38.5 1 91.12 166 ARG B N 1
ATOM 3439 C CA . ARG B 1 166 ? 4.832 -39 -38.656 1 91.12 166 ARG B CA 1
ATOM 3440 C C . ARG B 1 166 ? 3.586 -38.125 -38.688 1 91.12 166 ARG B C 1
ATOM 3442 O O . ARG B 1 166 ? 2.549 -38.531 -39.219 1 91.12 166 ARG B O 1
ATOM 3449 N N . ILE B 1 167 ? 3.783 -36.906 -38.094 1 89.62 167 ILE B N 1
ATOM 3450 C CA . ILE B 1 167 ? 2.689 -35.969 -38.219 1 89.62 167 ILE B CA 1
ATOM 3451 C C . ILE B 1 167 ? 3.225 -34.625 -38.75 1 89.62 167 ILE B C 1
ATOM 3453 O O . ILE B 1 167 ? 4.395 -34.281 -38.531 1 89.62 167 ILE B O 1
ATOM 3457 N N . ILE B 1 168 ? 2.354 -33.969 -39.469 1 89.62 168 ILE B N 1
ATOM 3458 C CA . ILE B 1 168 ? 2.688 -32.656 -39.969 1 89.62 168 ILE B CA 1
ATOM 3459 C C . ILE B 1 168 ? 2.266 -31.594 -38.938 1 89.62 168 ILE B C 1
ATOM 3461 O O . ILE B 1 168 ? 1.123 -31.594 -38.469 1 89.62 168 ILE B O 1
ATOM 3465 N N . VAL B 1 169 ? 3.15 -30.766 -38.531 1 91.75 169 VAL B N 1
ATOM 3466 C CA . VAL B 1 169 ? 2.879 -29.641 -37.625 1 91.75 169 VAL B CA 1
ATOM 3467 C C . VAL B 1 169 ? 2.77 -28.344 -38.438 1 91.75 169 VAL B C 1
ATOM 3469 O O . VAL B 1 169 ? 3.781 -27.781 -38.844 1 91.75 169 VAL B O 1
ATOM 3472 N N . ARG B 1 170 ? 1.618 -27.906 -38.469 1 90.31 170 ARG B N 1
ATOM 3473 C CA . ARG B 1 170 ? 1.394 -26.719 -39.312 1 90.31 170 ARG B CA 1
ATOM 3474 C C . ARG B 1 170 ? 1.719 -25.453 -38.531 1 90.31 170 ARG B C 1
ATOM 3476 O O . ARG B 1 170 ? 1.429 -25.359 -37.312 1 90.31 170 ARG B O 1
ATOM 3483 N N . TYR B 1 171 ? 2.381 -24.516 -39.188 1 92.31 171 TYR B N 1
ATOM 3484 C CA . TYR B 1 171 ? 2.66 -23.188 -38.688 1 92.31 171 TYR B CA 1
ATOM 3485 C C . TYR B 1 171 ? 3.541 -23.266 -37.438 1 92.31 171 TYR B C 1
ATOM 3487 O O . TYR B 1 171 ? 3.318 -22.531 -36.469 1 92.31 171 TYR B O 1
ATOM 3495 N N . LEU B 1 172 ? 4.367 -24.172 -37.5 1 93.75 172 LEU B N 1
ATOM 3496 C CA . LEU B 1 172 ? 5.34 -24.25 -36.406 1 93.75 172 LEU B CA 1
ATOM 3497 C C . LEU B 1 172 ? 6.121 -22.953 -36.281 1 93.75 172 LEU B C 1
ATOM 3499 O O . LEU B 1 172 ? 6.395 -22.5 -35.156 1 93.75 172 LEU B O 1
ATOM 3503 N N . LEU B 1 173 ? 6.449 -22.453 -37.406 1 93.62 173 LEU B N 1
ATOM 3504 C CA . LEU B 1 173 ? 7.086 -21.141 -37.469 1 93.62 173 LEU B CA 1
ATOM 3505 C C . LEU B 1 173 ? 6.145 -20.109 -38.094 1 93.62 173 LEU B C 1
ATOM 3507 O O . LEU B 1 173 ? 5.434 -20.406 -39.062 1 93.62 173 LEU B O 1
ATOM 3511 N N . SER B 1 174 ? 6.047 -19.031 -37.438 1 90.19 174 SER B N 1
ATOM 3512 C CA . SER B 1 174 ? 5.305 -17.891 -37.938 1 90.19 174 SER B CA 1
ATOM 3513 C C . SER B 1 174 ? 6.184 -16.656 -38.031 1 90.19 174 SER B C 1
ATOM 3515 O O . SER B 1 174 ? 6.711 -16.188 -37.031 1 90.19 174 SER B O 1
ATOM 3517 N N . SER B 1 175 ? 6.281 -16.125 -39.25 1 87.62 175 SER B N 1
ATOM 3518 C CA . SER B 1 175 ? 7.121 -14.969 -39.5 1 87.62 175 SER B CA 1
ATOM 3519 C C . SER B 1 175 ? 8.539 -15.18 -38.969 1 87.62 175 SER B C 1
ATOM 3521 O O . SER B 1 175 ? 9.102 -14.297 -38.312 1 87.62 175 SER B O 1
ATOM 3523 N N . GLY B 1 176 ? 9.023 -16.406 -39.062 1 82.69 176 GLY B N 1
ATOM 3524 C CA . GLY B 1 176 ? 10.398 -16.734 -38.75 1 82.69 176 GLY B CA 1
ATOM 3525 C C . GLY B 1 176 ? 10.602 -17.078 -37.281 1 82.69 176 GLY B C 1
ATOM 3526 O O . GLY B 1 176 ? 11.703 -17.453 -36.875 1 82.69 176 GLY B O 1
ATOM 3527 N N . SER B 1 177 ? 9.625 -16.984 -36.531 1 91.38 177 SER B N 1
ATOM 3528 C CA . SER B 1 177 ? 9.742 -17.312 -35.094 1 91.38 177 SER B CA 1
ATOM 3529 C C . SER B 1 177 ? 8.828 -18.484 -34.719 1 91.38 177 SER B C 1
ATOM 3531 O O . SER B 1 177 ? 7.801 -18.703 -35.375 1 91.38 177 SER B O 1
ATOM 3533 N N . PRO B 1 178 ? 9.266 -19.188 -33.719 1 93.38 178 PRO B N 1
ATOM 3534 C CA . PRO B 1 178 ? 8.383 -20.266 -33.312 1 93.38 178 PRO B CA 1
ATOM 3535 C C . PRO B 1 178 ? 7.008 -19.766 -32.844 1 93.38 178 PRO B C 1
ATOM 3537 O O . PRO B 1 178 ? 6.918 -18.75 -32.156 1 93.38 178 PRO B O 1
ATOM 3540 N N . ASN B 1 179 ? 6.02 -20.484 -33.312 1 92.62 179 ASN B N 1
ATOM 3541 C CA . ASN B 1 179 ? 4.641 -20.156 -32.969 1 92.62 179 ASN B CA 1
ATOM 3542 C C . ASN B 1 179 ? 4.309 -20.625 -31.547 1 92.62 179 ASN B C 1
ATOM 3544 O O . ASN B 1 179 ? 4.328 -21.828 -31.266 1 92.62 179 ASN B O 1
ATOM 3548 N N . PHE B 1 180 ? 3.926 -19.719 -30.688 1 89.25 180 PHE B N 1
ATOM 3549 C CA . PHE B 1 180 ? 3.695 -20 -29.281 1 89.25 180 PHE B CA 1
ATOM 3550 C C . PHE B 1 180 ? 2.543 -20.984 -29.109 1 89.25 180 PHE B C 1
ATOM 3552 O O . PHE B 1 180 ? 2.623 -21.922 -28.297 1 89.25 180 PHE B O 1
ATOM 3559 N N . ARG B 1 181 ? 1.533 -20.828 -29.844 1 86.88 181 ARG B N 1
ATOM 3560 C CA . ARG B 1 181 ? 0.37 -21.703 -29.75 1 86.88 181 ARG B CA 1
ATOM 3561 C C . ARG B 1 181 ? 0.734 -23.141 -30.109 1 86.88 181 ARG B C 1
ATOM 3563 O O . ARG B 1 181 ? 0.393 -24.078 -29.391 1 86.88 181 ARG B O 1
ATOM 3570 N N . VAL B 1 182 ? 1.413 -23.234 -31.188 1 89.69 182 VAL B N 1
ATOM 3571 C CA . VAL B 1 182 ? 1.757 -24.562 -31.703 1 89.69 182 VAL B CA 1
ATOM 3572 C C . VAL B 1 182 ? 2.766 -25.234 -30.781 1 89.69 182 VAL B C 1
ATOM 3574 O O . VAL B 1 182 ? 2.66 -26.438 -30.5 1 89.69 182 VAL B O 1
ATOM 3577 N N . THR B 1 183 ? 3.701 -24.484 -30.266 1 90.62 183 THR B N 1
ATOM 3578 C CA . THR B 1 183 ? 4.676 -25.062 -29.344 1 90.62 183 THR B CA 1
ATOM 3579 C C . THR B 1 183 ? 4.004 -25.469 -28.047 1 90.62 183 THR B C 1
ATOM 3581 O O . THR B 1 183 ? 4.414 -26.453 -27.406 1 90.62 183 THR B O 1
ATOM 3584 N N . ASN B 1 184 ? 2.994 -24.812 -27.734 1 86.62 184 ASN B N 1
ATOM 3585 C CA . ASN B 1 184 ? 2.217 -25.234 -26.578 1 86.62 184 ASN B CA 1
ATOM 3586 C C . ASN B 1 184 ? 1.504 -26.562 -26.828 1 86.62 184 ASN B C 1
ATOM 3588 O O . ASN B 1 184 ? 1.396 -27.391 -25.922 1 86.62 184 ASN B O 1
ATOM 3592 N N . GLU B 1 185 ? 0.998 -26.734 -28 1 87.94 185 GLU B N 1
ATOM 3593 C CA . GLU B 1 185 ? 0.37 -28 -28.359 1 87.94 185 GLU B CA 1
ATOM 3594 C C . GLU B 1 185 ? 1.381 -29.141 -28.344 1 87.94 185 GLU B C 1
ATOM 3596 O O . GLU B 1 185 ? 1.059 -30.25 -27.938 1 87.94 185 GLU B O 1
ATOM 3601 N N . LEU B 1 186 ? 2.529 -28.781 -28.75 1 90.62 186 LEU B N 1
ATOM 3602 C CA . LEU B 1 186 ? 3.592 -29.781 -28.703 1 90.62 186 LEU B CA 1
ATOM 3603 C C . LEU B 1 186 ? 3.957 -30.125 -27.266 1 90.62 186 LEU B C 1
ATOM 3605 O O . LEU B 1 186 ? 4.262 -31.281 -26.969 1 90.62 186 LEU B O 1
ATOM 3609 N N . ASP B 1 187 ? 3.932 -29.156 -26.484 1 89.44 187 ASP B N 1
ATOM 3610 C CA . ASP B 1 187 ? 4.18 -29.422 -25.062 1 89.44 187 ASP B CA 1
ATOM 3611 C C . ASP B 1 187 ? 3.123 -30.359 -24.484 1 89.44 187 ASP B C 1
ATOM 3613 O O . ASP B 1 187 ? 3.43 -31.203 -23.641 1 89.44 187 ASP B O 1
ATOM 3617 N N . ASP B 1 188 ? 1.9 -30.172 -24.953 1 87.56 188 ASP B N 1
ATOM 3618 C CA . ASP B 1 188 ? 0.841 -31.094 -24.531 1 87.56 188 ASP B CA 1
ATOM 3619 C C . ASP B 1 188 ? 1.149 -32.531 -24.953 1 87.56 188 ASP B C 1
ATOM 3621 O O . ASP B 1 188 ? 0.938 -33.469 -24.188 1 87.56 188 ASP B O 1
ATOM 3625 N N . LEU B 1 189 ? 1.612 -32.625 -26.125 1 90.56 189 LEU B N 1
ATOM 3626 C CA . LEU B 1 189 ? 1.985 -33.938 -26.641 1 90.56 189 LEU B CA 1
ATOM 3627 C C . LEU B 1 189 ? 3.123 -34.531 -25.828 1 90.56 189 LEU B C 1
ATOM 3629 O O . LEU B 1 189 ? 3.076 -35.719 -25.469 1 90.56 189 LEU B O 1
ATOM 3633 N N . ILE B 1 190 ? 4.121 -33.719 -25.516 1 90.56 190 ILE B N 1
ATOM 3634 C CA . ILE B 1 190 ? 5.258 -34.156 -24.719 1 90.56 190 ILE B CA 1
ATOM 3635 C C . ILE B 1 190 ? 4.77 -34.625 -23.344 1 90.56 190 ILE B C 1
ATOM 3637 O O . ILE B 1 190 ? 5.203 -35.688 -22.859 1 90.56 190 ILE B O 1
ATOM 3641 N N . ARG B 1 191 ? 3.893 -33.938 -22.812 1 88.94 191 ARG B N 1
ATOM 3642 C CA . ARG B 1 191 ? 3.348 -34.312 -21.5 1 88.94 191 ARG B CA 1
ATOM 3643 C C . ARG B 1 191 ? 2.641 -35.656 -21.562 1 88.94 191 ARG B C 1
ATOM 3645 O O . ARG B 1 191 ? 2.818 -36.469 -20.672 1 88.94 191 ARG B O 1
ATOM 3652 N N . VAL B 1 192 ? 1.818 -35.875 -22.578 1 90.88 192 VAL B N 1
ATOM 3653 C CA . VAL B 1 192 ? 1.115 -37.125 -22.75 1 90.88 192 VAL B CA 1
ATOM 3654 C C . VAL B 1 192 ? 2.123 -38.281 -22.828 1 90.88 192 VAL B C 1
ATOM 3656 O O . VAL B 1 192 ? 1.953 -39.312 -22.172 1 90.88 192 VAL B O 1
ATOM 3659 N N . PHE B 1 193 ? 3.146 -38.062 -23.547 1 92.62 193 PHE B N 1
ATOM 3660 C CA . PHE B 1 193 ? 4.176 -39.094 -23.672 1 92.62 193 PHE B CA 1
ATOM 3661 C C . PHE B 1 193 ? 4.848 -39.344 -22.328 1 92.62 193 PHE B C 1
ATOM 3663 O O . PHE B 1 193 ? 5.117 -40.5 -21.984 1 92.62 193 PHE B O 1
ATOM 3670 N N . CYS B 1 194 ? 5.133 -38.344 -21.609 1 89.94 194 CYS B N 1
ATOM 3671 C CA . CYS B 1 194 ? 5.762 -38.5 -20.297 1 89.94 194 CYS B CA 1
ATOM 3672 C C . CYS B 1 194 ? 4.891 -39.344 -19.359 1 89.94 194 CYS B C 1
ATOM 3674 O O . CYS B 1 194 ? 5.387 -40.219 -18.672 1 89.94 194 CYS B O 1
ATOM 3676 N N . ILE B 1 195 ? 3.609 -39.031 -19.375 1 87.75 195 ILE B N 1
ATOM 3677 C CA . ILE B 1 195 ? 2.666 -39.719 -18.516 1 87.75 195 ILE B CA 1
ATOM 3678 C C . ILE B 1 195 ? 2.611 -41.219 -18.906 1 87.75 195 ILE B C 1
ATOM 3680 O O . ILE B 1 195 ? 2.711 -42.094 -18.062 1 87.75 195 ILE B O 1
ATOM 3684 N N . LEU B 1 196 ? 2.508 -41.469 -20.188 1 91.94 196 LEU B N 1
ATOM 3685 C CA . LEU B 1 196 ? 2.424 -42.844 -20.688 1 91.94 196 LEU B CA 1
ATOM 3686 C C . LEU B 1 196 ? 3.719 -43.594 -20.422 1 91.94 196 LEU B C 1
ATOM 3688 O O . LEU B 1 196 ? 3.701 -44.812 -20.203 1 91.94 196 LEU B O 1
ATOM 3692 N N . ASP B 1 197 ? 4.77 -42.812 -20.422 1 91.5 197 ASP B N 1
ATOM 3693 C CA . ASP B 1 197 ? 6.086 -43.375 -20.219 1 91.5 197 ASP B CA 1
ATOM 3694 C C . ASP B 1 197 ? 6.418 -43.469 -18.719 1 91.5 197 ASP B C 1
ATOM 3696 O O . ASP B 1 197 ? 7.465 -44 -18.344 1 91.5 197 ASP B O 1
ATOM 3700 N N . GLY B 1 198 ? 5.586 -42.969 -17.891 1 84.94 198 GLY B N 1
ATOM 3701 C CA . GLY B 1 198 ? 5.82 -43 -16.469 1 84.94 198 GLY B CA 1
ATOM 3702 C C . GLY B 1 198 ? 6.977 -42.094 -16.031 1 84.94 198 GLY B C 1
ATOM 3703 O O . GLY B 1 198 ? 7.707 -42.438 -15.102 1 84.94 198 GLY B O 1
ATOM 3704 N N . LYS B 1 199 ? 7.262 -41.125 -16.828 1 82.5 199 LYS B N 1
ATOM 3705 C CA . LYS B 1 199 ? 8.344 -40.188 -16.547 1 82.5 199 LYS B CA 1
ATOM 3706 C C . LYS B 1 199 ? 7.801 -38.812 -16.125 1 82.5 199 LYS B C 1
ATOM 3708 O O . LYS B 1 199 ? 6.691 -38.438 -16.516 1 82.5 199 LYS B O 1
ATOM 3713 N N . PRO B 1 200 ? 8.578 -38.188 -15.305 1 76.25 200 PRO B N 1
ATOM 3714 C CA . PRO B 1 200 ? 8.148 -36.844 -14.93 1 76.25 200 PRO B CA 1
ATOM 3715 C C . PRO B 1 200 ? 8.203 -35.844 -16.094 1 76.25 200 PRO B C 1
ATOM 3717 O O . PRO B 1 200 ? 9 -36.031 -17.016 1 76.25 200 PRO B O 1
ATOM 3720 N N . GLU B 1 201 ? 7.266 -34.938 -16 1 75.56 201 GLU B N 1
ATOM 3721 C CA . GLU B 1 201 ? 7.289 -33.906 -17.016 1 75.56 201 GLU B CA 1
ATOM 3722 C C . GLU B 1 201 ? 8.555 -33.062 -16.906 1 75.56 201 GLU B C 1
ATOM 3724 O O . GLU B 1 201 ? 9.008 -32.75 -15.812 1 75.56 201 GLU B O 1
ATOM 3729 N N . PRO B 1 202 ? 9.164 -32.812 -18.047 1 67.62 202 PRO B N 1
ATOM 3730 C CA . PRO B 1 202 ? 10.328 -31.938 -18 1 67.62 202 PRO B CA 1
ATOM 3731 C C . PRO B 1 202 ? 9.984 -30.531 -17.531 1 67.62 202 PRO B C 1
ATOM 3733 O O . PRO B 1 202 ? 8.812 -30.141 -17.531 1 67.62 202 PRO B O 1
ATOM 3736 N N . ASP B 1 203 ? 11.055 -29.875 -17.031 1 65.19 203 ASP B N 1
ATOM 3737 C CA . ASP B 1 203 ? 10.922 -28.469 -16.641 1 65.19 203 ASP B CA 1
ATOM 3738 C C . ASP B 1 203 ? 10.344 -27.641 -17.781 1 65.19 203 ASP B C 1
ATOM 3740 O O . ASP B 1 203 ? 10.703 -27.844 -18.953 1 65.19 203 ASP B O 1
ATOM 3744 N N . HIS B 1 204 ? 9.391 -26.844 -17.516 1 60.06 204 HIS B N 1
ATOM 3745 C CA . HIS B 1 204 ? 8.703 -26.016 -18.5 1 60.06 204 HIS B CA 1
ATOM 3746 C C . HIS B 1 204 ? 9.703 -25.203 -19.312 1 60.06 204 HIS B C 1
ATOM 3748 O O . HIS B 1 204 ? 9.406 -24.797 -20.453 1 60.06 204 HIS B O 1
ATOM 3754 N N . ARG B 1 205 ? 10.898 -25 -18.797 1 58.69 205 ARG B N 1
ATOM 3755 C CA . ARG B 1 205 ? 11.938 -24.219 -19.469 1 58.69 205 ARG B CA 1
ATOM 3756 C C . ARG B 1 205 ? 12.516 -24.984 -20.656 1 58.69 205 ARG B C 1
ATOM 3758 O O . ARG B 1 205 ? 13.148 -24.406 -21.531 1 58.69 205 ARG B O 1
ATOM 3765 N N . THR B 1 206 ? 12.148 -26.078 -20.672 1 67 206 THR B N 1
ATOM 3766 C CA . THR B 1 206 ? 12.703 -26.938 -21.719 1 67 206 THR B CA 1
ATOM 3767 C C . THR B 1 206 ? 11.602 -27.453 -22.625 1 67 206 THR B C 1
ATOM 3769 O O . THR B 1 206 ? 11.695 -28.562 -23.172 1 67 206 THR B O 1
ATOM 3772 N N . GLY B 1 207 ? 10.68 -26.578 -22.812 1 84.31 207 GLY B N 1
ATOM 3773 C CA . GLY B 1 207 ? 9.547 -26.969 -23.641 1 84.31 207 GLY B CA 1
ATOM 3774 C C . GLY B 1 207 ? 9.836 -26.922 -25.125 1 84.31 207 GLY B C 1
ATOM 3775 O O . GLY B 1 207 ? 10.992 -26.766 -25.531 1 84.31 207 GLY B O 1
ATOM 3776 N N . ALA B 1 208 ? 8.883 -27.203 -25.906 1 89.81 208 ALA B N 1
ATOM 3777 C CA . ALA B 1 208 ? 8.984 -27.266 -27.359 1 89.81 208 ALA B CA 1
ATOM 3778 C C . ALA B 1 208 ? 9.445 -25.938 -27.938 1 89.81 208 ALA B C 1
ATOM 3780 O O . ALA B 1 208 ? 10.203 -25.906 -28.906 1 89.81 208 ALA B O 1
ATOM 3781 N N . TYR B 1 209 ? 9.031 -24.859 -27.25 1 90.38 209 TYR B N 1
ATOM 3782 C CA . TYR B 1 209 ? 9.445 -23.547 -27.734 1 90.38 209 TYR B CA 1
ATOM 3783 C C . TYR B 1 209 ? 10.961 -23.406 -27.672 1 90.38 209 TYR B C 1
ATOM 3785 O O . TYR B 1 209 ? 11.594 -23 -28.656 1 90.38 209 TYR B O 1
ATOM 3793 N N . SER B 1 210 ? 11.523 -23.672 -26.531 1 91.12 210 SER B N 1
ATOM 3794 C CA . SER B 1 210 ? 12.969 -23.578 -26.344 1 91.12 210 SER B CA 1
ATOM 3795 C C . SER B 1 210 ? 13.703 -24.531 -27.281 1 91.12 210 SER B C 1
ATOM 3797 O O . SER B 1 210 ? 14.758 -24.188 -27.812 1 91.12 210 SER B O 1
ATOM 3799 N N . LEU B 1 211 ? 13.195 -25.641 -27.438 1 92 211 LEU B N 1
ATOM 3800 C CA . LEU B 1 211 ? 13.797 -26.641 -28.312 1 92 211 LEU B CA 1
ATOM 3801 C C . LEU B 1 211 ? 13.953 -26.094 -29.734 1 92 211 LEU B C 1
ATOM 3803 O O . LEU B 1 211 ? 15.031 -26.172 -30.312 1 92 211 LEU B O 1
ATOM 3807 N N . VAL B 1 212 ? 12.898 -25.469 -30.266 1 93.94 212 VAL B N 1
ATOM 3808 C CA . VAL B 1 212 ? 12.906 -24.953 -31.625 1 93.94 212 VAL B CA 1
ATOM 3809 C C . VAL B 1 212 ? 13.758 -23.688 -31.703 1 93.94 212 VAL B C 1
ATOM 3811 O O . VAL B 1 212 ? 14.594 -23.531 -32.594 1 93.94 212 VAL B O 1
ATOM 3814 N N . SER B 1 213 ? 13.57 -22.844 -30.75 1 92.88 213 SER B N 1
ATOM 3815 C CA . SER B 1 213 ? 14.266 -21.562 -30.719 1 92.88 213 SER B CA 1
ATOM 3816 C C . SER B 1 213 ? 15.773 -21.75 -30.625 1 92.88 213 SER B C 1
ATOM 3818 O O . SER B 1 213 ? 16.531 -21.141 -31.375 1 92.88 213 SER B O 1
ATOM 3820 N N . ASP B 1 214 ? 16.188 -22.578 -29.703 1 92 214 ASP B N 1
ATOM 3821 C CA . ASP B 1 214 ? 17.609 -22.828 -29.5 1 92 214 ASP B CA 1
ATOM 3822 C C . ASP B 1 214 ? 18.234 -23.453 -30.75 1 92 214 ASP B C 1
ATOM 3824 O O . ASP B 1 214 ? 19.375 -23.125 -31.109 1 92 214 ASP B O 1
ATOM 3828 N N . THR B 1 215 ? 17.578 -24.359 -31.328 1 92.62 215 THR B N 1
ATOM 3829 C CA . THR B 1 215 ? 18.062 -25.031 -32.531 1 92.62 215 THR B CA 1
ATOM 3830 C C . THR B 1 215 ? 18.219 -24.047 -33.688 1 92.62 215 THR B C 1
ATOM 3832 O O . THR B 1 215 ? 19.188 -24.094 -34.438 1 92.62 215 THR B O 1
ATOM 3835 N N . ARG B 1 216 ? 17.312 -23.125 -33.75 1 91.06 216 ARG B N 1
ATOM 3836 C CA . ARG B 1 216 ? 17.344 -22.125 -34.812 1 91.06 216 ARG B CA 1
ATOM 3837 C C . ARG B 1 216 ? 18.5 -21.156 -34.594 1 91.06 216 ARG B C 1
ATOM 3839 O O . ARG B 1 216 ? 19.062 -20.656 -35.594 1 91.06 216 ARG B O 1
ATOM 3846 N N . GLN B 1 217 ? 18.766 -20.953 -33.406 1 91.38 217 GLN B N 1
ATOM 3847 C CA . GLN B 1 217 ? 19.859 -20.031 -33.094 1 91.38 217 GLN B CA 1
ATOM 3848 C C . GLN B 1 217 ? 21.188 -20.547 -33.625 1 91.38 217 GLN B C 1
ATOM 3850 O O . GLN B 1 217 ? 22.078 -19.766 -34 1 91.38 217 GLN B O 1
ATOM 3855 N N . VAL B 1 218 ? 21.359 -21.781 -33.625 1 92.56 218 VAL B N 1
ATOM 3856 C CA . VAL B 1 218 ? 22.578 -22.375 -34.156 1 92.56 218 VAL B CA 1
ATOM 3857 C C . VAL B 1 218 ? 22.406 -22.734 -35.625 1 92.56 218 VAL B C 1
ATOM 3859 O O . VAL B 1 218 ? 23.172 -23.547 -36.156 1 92.56 218 VAL B O 1
ATOM 3862 N N . ARG B 1 219 ? 21.375 -22.297 -36.312 1 91 219 ARG B N 1
ATOM 3863 C CA . ARG B 1 219 ? 21.109 -22.375 -37.719 1 91 219 ARG B CA 1
ATOM 3864 C C . ARG B 1 219 ? 20.828 -23.812 -38.156 1 91 219 ARG B C 1
ATOM 3866 O O . ARG B 1 219 ? 21.266 -24.234 -39.219 1 91 219 ARG B O 1
ATOM 3873 N N . ARG B 1 220 ? 20.188 -24.469 -37.312 1 93.25 220 ARG B N 1
ATOM 3874 C CA . ARG B 1 220 ? 19.688 -25.797 -37.656 1 93.25 220 ARG B CA 1
ATOM 3875 C C . ARG B 1 220 ? 18.188 -25.781 -37.906 1 93.25 220 ARG B C 1
ATOM 3877 O O . ARG B 1 220 ? 17.484 -24.859 -37.469 1 93.25 220 ARG B O 1
ATOM 3884 N N . THR B 1 221 ? 17.797 -26.797 -38.688 1 94.44 221 THR B N 1
ATOM 3885 C CA . THR B 1 221 ? 16.375 -26.828 -39.031 1 94.44 221 THR B CA 1
ATOM 3886 C C . THR B 1 221 ? 15.711 -28.078 -38.469 1 94.44 221 THR B C 1
ATOM 3888 O O . THR B 1 221 ? 14.586 -28.422 -38.844 1 94.44 221 THR B O 1
ATOM 3891 N N . GLU B 1 222 ? 16.469 -28.844 -37.688 1 95.94 222 GLU B N 1
ATOM 3892 C CA . GLU B 1 222 ? 15.914 -30.031 -37.062 1 95.94 222 GLU B CA 1
ATOM 3893 C C . GLU B 1 222 ? 16.375 -30.156 -35.625 1 95.94 222 GLU B C 1
ATOM 3895 O O . GLU B 1 222 ? 17.5 -29.75 -35.281 1 95.94 222 GLU B O 1
ATOM 3900 N N . ALA B 1 223 ? 15.539 -30.688 -34.812 1 95.19 223 ALA B N 1
ATOM 3901 C CA . ALA B 1 223 ? 15.812 -30.844 -33.375 1 95.19 223 ALA B CA 1
ATOM 3902 C C . ALA B 1 223 ? 15.453 -32.25 -32.906 1 95.19 223 ALA B C 1
ATOM 3904 O O . ALA B 1 223 ? 14.5 -32.844 -33.406 1 95.19 223 ALA B O 1
ATOM 3905 N N . GLU B 1 224 ? 16.281 -32.719 -31.969 1 93.69 224 GLU B N 1
ATOM 3906 C CA . GLU B 1 224 ? 16.062 -34.031 -31.391 1 93.69 224 GLU B CA 1
ATOM 3907 C C . GLU B 1 224 ? 15.453 -33.938 -30 1 93.69 224 GLU B C 1
ATOM 3909 O O . GLU B 1 224 ? 15.883 -33.094 -29.188 1 93.69 224 GLU B O 1
ATOM 3914 N N . HIS B 1 225 ? 14.438 -34.656 -29.812 1 93.19 225 HIS B N 1
ATOM 3915 C CA . HIS B 1 225 ? 13.828 -34.875 -28.5 1 93.19 225 HIS B CA 1
ATOM 3916 C C . HIS B 1 225 ? 13.781 -36.344 -28.141 1 93.19 225 HIS B C 1
ATOM 3918 O O . HIS B 1 225 ? 13.898 -37.219 -29.016 1 93.19 225 HIS B O 1
ATOM 3924 N N . ASP B 1 226 ? 13.633 -36.688 -26.938 1 92 226 ASP B N 1
ATOM 3925 C CA . ASP B 1 226 ? 13.617 -38.062 -26.484 1 92 226 ASP B CA 1
ATOM 3926 C C . ASP B 1 226 ? 12.469 -38.844 -27.141 1 92 226 ASP B C 1
ATOM 3928 O O . ASP B 1 226 ? 12.602 -40.031 -27.438 1 92 226 ASP B O 1
ATOM 3932 N N . TYR B 1 227 ? 11.383 -38.094 -27.438 1 95 227 TYR B N 1
ATOM 3933 C CA . TYR B 1 227 ? 10.18 -38.781 -27.891 1 95 227 TYR B CA 1
ATOM 3934 C C . TYR B 1 227 ? 9.977 -38.594 -29.391 1 95 227 TYR B C 1
ATOM 3936 O O . TYR B 1 227 ? 9.203 -39.312 -30.016 1 95 227 TYR B O 1
ATOM 3944 N N . PHE B 1 228 ? 10.594 -37.562 -29.953 1 95.19 228 PHE B N 1
ATOM 3945 C CA . PHE B 1 228 ? 10.352 -37.344 -31.375 1 95.19 228 PHE B CA 1
ATOM 3946 C C . PHE B 1 228 ? 11.508 -36.562 -32 1 95.19 228 PHE B C 1
ATOM 3948 O O . PHE B 1 228 ? 12.352 -36.031 -31.281 1 95.19 228 PHE B O 1
ATOM 3955 N N . HIS B 1 229 ? 11.586 -36.719 -33.312 1 96.75 229 HIS B N 1
ATOM 3956 C CA . HIS B 1 229 ? 12.414 -35.875 -34.156 1 96.75 229 HIS B CA 1
ATOM 3957 C C . HIS B 1 229 ? 11.586 -34.812 -34.875 1 96.75 229 HIS B C 1
ATOM 3959 O O . HIS B 1 229 ? 10.539 -35.094 -35.438 1 96.75 229 HIS B O 1
ATOM 3965 N N . LEU B 1 230 ? 12.016 -33.5 -34.719 1 96.12 230 LEU B N 1
ATOM 3966 C CA . LEU B 1 230 ? 11.273 -32.375 -35.281 1 96.12 230 LEU B CA 1
ATOM 3967 C C . LEU B 1 230 ? 12.109 -31.672 -36.344 1 96.12 230 LEU B C 1
ATOM 3969 O O . LEU B 1 230 ? 13.234 -31.25 -36.062 1 96.12 230 LEU B O 1
ATOM 3973 N N . ARG B 1 231 ? 11.578 -31.625 -37.531 1 96.38 231 ARG B N 1
ATOM 3974 C CA . ARG B 1 231 ? 12.203 -30.891 -38.625 1 96.38 231 ARG B CA 1
ATOM 3975 C C . ARG B 1 231 ? 11.25 -29.844 -39.188 1 96.38 231 ARG B C 1
ATOM 3977 O O . ARG B 1 231 ? 10.055 -30.109 -39.344 1 96.38 231 ARG B O 1
ATOM 3984 N N . TRP B 1 232 ? 11.766 -28.656 -39.406 1 95.12 232 TRP B N 1
ATOM 3985 C CA . TRP B 1 232 ? 10.883 -27.641 -39.969 1 95.12 232 TRP B CA 1
ATOM 3986 C C . TRP B 1 232 ? 11.438 -27.109 -41.281 1 95.12 232 TRP B C 1
ATOM 3988 O O . TRP B 1 232 ? 12.625 -27.266 -41.562 1 95.12 232 TRP B O 1
ATOM 3998 N N . PHE B 1 233 ? 10.555 -26.5 -42.062 1 94.19 233 PHE B N 1
ATOM 3999 C CA . PHE B 1 233 ? 10.852 -26.125 -43.438 1 94.19 233 PHE B CA 1
ATOM 4000 C C . PHE B 1 233 ? 10.625 -24.625 -43.656 1 94.19 233 PHE B C 1
ATOM 4002 O O . PHE B 1 233 ? 10.18 -23.938 -42.75 1 94.19 233 PHE B O 1
ATOM 4009 N N . LYS B 1 234 ? 10.953 -24.188 -44.75 1 92.12 234 LYS B N 1
ATOM 4010 C CA . LYS B 1 234 ? 10.891 -22.766 -45.094 1 92.12 234 LYS B CA 1
ATOM 4011 C C . LYS B 1 234 ? 9.453 -22.266 -45.062 1 92.12 234 LYS B C 1
ATOM 4013 O O . LYS B 1 234 ? 9.211 -21.094 -44.75 1 92.12 234 LYS B O 1
ATOM 4018 N N . ASN B 1 235 ? 8.531 -23.156 -45.312 1 92.25 235 ASN B N 1
ATOM 4019 C CA . ASN B 1 235 ? 7.133 -22.75 -45.375 1 92.25 235 ASN B CA 1
ATOM 4020 C C . ASN B 1 235 ? 6.555 -22.562 -43.969 1 92.25 235 ASN B C 1
ATOM 4022 O O . ASN B 1 235 ? 5.379 -22.234 -43.812 1 92.25 235 ASN B O 1
ATOM 4026 N N . GLY B 1 236 ? 7.359 -22.875 -42.938 1 93.12 236 GLY B N 1
ATOM 4027 C CA . GLY B 1 236 ? 6.93 -22.656 -41.562 1 93.12 236 GLY B CA 1
ATOM 4028 C C . GLY B 1 236 ? 6.344 -23.906 -40.938 1 93.12 236 GLY B C 1
ATOM 4029 O O . GLY B 1 236 ? 6.094 -23.922 -39.719 1 93.12 236 GLY B O 1
ATOM 4030 N N . ASN B 1 237 ? 6.109 -24.938 -41.781 1 93.19 237 ASN B N 1
ATOM 4031 C CA . ASN B 1 237 ? 5.586 -26.203 -41.281 1 93.19 237 ASN B CA 1
ATOM 4032 C C . ASN B 1 237 ? 6.707 -27.125 -40.812 1 93.19 237 ASN B C 1
ATOM 4034 O O . ASN B 1 237 ? 7.879 -26.891 -41.094 1 93.19 237 ASN B O 1
ATOM 4038 N N . GLY B 1 238 ? 6.316 -28.047 -39.969 1 93.31 238 GLY B N 1
ATOM 4039 C CA . GLY B 1 238 ? 7.289 -29.016 -39.5 1 93.31 238 GLY B CA 1
ATOM 4040 C C . GLY B 1 238 ? 6.797 -30.438 -39.562 1 93.31 238 GLY B C 1
ATOM 4041 O O . GLY B 1 238 ? 5.594 -30.688 -39.719 1 93.31 238 GLY B O 1
ATOM 4042 N N . HIS B 1 239 ? 7.742 -31.328 -39.688 1 93.44 239 HIS B N 1
ATOM 4043 C CA . HIS B 1 239 ? 7.473 -32.75 -39.594 1 93.44 239 HIS B CA 1
ATOM 4044 C C . HIS B 1 239 ? 7.953 -33.344 -38.25 1 93.44 239 HIS B C 1
ATOM 4046 O O . HIS B 1 239 ? 9.109 -33.156 -37.875 1 93.44 239 HIS B O 1
ATOM 4052 N N . LEU B 1 240 ? 7.012 -33.969 -37.594 1 95.19 240 LEU B N 1
ATOM 4053 C CA . LEU B 1 240 ? 7.348 -34.625 -36.344 1 95.19 240 LEU B CA 1
ATOM 4054 C C . LEU B 1 240 ? 7.32 -36.125 -36.5 1 95.19 240 LEU B C 1
ATOM 4056 O O . LEU B 1 240 ? 6.293 -36.719 -36.875 1 95.19 240 LEU B O 1
ATOM 4060 N N . THR B 1 241 ? 8.477 -36.75 -36.281 1 95.19 241 THR B N 1
ATOM 4061 C CA . THR B 1 241 ? 8.578 -38.188 -36.375 1 95.19 241 THR B CA 1
ATOM 4062 C C . THR B 1 241 ? 8.742 -38.781 -34.969 1 95.19 241 THR B C 1
ATOM 4064 O O . THR B 1 241 ? 9.695 -38.469 -34.25 1 95.19 241 THR B O 1
ATOM 4067 N N . PHE B 1 242 ? 7.82 -39.688 -34.719 1 96.06 242 PHE B N 1
ATOM 4068 C CA . PHE B 1 242 ? 7.832 -40.281 -33.375 1 96.06 242 PHE B CA 1
ATOM 4069 C C . PHE B 1 242 ? 8.961 -41.312 -33.25 1 96.06 242 PHE B C 1
ATOM 4071 O O . PHE B 1 242 ? 9.227 -42.062 -34.188 1 96.06 242 PHE B O 1
ATOM 4078 N N . LYS B 1 243 ? 9.602 -41.312 -32.094 1 96.31 243 LYS B N 1
ATOM 4079 C CA . LYS B 1 243 ? 10.68 -42.25 -31.812 1 96.31 243 LYS B CA 1
ATOM 4080 C C . LYS B 1 243 ? 10.18 -43.438 -31 1 96.31 243 LYS B C 1
ATOM 4082 O O . LYS B 1 243 ? 10.773 -44.531 -31.047 1 96.31 243 LYS B O 1
ATOM 4087 N N . ARG B 1 244 ? 9.148 -43.219 -30.266 1 96.12 244 ARG B N 1
ATOM 4088 C CA . ARG B 1 244 ? 8.602 -44.25 -29.375 1 96.12 244 ARG B CA 1
ATOM 4089 C C . ARG B 1 244 ? 7.262 -44.75 -29.906 1 96.12 244 ARG B C 1
ATOM 4091 O O . ARG B 1 244 ? 6.207 -44.312 -29.453 1 96.12 244 ARG B O 1
ATOM 4098 N N . ALA B 1 245 ? 7.332 -45.844 -30.688 1 94.44 245 ALA B N 1
ATOM 4099 C CA . ALA B 1 245 ? 6.148 -46.406 -31.344 1 94.44 245 ALA B CA 1
ATOM 4100 C C . ALA B 1 245 ? 5.195 -47 -30.328 1 94.44 245 ALA B C 1
ATOM 4102 O O . ALA B 1 245 ? 3.975 -47 -30.516 1 94.44 245 ALA B O 1
ATOM 4103 N N . ASP B 1 246 ? 5.781 -47.531 -29.281 1 95.75 246 ASP B N 1
ATOM 4104 C CA . ASP B 1 246 ? 4.961 -48.156 -28.234 1 95.75 246 ASP B CA 1
ATOM 4105 C C . ASP B 1 246 ? 4.027 -47.125 -27.594 1 95.75 246 ASP B C 1
ATOM 4107 O O . ASP B 1 246 ? 2.863 -47.406 -27.328 1 95.75 246 ASP B O 1
ATOM 4111 N N . LEU B 1 247 ? 4.492 -45.906 -27.422 1 96.31 247 LEU B N 1
ATOM 4112 C CA . LEU B 1 247 ? 3.676 -44.844 -26.828 1 96.31 247 LEU B CA 1
ATOM 4113 C C . LEU B 1 247 ? 2.633 -44.344 -27.828 1 96.31 247 LEU B C 1
ATOM 4115 O O . LEU B 1 247 ? 1.509 -44.031 -27.438 1 96.31 247 LEU B O 1
ATOM 4119 N N . VAL B 1 248 ? 2.979 -44.344 -29.062 1 94.44 248 VAL B N 1
ATOM 4120 C CA . VAL B 1 248 ? 2.031 -43.969 -30.109 1 94.44 248 VAL B CA 1
ATOM 4121 C C . VAL B 1 248 ? 0.884 -44.969 -30.156 1 94.44 248 VAL B C 1
ATOM 4123 O O . VAL B 1 248 ? -0.282 -44.594 -30.281 1 94.44 248 VAL B O 1
ATOM 4126 N N . ASP B 1 249 ? 1.216 -46.219 -30 1 94.56 249 ASP B N 1
ATOM 4127 C CA . ASP B 1 249 ? 0.199 -47.281 -29.984 1 94.56 249 ASP B CA 1
ATOM 4128 C C . ASP B 1 249 ? -0.77 -47.062 -28.812 1 94.56 249 ASP B C 1
ATOM 4130 O O . ASP B 1 249 ? -1.979 -47.25 -28.969 1 94.56 249 ASP B O 1
ATOM 4134 N N . GLN B 1 250 ? -0.227 -46.688 -27.766 1 95.44 250 GLN B N 1
ATOM 4135 C CA . GLN B 1 250 ? -1.064 -46.438 -26.594 1 95.44 250 GLN B CA 1
ATOM 4136 C C . GLN B 1 250 ? -2.008 -45.25 -26.844 1 95.44 250 GLN B C 1
ATOM 4138 O O . GLN B 1 250 ? -3.184 -45.312 -26.469 1 95.44 250 GLN B O 1
ATOM 4143 N N . MET B 1 251 ? -1.496 -44.25 -27.469 1 94.19 251 MET B N 1
ATOM 4144 C CA . MET B 1 251 ? -2.348 -43.094 -27.812 1 94.19 251 MET B CA 1
ATOM 4145 C C . MET B 1 251 ? -3.469 -43.531 -28.75 1 94.19 251 MET B C 1
ATOM 4147 O O . MET B 1 251 ? -4.621 -43.125 -28.578 1 94.19 251 MET B O 1
ATOM 4151 N N . ASN B 1 252 ? -3.074 -44.312 -29.656 1 91.25 252 ASN B N 1
ATOM 4152 C CA . ASN B 1 252 ? -4.059 -44.75 -30.641 1 91.25 252 ASN B CA 1
ATOM 4153 C C . ASN B 1 252 ? -5.105 -45.656 -30.016 1 91.25 252 ASN B C 1
ATOM 4155 O O . ASN B 1 252 ? -6.266 -45.656 -30.422 1 91.25 252 ASN B O 1
ATOM 4159 N N . LEU B 1 253 ? -4.699 -46.438 -29.047 1 92.88 253 LEU B N 1
ATOM 4160 C CA . LEU B 1 253 ? -5.664 -47.25 -28.297 1 92.88 253 LEU B CA 1
ATOM 4161 C C . LEU B 1 253 ? -6.684 -46.344 -27.594 1 92.88 253 LEU B C 1
ATOM 4163 O O . LEU B 1 253 ? -7.875 -46.688 -27.562 1 92.88 253 LEU B O 1
ATOM 4167 N N . ILE B 1 254 ? -6.199 -45.281 -27.078 1 92.75 254 ILE B N 1
ATOM 4168 C CA . ILE B 1 254 ? -7.074 -44.312 -26.406 1 92.75 254 ILE B CA 1
ATOM 4169 C C . ILE B 1 254 ? -8.039 -43.688 -27.422 1 92.75 254 ILE B C 1
ATOM 4171 O O . ILE B 1 254 ? -9.234 -43.562 -27.156 1 92.75 254 ILE B O 1
ATOM 4175 N N . LEU B 1 255 ? -7.551 -43.344 -28.594 1 89.31 255 LEU B N 1
ATOM 4176 C CA . LEU B 1 255 ? -8.391 -42.781 -29.641 1 89.31 255 LEU B CA 1
ATOM 4177 C C . LEU B 1 255 ? -9.469 -43.781 -30.062 1 89.31 255 LEU B C 1
ATOM 4179 O O . LEU B 1 255 ? -10.625 -43.406 -30.25 1 89.31 255 LEU B O 1
ATOM 4183 N N . ALA B 1 256 ? -9.07 -45 -30.141 1 88.75 256 ALA B N 1
ATOM 4184 C CA . ALA B 1 256 ? -9.984 -46.062 -30.547 1 88.75 256 ALA B CA 1
ATOM 4185 C C . ALA B 1 256 ? -11.102 -46.25 -29.516 1 88.75 256 ALA B C 1
ATOM 4187 O O . ALA B 1 256 ? -12.242 -46.562 -29.891 1 88.75 256 ALA B O 1
ATOM 4188 N N . LYS B 1 257 ? -10.688 -46.125 -28.391 1 89.94 257 LYS B N 1
ATOM 4189 C CA . LYS B 1 257 ? -11.664 -46.25 -27.297 1 89.94 257 LYS B CA 1
ATOM 4190 C C . LYS B 1 257 ? -12.742 -45.156 -27.406 1 89.94 257 LYS B C 1
ATOM 4192 O O . LYS B 1 257 ? -13.922 -45.438 -27.172 1 89.94 257 LYS B O 1
ATOM 4197 N N . HIS B 1 258 ? -12.383 -44 -27.828 1 87.88 258 HIS B N 1
ATOM 4198 C CA . HIS B 1 258 ? -13.305 -42.844 -27.844 1 87.88 258 HIS B CA 1
ATOM 4199 C C . HIS B 1 258 ? -13.984 -42.719 -29.203 1 87.88 258 HIS B C 1
ATOM 4201 O O . HIS B 1 258 ? -15.055 -42.094 -29.297 1 87.88 258 HIS B O 1
ATOM 4207 N N . TYR B 1 259 ? -13.305 -43.188 -30.188 1 83.25 259 TYR B N 1
ATOM 4208 C CA . TYR B 1 259 ? -13.875 -43.156 -31.531 1 83.25 259 TYR B CA 1
ATOM 4209 C C . TYR B 1 259 ? -13.859 -44.531 -32.156 1 83.25 259 TYR B C 1
ATOM 4211 O O . TYR B 1 259 ? -13.195 -44.75 -33.188 1 83.25 259 TYR B O 1
ATOM 4219 N N . PRO B 1 260 ? -14.641 -45.438 -31.719 1 77.12 260 PRO B N 1
ATOM 4220 C CA . PRO B 1 260 ? -14.609 -46.812 -32.219 1 77.12 260 PRO B CA 1
ATOM 4221 C C . PRO B 1 260 ? -15.031 -46.906 -33.688 1 77.12 260 PRO B C 1
ATOM 4223 O O . PRO B 1 260 ? -14.508 -47.75 -34.406 1 77.12 260 PRO B O 1
ATOM 4226 N N . ASN B 1 261 ? -15.922 -46.094 -34.094 1 71 261 ASN B N 1
ATOM 4227 C CA . ASN B 1 261 ? -16.469 -46.188 -35.469 1 71 261 ASN B CA 1
ATOM 4228 C C . ASN B 1 261 ? -15.531 -45.531 -36.469 1 71 261 ASN B C 1
ATOM 4230 O O . ASN B 1 261 ? -15.656 -45.781 -37.688 1 71 261 ASN B O 1
ATOM 4234 N N . ALA B 1 262 ? -14.797 -44.688 -36.094 1 63.31 262 ALA B N 1
ATOM 4235 C CA . ALA B 1 262 ? -13.875 -44.031 -37.031 1 63.31 262 ALA B CA 1
ATOM 4236 C C . ALA B 1 262 ? -12.797 -45.031 -37.5 1 63.31 262 ALA B C 1
ATOM 4238 O O . ALA B 1 262 ? -12.398 -45 -38.688 1 63.31 262 ALA B O 1
ATOM 4239 N N . LEU B 1 263 ? -12.344 -45.875 -36.688 1 56.16 263 LEU B N 1
ATOM 4240 C CA . LEU B 1 263 ? -11.312 -46.844 -37.031 1 56.16 263 LEU B CA 1
ATOM 4241 C C . LEU B 1 263 ? -11.898 -48.031 -37.812 1 56.16 263 LEU B C 1
ATOM 4243 O O . LEU B 1 263 ? -11.219 -48.625 -38.656 1 56.16 263 LEU B O 1
ATOM 4247 N N . ALA B 1 264 ? -13.148 -48.438 -37.594 1 55 264 ALA B N 1
ATOM 4248 C CA . ALA B 1 264 ? -13.812 -49.5 -38.344 1 55 264 ALA B CA 1
ATOM 4249 C C . ALA B 1 264 ? -13.984 -49.156 -39.812 1 55 264 ALA B C 1
ATOM 4251 O O . ALA B 1 264 ? -13.914 -50 -40.688 1 55 264 ALA B O 1
ATOM 4252 N N . SER B 1 265 ? -14.25 -48.031 -39.969 1 47.84 265 SER B N 1
ATOM 4253 C CA . SER B 1 265 ? -14.445 -47.688 -41.344 1 47.84 265 SER B CA 1
ATOM 4254 C C . SER B 1 265 ? -13.164 -47.844 -42.156 1 47.84 265 SER B C 1
ATOM 4256 O O . SER B 1 265 ? -13.195 -48 -43.375 1 47.84 265 SER B O 1
ATOM 4258 N N . GLU B 1 266 ? -12.086 -47.75 -41.562 1 49.81 266 GLU B N 1
ATOM 4259 C CA . GLU B 1 266 ? -10.828 -47.906 -42.281 1 49.81 266 GLU B CA 1
ATOM 4260 C C . GLU B 1 266 ? -10.508 -49.406 -42.5 1 49.81 266 GLU B C 1
ATOM 4262 O O . GLU B 1 266 ? -9.875 -49.75 -43.5 1 49.81 266 GLU B O 1
ATOM 4267 N N . ALA B 1 267 ? -10.742 -50.312 -41.594 1 45.09 267 ALA B N 1
ATOM 4268 C CA . ALA B 1 267 ? -10.555 -51.75 -41.781 1 45.09 267 ALA B CA 1
ATOM 4269 C C . ALA B 1 267 ? -11.531 -52.312 -42.844 1 45.09 267 ALA B C 1
ATOM 4271 O O . ALA B 1 267 ? -11.375 -53.438 -43.312 1 45.09 267 ALA B O 1
ATOM 4272 N N . ARG B 1 268 ? -12.586 -51.656 -43.219 1 40.69 268 ARG B N 1
ATOM 4273 C CA . ARG B 1 268 ? -13.406 -52.125 -44.312 1 40.69 268 ARG B CA 1
ATOM 4274 C C . ARG B 1 268 ? -12.922 -51.531 -45.625 1 40.69 268 ARG B C 1
ATOM 4276 O O . ARG B 1 268 ? -12.609 -50.344 -45.719 1 40.69 268 ARG B O 1
#

Organism: NCBI:txid488447

pLDDT: mean 85.58, std 14.05, range [26.36, 98.44]

Sequence (536 aa):
MESNTLVPSVSIANLANQRVAVVERVRAALDLLGEAQELAKAAHLGFPRLVLDESYGCRVRPTITGDYAKRDEAEAAMVRIVDIRGWDYLLSESGLRTFMDAKAREQWSSQIAEGDVPELTAANIEATFAQLYGARGDMLERGVLQCFKRLSWNYKTNQPFKFGRRIIVRYLLSSGSPNFRVTNELDDLIRVFCILDGKPEPDHRTGAYSLVSDTRQVRRTEAEHDYFHLRWFKNGNGHLTFKRADLVDQMNLILAKHYPNALASEARMESNTLVPSVSIANLANQRVAVVERVRAALDLLGEAQELAKAAHLGFPRLVLDESYGCRVRPTITGDYAKRDEAEAAMVRIVDIRGWDYLLSESGLRTFMDAKAREQWSSQIAEGDVPELTAANIEATFAQLYGARGDMLERGVLQCFKRLSWNYKTNQPFKFGRRIIVRYLLSSGSPNFRVTNELDDLIRVFCILDGKPEPDHRTGAYSLVSDTRQVRRTEAEHDYFHLRWFKNGNGHLTFKRADLVDQMNLILAKHYPNALASEAR

Radius of gyration: 38.62 Å; Cα contacts (8 Å, |Δi|>4): 724; chains: 2; bounding box: 48×120×80 Å

Secondary structure (DSSP, 8-state):
--------HHHHHHHHHHHHHHHHHHHHHHHHHHHHHHHHHHTT-----EEES--SS-SS--BSSSTT--HHHHHHHHHHHHHHHHHHHHHHHHSHHHH--HHHHHHHHHHHHHT------HHHHHHHHHHHHHTHHHHHHHHHHHHIIIII--TTS---SS--SEEEETTSEETTEE-HHHHHHHHHHHHHHHHHTT-PPPPGGGSHHHHHHHHHHTT-SEEE-SSEEEEE-TTS-EEEEES-HHHHHHHHHHHHHH-HHHHHHHH-/--------HHHHHHHHHHHHHHHHHHHHHHHHHHHHHHHHHHTT-----EEE---SS-SS--BSSSTT--HHHHHHHHHHHHHHHHHHHHHHHHSHHHH--HHHHHHHHHHHHHT------HHHHHHHHHHHHHTHHHHHHHHHHHHIIIII--TTS---SS--SEEEETTSEETTEE-HHHHHHHHHHHHHHHHHTT-PPPPGGGSHHHHHHHHHHTT-SEEE-SSEEEEE-TTS-EEEEES-HHHHHHHHHHHHHH-HHHHHHHH-